Protein AF-A0ABD3R078-F1 (afdb_monomer_lite)

Secondary structure (DSSP, 8-state):
---------PPPPTTHHHHHHHHHGGG---S----------------PPP--HHHHHHHHHHHHHHTSHHHHTSHHHHHHHHHHHTT-GGGG---GGGT--TTSTT--GGGGTTHHHHHHHHHHHTTT-----PPPSS-----HHHHHHHHHHTSTTGGGSHHHHHHHHHHHTTTGGGG-SSS-GGGT-HHHHHHTGGGHHHHH---------------------------------------------------------------------HHHHHHHHHHHHHHHH--TT--HHHHHHHHHHHGGGGGGT--TTSSS-HHHHTGGGHHHHHHHTGGGGGGTS-----------------------PPP-------HHHHHHHHHHHTSGGGGT-HHHHHHHHHHHGGGGGGG--STT--TTT-HHHHHHTGGGGGGT--

Foldseek 3Di:
DDDDDDDDDDDDDPPVVVVVVVVVVPPDDDDDLDQPLPPVVVLPLDQADDDDPVVLVVLLVLLCLLLPPLLCVFPQSLVSNCVSCPSLVLCVDPDVVSPRCVPPPNSSSVSNVSSVNSSVVVSVVVVPPPDDDDDDDDDDAGDPVRLVSLCVLLPLVLCVDPNSLSSNCSSCVVQVLCQDPPRRCCVVPVRNSVSNVSSNCNVVPDPPPDDPPPPPPDDDDDDDDDDDDDDDDDDDDDDDDDDDDDDDDDDDDDDDDDDDDDDPDPDDPPDPCLPVVLVVLLVVLCVQQVDPDDDVVSVVVNCVSCVVQCLLQDPPPPPHRQLVVVPPCSVSVSVSNVSSNSVVPPPPPPDPPDDDDDDDDDDDDDDDDDDDDPPPCDVVNLLVQLPVLLPLCLLPDVVSVVSNCVSCVVPCLCPDPDPSNCCVVCVPVSVSNVSSCSNVDD

pLDDT: mean 71.63, std 23.79, range [28.09, 97.44]

Organism: NCBI:txid382380

Radius of gyration: 34.05 Å; chains: 1; bounding box: 91×117×93 Å

Structure (mmCIF, N/CA/C/O backbone):
data_AF-A0ABD3R078-F1
#
_entry.id   AF-A0ABD3R078-F1
#
loop_
_atom_site.group_PDB
_atom_site.id
_atom_site.type_symbol
_atom_site.label_atom_id
_atom_site.label_alt_id
_atom_site.label_comp_id
_atom_site.label_asym_id
_atom_site.label_entity_id
_atom_site.label_seq_id
_atom_site.pdbx_PDB_ins_code
_atom_site.Cartn_x
_atom_site.Cartn_y
_atom_site.Cartn_z
_atom_site.occupancy
_atom_site.B_iso_or_equiv
_atom_site.auth_seq_id
_atom_site.auth_comp_id
_atom_site.auth_asym_id
_atom_site.auth_atom_id
_atom_site.pdbx_PDB_model_num
ATOM 1 N N . MET A 1 1 ? 15.847 62.390 27.423 1.00 41.06 1 MET A N 1
ATOM 2 C CA . MET A 1 1 ? 14.580 61.693 27.123 1.00 41.06 1 MET A CA 1
ATOM 3 C C . MET A 1 1 ? 14.768 60.967 25.803 1.00 41.06 1 MET A C 1
ATOM 5 O O . MET A 1 1 ? 14.755 61.608 24.765 1.00 41.06 1 MET A O 1
ATOM 9 N N . GLY A 1 2 ? 15.069 59.673 25.851 1.00 38.72 2 GLY A N 1
ATOM 10 C CA . GLY A 1 2 ? 15.247 58.827 24.673 1.00 38.72 2 GLY A CA 1
ATOM 11 C C . GLY A 1 2 ? 14.852 57.412 25.065 1.00 38.72 2 GLY A C 1
ATOM 12 O O . GLY A 1 2 ? 15.562 56.785 25.845 1.00 38.72 2 GLY A O 1
ATOM 13 N N . GLY A 1 3 ? 13.672 56.977 24.626 1.00 39.75 3 GLY A N 1
ATOM 14 C CA . GLY A 1 3 ? 13.148 55.638 24.880 1.00 39.75 3 GLY A CA 1
ATOM 15 C C . GLY A 1 3 ? 13.581 54.695 23.766 1.00 39.75 3 GLY A C 1
ATOM 16 O O . GLY A 1 3 ? 13.299 54.951 22.599 1.00 39.75 3 GLY A O 1
ATOM 17 N N . ILE A 1 4 ? 14.284 53.627 24.133 1.00 39.50 4 ILE A N 1
ATOM 18 C CA . ILE A 1 4 ? 14.642 52.523 23.243 1.00 39.50 4 ILE A CA 1
ATOM 19 C C . ILE A 1 4 ? 13.480 51.528 23.289 1.00 39.50 4 ILE A C 1
ATOM 21 O O . ILE A 1 4 ? 13.204 50.953 24.339 1.00 39.50 4 ILE A O 1
ATOM 25 N N . ALA A 1 5 ? 12.786 51.348 22.165 1.00 42.56 5 ALA A N 1
ATOM 26 C CA . ALA A 1 5 ? 11.786 50.300 22.003 1.00 42.56 5 ALA A CA 1
ATOM 27 C C . ALA A 1 5 ? 12.496 48.972 21.701 1.00 42.56 5 ALA A C 1
ATOM 29 O O . ALA A 1 5 ? 13.144 48.827 20.663 1.00 42.56 5 ALA A O 1
ATOM 30 N N . ILE A 1 6 ? 12.388 48.014 22.621 1.00 38.38 6 ILE A N 1
ATOM 31 C CA . ILE A 1 6 ? 12.817 46.630 22.411 1.00 38.38 6 ILE A CA 1
ATOM 32 C C . ILE A 1 6 ? 11.695 45.931 21.641 1.00 38.38 6 ILE A C 1
ATOM 34 O O . ILE A 1 6 ? 10.567 45.846 22.115 1.00 38.38 6 ILE A O 1
ATOM 38 N N . ARG A 1 7 ? 12.000 45.484 20.420 1.00 33.56 7 ARG A N 1
ATOM 39 C CA . ARG A 1 7 ? 11.099 44.697 19.575 1.00 33.56 7 ARG A CA 1
ATOM 40 C C . ARG A 1 7 ? 11.454 43.227 19.783 1.00 33.56 7 ARG A C 1
ATOM 42 O O . ARG A 1 7 ? 12.465 42.763 19.256 1.00 33.56 7 ARG A O 1
ATOM 49 N N . GLU A 1 8 ? 10.668 42.532 20.596 1.00 35.69 8 GLU A N 1
ATOM 50 C CA . GLU A 1 8 ? 10.781 41.084 20.776 1.00 35.69 8 GLU A CA 1
ATOM 51 C C . GLU A 1 8 ? 10.445 40.382 19.453 1.00 35.69 8 GLU A C 1
ATOM 53 O O . GLU A 1 8 ? 9.437 40.678 18.810 1.00 35.69 8 GLU A O 1
ATOM 58 N N . ARG A 1 9 ? 11.342 39.500 18.998 1.00 33.12 9 ARG A N 1
ATOM 59 C CA . ARG A 1 9 ? 11.080 38.575 17.891 1.00 33.12 9 ARG A CA 1
ATOM 60 C C . ARG A 1 9 ? 10.619 37.262 18.501 1.00 33.12 9 ARG A C 1
ATOM 62 O O . ARG A 1 9 ? 11.413 36.606 19.172 1.00 33.12 9 ARG A O 1
ATOM 69 N N . HIS A 1 10 ? 9.379 36.878 18.234 1.00 37.09 10 HIS A N 1
ATOM 70 C CA . HIS A 1 10 ? 8.944 35.506 18.452 1.00 37.09 10 HIS A CA 1
ATOM 71 C C . HIS A 1 10 ? 9.489 34.606 17.328 1.00 37.09 10 HIS A C 1
ATOM 73 O O . HIS A 1 10 ? 9.570 35.048 16.178 1.00 37.09 10 HIS A O 1
ATOM 79 N N . PRO A 1 11 ? 9.921 33.373 17.638 1.00 35.53 11 PRO A N 1
ATOM 80 C CA . PRO A 1 11 ? 10.279 32.392 16.625 1.00 35.53 11 PRO A CA 1
ATOM 81 C C . PRO A 1 11 ? 9.005 31.858 15.956 1.00 35.53 11 PRO A C 1
ATOM 83 O O . PRO A 1 11 ? 8.157 31.277 16.625 1.00 35.53 11 PRO A O 1
ATOM 86 N N . HIS A 1 12 ? 8.884 32.045 14.641 1.00 36.44 12 HIS A N 1
ATOM 87 C CA . HIS A 1 12 ? 7.855 31.384 13.836 1.00 36.44 12 HIS A CA 1
ATOM 88 C C . HIS A 1 12 ? 8.139 29.879 13.760 1.00 36.44 12 HIS A C 1
ATOM 90 O O . HIS A 1 12 ? 9.289 29.457 13.580 1.00 36.44 12 HIS A O 1
ATOM 96 N N . THR A 1 13 ? 7.097 29.062 13.903 1.00 39.62 13 THR A N 1
ATOM 97 C CA . THR A 1 13 ? 7.154 27.623 13.637 1.00 39.62 13 THR A CA 1
ATOM 98 C C . THR A 1 13 ? 7.117 27.404 12.120 1.00 39.62 13 THR A C 1
ATOM 100 O O . THR A 1 13 ? 6.470 28.138 11.379 1.00 39.62 13 THR A O 1
ATOM 103 N N . LYS A 1 14 ? 7.836 26.390 11.622 1.00 41.19 14 LYS A N 1
ATOM 104 C CA . LYS A 1 14 ? 8.021 26.111 10.180 1.00 41.19 14 LYS A CA 1
ATOM 105 C C . LYS A 1 14 ? 6.725 25.817 9.390 1.00 41.19 14 LYS A C 1
ATOM 107 O O . LYS A 1 14 ? 6.806 25.590 8.188 1.00 41.19 14 LYS A O 1
ATOM 112 N N . GLY A 1 15 ? 5.563 25.784 10.044 1.00 32.72 15 GLY A N 1
ATOM 113 C CA . GLY A 1 15 ? 4.265 25.514 9.418 1.00 32.72 15 GLY A CA 1
ATOM 114 C C . GLY A 1 15 ? 3.628 26.728 8.731 1.00 32.72 15 GLY A C 1
ATOM 115 O O . GLY A 1 15 ? 2.983 26.562 7.701 1.00 32.72 15 GLY A O 1
ATOM 116 N N . GLU A 1 16 ? 3.850 27.951 9.227 1.00 34.53 16 GLU A N 1
ATOM 117 C CA . GLU A 1 16 ? 3.178 29.162 8.710 1.00 34.53 16 GLU A CA 1
ATOM 118 C C . GLU A 1 16 ? 3.719 29.616 7.338 1.00 34.53 16 GLU A C 1
ATOM 120 O O . GLU A 1 16 ? 2.958 30.087 6.492 1.00 34.53 16 GLU A O 1
ATOM 125 N N . GLU A 1 17 ? 5.009 29.383 7.049 1.00 40.91 17 GLU A N 1
ATOM 126 C CA . GLU A 1 17 ? 5.600 29.653 5.722 1.00 40.91 17 GLU A CA 1
ATOM 127 C C . GLU A 1 17 ? 4.953 28.803 4.608 1.00 40.91 17 GLU A C 1
ATOM 129 O O . GLU A 1 17 ? 4.969 29.183 3.435 1.00 40.91 17 GLU A O 1
ATOM 134 N N . TRP A 1 18 ? 4.350 27.664 4.965 1.00 37.38 18 TRP A N 1
ATOM 135 C CA . TRP A 1 18 ? 3.745 26.718 4.026 1.00 37.38 18 TRP A CA 1
ATOM 136 C C . TRP A 1 18 ? 2.380 27.199 3.508 1.00 37.38 18 TRP A C 1
ATOM 138 O O . TRP A 1 18 ? 2.090 27.091 2.313 1.00 37.38 18 TRP A O 1
ATOM 148 N N . LEU A 1 19 ? 1.568 27.810 4.377 1.00 38.00 19 LEU A N 1
ATOM 149 C CA . LEU A 1 19 ? 0.258 28.360 4.014 1.00 38.00 19 LEU A CA 1
ATOM 150 C C . LEU A 1 19 ? 0.397 29.626 3.158 1.00 38.00 19 LEU A C 1
ATOM 152 O O . LEU A 1 19 ? -0.304 29.774 2.153 1.00 38.00 19 LEU A O 1
ATOM 156 N N . GLU A 1 20 ? 1.362 30.493 3.473 1.00 39.81 20 GLU A N 1
ATOM 157 C CA . GLU A 1 20 ? 1.622 31.708 2.694 1.00 39.81 20 GLU A CA 1
ATOM 158 C C . GLU A 1 20 ? 2.220 31.394 1.310 1.00 39.81 20 GLU A C 1
ATOM 160 O O . GLU A 1 20 ? 1.883 32.050 0.318 1.00 39.81 20 GLU A O 1
ATOM 165 N N . ALA A 1 21 ? 3.041 30.339 1.213 1.00 39.75 21 ALA A N 1
ATOM 166 C CA . ALA A 1 21 ? 3.504 29.818 -0.066 1.00 39.75 21 ALA A CA 1
ATOM 167 C C . ALA A 1 21 ? 2.325 29.287 -0.886 1.00 39.75 21 ALA A C 1
ATOM 169 O O . ALA A 1 21 ? 2.161 29.754 -2.007 1.00 39.75 21 ALA A O 1
ATOM 170 N N . SER A 1 22 ? 1.484 28.403 -0.324 1.00 35.00 22 SER A N 1
ATOM 171 C CA . SER A 1 22 ? 0.328 27.770 -0.993 1.00 35.00 22 SER A CA 1
ATOM 172 C C . SER A 1 22 ? -0.689 28.778 -1.574 1.00 35.00 22 SER A C 1
ATOM 174 O O . SER A 1 22 ? -1.179 28.602 -2.688 1.00 35.00 22 SER A O 1
ATOM 176 N N . SER A 1 23 ? -0.919 29.897 -0.880 1.00 37.06 23 SER A N 1
ATOM 177 C CA . SER A 1 23 ? -1.864 30.949 -1.284 1.00 37.06 23 SER A CA 1
ATOM 178 C C . SER A 1 23 ? -1.378 31.775 -2.489 1.00 37.06 23 SER A C 1
ATOM 180 O O . SER A 1 23 ? -2.179 32.219 -3.311 1.00 37.06 23 SER A O 1
ATOM 182 N N . LYS A 1 24 ? -0.054 31.917 -2.671 1.00 39.31 24 LYS A N 1
ATOM 183 C CA . LYS A 1 24 ? 0.545 32.607 -3.832 1.00 39.31 24 LYS A CA 1
ATOM 184 C C . LYS A 1 24 ? 0.461 31.821 -5.147 1.00 39.31 24 LYS A C 1
ATOM 186 O O . LYS A 1 24 ? 0.641 32.424 -6.203 1.00 39.31 24 LYS A O 1
ATOM 191 N N . TRP A 1 25 ? 0.181 30.515 -5.112 1.00 37.53 25 TRP A N 1
ATOM 192 C CA . TRP A 1 25 ? 0.098 29.668 -6.315 1.00 37.53 25 TRP A CA 1
ATOM 193 C C . TRP A 1 25 ? -1.187 29.874 -7.126 1.00 37.53 25 TRP A C 1
ATOM 195 O O . TRP A 1 25 ? -1.231 29.504 -8.292 1.00 37.53 25 TRP A O 1
ATOM 205 N N . VAL A 1 26 ? -2.225 30.482 -6.543 1.00 40.09 26 VAL A N 1
ATOM 206 C CA . VAL A 1 26 ? -3.564 30.572 -7.154 1.00 40.09 26 VAL A CA 1
ATOM 207 C C . VAL A 1 26 ? -3.679 31.692 -8.210 1.00 40.09 26 VAL A C 1
ATOM 209 O O . VAL A 1 26 ? -4.617 31.696 -9.003 1.00 40.09 26 VAL A O 1
ATOM 212 N N . GLU A 1 27 ? -2.731 32.635 -8.289 1.00 39.41 27 GLU A N 1
ATOM 213 C CA . GLU A 1 27 ? -2.877 33.846 -9.126 1.00 39.41 27 GLU A CA 1
ATOM 214 C C . GLU A 1 27 ? -2.139 33.828 -10.481 1.00 39.41 27 GLU A C 1
ATOM 216 O O . GLU A 1 27 ? -2.202 34.808 -11.233 1.00 39.41 27 GLU A O 1
ATOM 221 N N . HIS A 1 28 ? -1.474 32.734 -10.858 1.00 38.91 28 HIS A N 1
ATOM 222 C CA . HIS A 1 28 ? -0.796 32.644 -12.154 1.00 38.91 28 HIS A CA 1
ATOM 223 C C . HIS A 1 28 ? -1.041 31.293 -12.823 1.00 38.91 28 HIS A C 1
ATOM 225 O O . HIS A 1 28 ? -0.421 30.314 -12.443 1.00 38.91 28 HIS A O 1
ATOM 231 N N . GLU A 1 29 ? -1.944 31.257 -13.810 1.00 43.22 29 GLU A N 1
ATOM 232 C CA . GLU A 1 29 ? -1.689 30.729 -15.165 1.00 43.22 29 GLU A CA 1
ATOM 233 C C . GLU A 1 29 ? -3.000 30.503 -15.942 1.00 43.22 29 GLU A C 1
ATOM 235 O O . GLU A 1 29 ? -3.936 29.840 -15.501 1.00 43.22 29 GLU A O 1
ATOM 240 N N . LYS A 1 30 ? -3.060 31.082 -17.144 1.00 42.47 30 LYS A N 1
ATOM 241 C CA . LYS A 1 30 ? -3.970 30.689 -18.220 1.00 42.47 30 LYS A CA 1
ATOM 242 C C . LYS A 1 30 ? -3.089 30.260 -19.389 1.00 42.47 30 LYS A C 1
ATOM 244 O O . LYS A 1 30 ? -2.196 31.012 -19.759 1.00 42.47 30 LYS A O 1
ATOM 249 N N . GLU A 1 31 ? -3.452 29.121 -19.972 1.00 41.75 31 GLU A N 1
ATOM 250 C CA . GLU A 1 31 ? -2.986 28.509 -21.229 1.00 41.75 31 GLU A CA 1
ATOM 251 C C . GLU A 1 31 ? -2.002 27.327 -21.114 1.00 41.75 31 GLU A C 1
ATOM 253 O O . GLU A 1 31 ? -0.870 27.455 -20.668 1.00 41.75 31 GLU A O 1
ATOM 258 N N . ILE A 1 32 ? -2.483 26.192 -21.657 1.00 37.56 32 ILE A N 1
ATOM 259 C CA . ILE A 1 32 ? -1.846 24.880 -21.876 1.00 37.56 32 ILE A CA 1
ATOM 260 C C . ILE A 1 32 ? -1.610 24.080 -20.584 1.00 37.56 32 ILE A C 1
ATOM 262 O O . ILE A 1 32 ? -0.836 24.474 -19.724 1.00 37.56 32 ILE A O 1
ATOM 266 N N . VAL A 1 33 ? -2.269 22.914 -20.474 1.00 38.94 33 VAL A N 1
ATOM 267 C CA . VAL A 1 33 ? -2.100 21.932 -19.383 1.00 38.94 33 VAL A CA 1
ATOM 268 C C . VAL A 1 33 ? -0.704 21.309 -19.482 1.00 38.94 33 VAL A C 1
ATOM 270 O O . VAL A 1 33 ? -0.520 20.177 -19.924 1.00 38.94 33 VAL A O 1
ATOM 273 N N . HIS A 1 34 ? 0.319 22.077 -19.130 1.00 42.34 34 HIS A N 1
ATOM 274 C CA . HIS A 1 34 ? 1.582 21.517 -18.703 1.00 42.34 34 HIS A CA 1
ATOM 275 C C . HIS A 1 34 ? 1.385 20.988 -17.287 1.00 42.34 34 HIS A C 1
ATOM 277 O O . HIS A 1 34 ? 0.717 21.623 -16.470 1.00 42.34 34 HIS A O 1
ATOM 283 N N . ARG A 1 35 ? 1.942 19.797 -17.008 1.00 48.50 35 ARG A N 1
ATOM 284 C CA . ARG A 1 35 ? 2.105 19.318 -15.629 1.00 48.50 35 ARG A CA 1
ATOM 285 C C . ARG A 1 35 ? 2.599 20.517 -14.817 1.00 48.50 35 ARG A C 1
ATOM 287 O O . ARG A 1 35 ? 3.537 21.151 -15.315 1.00 48.50 35 ARG A O 1
ATOM 294 N N . PRO A 1 36 ? 2.001 20.856 -13.656 1.00 45.88 36 PRO A N 1
ATOM 295 C CA . PRO A 1 36 ? 2.523 21.938 -12.838 1.00 45.88 36 PRO A CA 1
ATOM 296 C C . PRO A 1 36 ? 4.013 21.678 -12.721 1.00 45.88 36 PRO A C 1
ATOM 298 O O . PRO A 1 36 ? 4.423 20.577 -12.342 1.00 45.88 36 PRO A O 1
ATOM 301 N N . HIS A 1 37 ? 4.806 22.622 -13.223 1.00 44.38 37 HIS A N 1
ATOM 302 C CA . HIS A 1 37 ? 6.247 22.509 -13.204 1.00 44.38 37 HIS A CA 1
ATOM 303 C C . HIS A 1 37 ? 6.563 22.603 -11.722 1.00 44.38 37 HIS A C 1
ATOM 305 O O . HIS A 1 37 ? 6.652 23.702 -11.176 1.00 44.38 37 HIS A O 1
ATOM 311 N N . TRP A 1 38 ? 6.583 21.452 -11.037 1.00 53.34 38 TRP A N 1
ATOM 312 C CA . TRP A 1 38 ? 6.951 21.374 -9.642 1.00 53.34 38 TRP A CA 1
ATOM 313 C C . TRP A 1 38 ? 8.241 22.167 -9.602 1.00 53.34 38 TRP A C 1
ATOM 315 O O . TRP A 1 38 ? 9.186 21.850 -10.334 1.00 53.34 38 TRP A O 1
ATOM 325 N N . ASN A 1 39 ? 8.257 23.273 -8.859 1.00 46.25 39 ASN A N 1
ATOM 326 C CA . ASN A 1 39 ? 9.510 23.920 -8.538 1.00 46.25 39 ASN A CA 1
ATOM 327 C C . ASN A 1 39 ? 10.211 22.906 -7.635 1.00 46.25 39 ASN A C 1
ATOM 329 O O . ASN A 1 39 ? 10.184 23.023 -6.412 1.00 46.25 39 ASN A O 1
ATOM 333 N N . LEU A 1 40 ? 10.784 21.862 -8.258 1.00 48.94 40 LEU A N 1
ATOM 334 C CA . LEU A 1 40 ? 11.810 20.994 -7.734 1.00 48.94 40 LEU A CA 1
ATOM 335 C C . LEU A 1 40 ? 12.951 21.966 -7.474 1.00 48.94 40 LEU A C 1
ATOM 337 O O . LEU A 1 40 ? 13.874 22.108 -8.277 1.00 48.94 40 LEU A O 1
ATOM 341 N N . HIS A 1 41 ? 12.841 22.706 -6.369 1.00 43.72 41 HIS A N 1
ATOM 342 C CA . HIS A 1 41 ? 13.953 23.312 -5.679 1.00 43.72 41 HIS A CA 1
ATOM 343 C C . HIS A 1 41 ? 15.008 22.243 -5.684 1.00 43.72 41 HIS A C 1
ATOM 345 O O . HIS A 1 41 ? 14.792 21.260 -4.981 1.00 43.72 41 HIS A O 1
ATOM 351 N N . LYS A 1 42 ? 16.016 22.406 -6.568 1.00 51.16 42 LYS A N 1
ATOM 352 C CA . LYS A 1 42 ? 17.074 21.443 -6.897 1.00 51.16 42 LYS A CA 1
ATOM 353 C C . LYS A 1 42 ? 17.005 20.308 -5.904 1.00 51.16 42 LYS A C 1
ATOM 355 O O . LYS A 1 42 ? 17.584 20.470 -4.827 1.00 51.16 42 LYS A O 1
ATOM 360 N N . PHE A 1 43 ? 16.209 19.269 -6.196 1.00 52.47 43 PHE A N 1
ATOM 361 C CA . PHE A 1 43 ? 16.135 18.145 -5.279 1.00 52.47 43 PHE A CA 1
ATOM 362 C C . PHE A 1 43 ? 17.580 17.714 -5.194 1.00 52.47 43 PHE A C 1
ATOM 364 O O . PHE A 1 43 ? 18.194 17.343 -6.201 1.00 52.47 43 PHE A O 1
ATOM 371 N N . ASN A 1 44 ? 18.176 17.992 -4.035 1.00 50.47 44 ASN A N 1
ATOM 372 C CA . ASN A 1 44 ? 19.550 17.648 -3.772 1.00 50.47 44 ASN A CA 1
ATOM 373 C C . ASN A 1 44 ? 19.538 16.168 -4.100 1.00 50.47 44 ASN A C 1
ATOM 375 O O . ASN A 1 44 ? 18.672 15.501 -3.536 1.00 50.47 44 ASN A O 1
ATOM 379 N N . LYS A 1 45 ? 20.317 15.722 -5.103 1.00 57.16 45 LYS A N 1
ATOM 380 C CA . LYS A 1 45 ? 20.330 14.336 -5.604 1.00 57.16 45 LYS A CA 1
ATOM 381 C C . LYS A 1 45 ? 20.786 13.449 -4.458 1.00 57.16 45 LYS A C 1
ATOM 383 O O . LYS A 1 45 ? 21.952 13.074 -4.346 1.00 57.16 45 LYS A O 1
ATOM 388 N N . GLY A 1 46 ? 19.879 13.303 -3.513 1.00 56.44 46 GLY A N 1
ATOM 389 C CA . GLY A 1 46 ? 20.128 12.906 -2.163 1.00 56.44 46 GLY A CA 1
ATOM 390 C C . GLY A 1 46 ? 20.459 11.459 -2.298 1.00 56.44 46 GLY A C 1
ATOM 391 O O . GLY A 1 46 ? 19.752 10.713 -2.971 1.00 56.44 46 GLY A O 1
ATOM 392 N N . LYS A 1 47 ? 21.578 11.069 -1.710 1.00 75.94 47 LYS A N 1
ATOM 393 C CA . LYS A 1 47 ? 21.811 9.657 -1.497 1.00 75.94 47 LYS A CA 1
ATOM 394 C C . LYS A 1 47 ? 20.647 9.175 -0.642 1.00 75.94 47 LYS A C 1
ATOM 396 O O . LYS A 1 47 ? 20.592 9.502 0.542 1.00 75.94 47 LYS A O 1
ATOM 401 N N . PHE A 1 48 ? 19.704 8.473 -1.260 1.00 85.38 48 PHE A N 1
ATOM 402 C CA . PHE A 1 48 ? 18.658 7.789 -0.530 1.00 85.38 48 PHE A CA 1
ATOM 403 C C . PHE A 1 48 ? 19.339 6.841 0.452 1.00 85.38 48 PHE A C 1
ATOM 405 O O . PHE A 1 48 ? 20.318 6.159 0.115 1.00 85.38 48 PHE A O 1
ATOM 412 N N . LYS A 1 49 ? 18.864 6.853 1.696 1.00 89.25 49 LYS A N 1
ATOM 413 C CA . LYS A 1 49 ? 19.407 5.977 2.724 1.00 89.25 49 LYS A CA 1
ATOM 414 C C . LYS A 1 49 ? 19.145 4.522 2.296 1.00 89.25 49 LYS A C 1
ATOM 416 O O . LYS A 1 49 ? 18.016 4.214 1.909 1.00 89.25 49 LYS A O 1
ATOM 421 N N . PRO A 1 50 ? 20.150 3.629 2.330 1.00 92.25 50 PRO A N 1
ATOM 422 C CA . PRO A 1 50 ? 19.914 2.203 2.139 1.00 92.25 50 PRO A CA 1
ATOM 423 C C . PRO A 1 50 ? 18.863 1.706 3.150 1.00 92.25 50 PRO A C 1
ATOM 425 O O . PRO A 1 50 ? 18.960 2.030 4.335 1.00 92.25 50 PRO A O 1
ATOM 428 N N . MET A 1 51 ? 17.861 0.967 2.677 1.00 94.00 51 MET A N 1
ATOM 429 C CA . MET A 1 51 ? 16.817 0.311 3.470 1.00 94.00 51 MET A CA 1
ATOM 430 C C . MET A 1 51 ? 16.914 -1.199 3.268 1.00 94.00 51 MET A C 1
ATOM 432 O O . MET A 1 51 ? 17.369 -1.657 2.218 1.00 94.00 51 MET A O 1
ATOM 436 N N . SER A 1 52 ? 16.504 -1.972 4.274 1.00 96.00 52 SER A N 1
ATOM 437 C CA . SER A 1 52 ? 16.387 -3.423 4.124 1.00 96.00 52 SER A CA 1
ATOM 438 C C . SER A 1 52 ? 15.174 -3.782 3.256 1.00 96.00 52 SER A C 1
ATOM 440 O O . SER A 1 52 ? 14.245 -2.988 3.111 1.00 96.00 52 SER A O 1
ATOM 442 N N . GLN A 1 53 ? 15.151 -4.995 2.699 1.00 92.56 53 GLN A N 1
ATOM 443 C CA . GLN A 1 53 ? 14.006 -5.479 1.920 1.00 92.56 53 GLN A CA 1
ATOM 444 C C . GLN A 1 53 ? 12.713 -5.526 2.755 1.00 92.56 53 GLN A C 1
ATOM 446 O O . GLN A 1 53 ? 11.661 -5.128 2.266 1.00 92.56 53 GLN A O 1
ATOM 451 N N . SER A 1 54 ? 12.799 -5.936 4.026 1.00 92.81 54 SER A N 1
ATOM 452 C CA . SER A 1 54 ? 11.666 -5.916 4.965 1.00 92.81 54 SER A CA 1
ATOM 453 C C . SER A 1 54 ? 11.117 -4.500 5.165 1.00 92.81 54 SER A C 1
ATOM 455 O O . SER A 1 54 ? 9.906 -4.295 5.129 1.00 92.81 54 SER A O 1
ATOM 457 N N . ASP A 1 55 ? 11.991 -3.507 5.353 1.00 95.38 55 ASP A N 1
ATOM 458 C CA . ASP A 1 55 ? 11.553 -2.117 5.542 1.00 95.38 55 ASP A CA 1
ATOM 459 C C . ASP A 1 55 ? 10.891 -1.560 4.280 1.00 95.38 55 A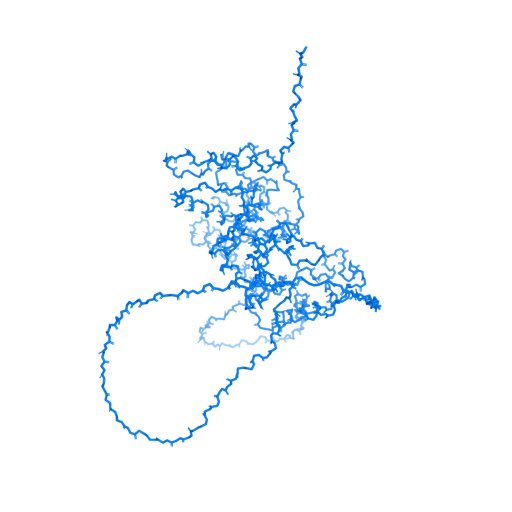SP A C 1
ATOM 461 O O . ASP A 1 55 ? 9.923 -0.808 4.370 1.00 95.38 55 ASP A O 1
ATOM 465 N N . LEU A 1 56 ? 11.379 -1.958 3.102 1.00 94.31 56 LEU A N 1
ATOM 466 C CA . LEU A 1 56 ? 10.802 -1.558 1.820 1.00 94.31 56 LEU A CA 1
ATOM 467 C C . LEU A 1 56 ? 9.418 -2.156 1.590 1.00 94.31 56 LEU A C 1
ATOM 469 O O . LEU A 1 56 ? 8.542 -1.455 1.093 1.00 94.31 56 LEU A O 1
ATOM 473 N N . LEU A 1 57 ? 9.204 -3.413 1.984 1.00 92.75 57 LEU A N 1
ATOM 474 C CA . LEU A 1 57 ? 7.884 -4.038 1.923 1.00 92.75 57 LEU A CA 1
ATOM 475 C C . LEU A 1 57 ? 6.900 -3.324 2.856 1.00 92.75 57 LEU A C 1
ATOM 477 O O . LEU A 1 57 ? 5.838 -2.904 2.399 1.00 92.75 57 LEU A O 1
ATOM 481 N N . LYS A 1 58 ? 7.292 -3.068 4.111 1.00 90.06 58 LYS A N 1
ATOM 482 C CA . LYS A 1 58 ? 6.473 -2.306 5.073 1.00 90.06 58 LYS A CA 1
ATOM 483 C C . LYS A 1 58 ? 6.148 -0.899 4.574 1.00 90.06 58 LYS A C 1
ATOM 485 O O . LYS A 1 58 ? 5.021 -0.432 4.714 1.00 90.06 58 LYS A O 1
ATOM 490 N N . LEU A 1 59 ? 7.128 -0.223 3.973 1.00 94.94 59 LEU A N 1
ATOM 491 C CA . LEU A 1 59 ? 6.924 1.081 3.353 1.00 94.94 59 LEU A CA 1
ATOM 492 C C . LEU A 1 59 ? 5.920 0.990 2.200 1.00 94.94 59 LEU A C 1
ATOM 494 O O . LEU A 1 59 ? 4.993 1.792 2.152 1.00 94.94 59 LEU A O 1
ATOM 498 N N . SER A 1 60 ? 6.084 0.011 1.307 1.00 95.69 60 SER A N 1
ATOM 499 C CA . SER A 1 60 ? 5.199 -0.165 0.153 1.00 95.69 60 SER A CA 1
ATOM 500 C C . SER A 1 60 ? 3.759 -0.450 0.559 1.00 95.69 60 SER A C 1
ATOM 502 O O . SER A 1 60 ? 2.835 0.127 -0.008 1.00 95.69 60 SER A O 1
ATOM 504 N N . GLU A 1 61 ? 3.569 -1.262 1.597 1.00 92.69 61 GLU A N 1
ATOM 505 C CA . GLU A 1 61 ? 2.254 -1.556 2.143 1.00 92.69 61 GLU A CA 1
ATOM 506 C C . GLU A 1 61 ? 1.618 -0.301 2.753 1.00 92.69 61 GLU A C 1
ATOM 508 O O . GLU A 1 61 ? 0.463 0.005 2.465 1.00 92.69 61 GLU A O 1
ATOM 513 N N . ASN A 1 62 ? 2.375 0.474 3.535 1.00 92.75 62 ASN A N 1
ATOM 514 C CA . ASN A 1 62 ? 1.884 1.718 4.126 1.00 92.75 62 ASN A CA 1
ATOM 515 C C . ASN A 1 62 ? 1.478 2.752 3.057 1.00 92.75 62 ASN A C 1
ATOM 517 O O . ASN A 1 62 ? 0.408 3.360 3.143 1.00 92.75 62 ASN A O 1
ATOM 521 N N . VAL A 1 63 ? 2.306 2.925 2.017 1.00 95.62 63 VAL A N 1
ATOM 522 C CA . VAL A 1 63 ? 1.987 3.805 0.882 1.00 95.62 63 VAL A CA 1
ATOM 523 C C . VAL A 1 63 ? 0.742 3.303 0.152 1.00 95.62 63 VAL A C 1
ATOM 525 O O . VAL A 1 63 ? -0.144 4.099 -0.140 1.00 95.62 63 VAL A O 1
ATOM 528 N N . PHE A 1 64 ? 0.627 1.996 -0.094 1.00 94.56 64 PHE A N 1
ATOM 529 C CA . PHE A 1 64 ? -0.540 1.407 -0.750 1.00 94.56 64 PHE A CA 1
ATOM 530 C C . PHE A 1 64 ? -1.837 1.633 0.038 1.00 94.56 64 PHE A C 1
ATOM 532 O O . PHE A 1 64 ? -2.833 2.063 -0.535 1.00 94.56 64 PHE A O 1
ATOM 539 N N . GLN A 1 65 ? -1.820 1.410 1.354 1.00 89.12 65 GLN A N 1
ATOM 540 C CA . GLN A 1 65 ? -2.980 1.638 2.224 1.00 89.12 65 GLN A CA 1
ATOM 541 C C . GLN A 1 65 ? -3.385 3.118 2.250 1.00 89.12 65 GLN A C 1
ATOM 543 O O . GLN A 1 65 ? -4.556 3.467 2.074 1.00 89.12 65 GLN A O 1
ATOM 548 N N . SER A 1 66 ? -2.404 4.007 2.408 1.00 90.81 66 SER A N 1
ATOM 549 C CA . SER A 1 66 ? -2.651 5.447 2.499 1.00 90.81 66 SER A CA 1
ATOM 550 C C . SER A 1 66 ? -3.098 6.052 1.170 1.00 90.81 66 SER A C 1
ATOM 552 O O . SER A 1 66 ? -3.871 7.002 1.165 1.00 90.81 66 SER A O 1
ATOM 554 N N . CYS A 1 67 ? -2.642 5.499 0.046 1.00 95.00 67 CYS A N 1
ATOM 555 C CA . CYS A 1 67 ? -2.969 5.953 -1.305 1.00 95.00 67 CYS A CA 1
ATOM 556 C C . CYS A 1 67 ? -4.033 5.094 -2.003 1.00 95.00 67 CYS A C 1
ATOM 558 O O . CYS A 1 67 ? -4.153 5.149 -3.229 1.00 95.00 67 CYS A O 1
ATOM 560 N N . SER A 1 68 ? -4.800 4.302 -1.249 1.00 91.38 68 SER A N 1
ATOM 561 C CA . SER A 1 68 ? -5.926 3.545 -1.796 1.00 91.38 68 SER A CA 1
ATOM 562 C C . SER A 1 68 ? -6.985 4.488 -2.382 1.00 91.38 68 SER A C 1
ATOM 564 O O . SER A 1 68 ? -7.121 5.632 -1.943 1.00 91.38 68 SER A O 1
ATOM 566 N N . GLU A 1 69 ? -7.775 4.017 -3.352 1.00 88.19 69 GLU A N 1
ATOM 567 C CA . GLU A 1 69 ? -8.853 4.825 -3.944 1.00 88.19 69 GLU A CA 1
ATOM 568 C C . GLU A 1 69 ? -9.787 5.402 -2.873 1.00 88.19 69 GLU A C 1
ATOM 570 O O . GLU A 1 69 ? -10.129 6.580 -2.930 1.00 88.19 69 GLU A O 1
ATOM 575 N N . ARG A 1 70 ? -10.125 4.609 -1.846 1.00 82.25 70 ARG A N 1
ATOM 576 C CA . ARG A 1 70 ? -10.965 5.044 -0.720 1.00 82.25 70 ARG A CA 1
ATOM 577 C C . ARG A 1 70 ? -10.308 6.162 0.086 1.00 82.25 70 ARG A C 1
ATOM 579 O O . ARG A 1 70 ? -10.957 7.170 0.353 1.00 82.25 70 ARG A O 1
ATOM 586 N N . SER A 1 71 ? -9.021 6.030 0.410 1.00 85.69 71 SER A N 1
ATOM 587 C CA . SER A 1 71 ? -8.262 7.072 1.111 1.00 85.69 71 SER A CA 1
ATOM 588 C C . SER A 1 71 ? -8.208 8.372 0.303 1.00 85.69 71 SER A C 1
ATOM 590 O O . SER A 1 71 ? -8.322 9.458 0.868 1.00 85.69 71 SER A O 1
ATOM 592 N N . LEU A 1 72 ? -8.093 8.284 -1.026 1.00 89.31 72 LEU A N 1
ATOM 593 C CA . LEU A 1 72 ? -8.054 9.454 -1.908 1.00 89.31 72 LEU A CA 1
ATOM 594 C C . LEU A 1 72 ? -9.401 10.177 -2.032 1.00 89.31 72 LEU A C 1
ATOM 596 O O . LEU A 1 72 ? -9.410 11.373 -2.338 1.00 89.31 72 LEU A O 1
ATOM 600 N N . LEU A 1 73 ? -10.528 9.511 -1.764 1.00 83.12 73 LEU A N 1
ATOM 601 C CA . LEU A 1 73 ? -11.852 10.150 -1.758 1.00 83.12 73 LEU A CA 1
ATOM 602 C C . LEU A 1 73 ? -12.029 11.159 -0.618 1.00 83.12 73 LEU A C 1
ATOM 604 O O . LEU A 1 73 ? -12.994 11.920 -0.635 1.00 83.12 73 LEU A O 1
ATOM 608 N N . THR A 1 74 ? -11.114 11.188 0.351 1.00 79.50 74 THR A N 1
ATOM 609 C CA . THR A 1 74 ? -11.251 11.999 1.561 1.00 79.50 74 THR A CA 1
ATOM 610 C C . THR A 1 74 ? -10.128 13.006 1.647 1.00 79.50 74 THR A C 1
ATOM 612 O O . THR A 1 74 ? -9.006 12.760 1.197 1.00 79.50 74 THR A O 1
ATOM 615 N N . THR A 1 75 ? -10.409 14.163 2.240 1.00 82.69 75 THR A N 1
ATOM 616 C CA . THR A 1 75 ? -9.367 15.181 2.433 1.00 82.69 75 THR A CA 1
ATOM 617 C C . THR A 1 75 ? -8.218 14.664 3.321 1.00 82.69 75 THR A C 1
ATOM 619 O O . THR A 1 75 ? -7.060 14.808 2.918 1.00 82.69 75 THR A O 1
ATOM 622 N N . PRO A 1 76 ? -8.475 14.015 4.479 1.00 79.56 76 PRO A N 1
ATOM 623 C CA . PRO A 1 76 ? -7.407 13.496 5.335 1.00 79.56 76 PRO A CA 1
ATOM 624 C C . PRO A 1 76 ? -6.588 12.377 4.679 1.00 79.56 76 PRO A C 1
ATOM 626 O O . PRO A 1 76 ? -5.360 12.453 4.680 1.00 79.56 76 PRO A O 1
ATOM 629 N N . GLY A 1 77 ? -7.235 11.380 4.062 1.00 84.25 77 GLY A N 1
ATOM 630 C CA . GLY A 1 77 ? -6.537 10.253 3.433 1.00 84.25 77 GLY A CA 1
ATOM 631 C C . GLY A 1 77 ? -5.696 10.688 2.231 1.00 84.25 77 GLY A C 1
ATOM 632 O O . GLY A 1 77 ? -4.540 10.289 2.091 1.00 84.25 77 GLY A O 1
ATOM 633 N N . ARG A 1 78 ? -6.208 11.624 1.424 1.00 89.06 78 ARG A N 1
ATOM 634 C CA . ARG A 1 78 ? -5.442 12.267 0.348 1.00 89.06 78 ARG A CA 1
ATOM 635 C C . ARG A 1 78 ? -4.214 13.004 0.877 1.00 89.06 78 ARG A C 1
ATOM 637 O O . ARG A 1 78 ? -3.137 12.873 0.296 1.00 89.06 78 ARG A O 1
ATOM 644 N N . ASN A 1 79 ? -4.349 13.756 1.969 1.00 83.38 79 ASN A N 1
ATOM 645 C CA . ASN A 1 79 ? -3.226 14.464 2.588 1.00 83.38 79 ASN A CA 1
ATOM 646 C C . ASN A 1 79 ? -2.185 13.494 3.168 1.00 83.38 79 ASN A C 1
ATOM 648 O O . ASN A 1 79 ? -0.986 13.724 3.004 1.00 83.38 79 ASN A O 1
ATOM 652 N N . ALA A 1 80 ? -2.624 12.395 3.787 1.00 86.44 80 ALA A N 1
ATOM 653 C CA . ALA A 1 80 ? -1.742 11.338 4.277 1.00 86.44 80 ALA A CA 1
ATOM 654 C C . ALA A 1 80 ? -0.957 10.688 3.125 1.00 86.44 80 ALA A C 1
ATOM 656 O O . ALA A 1 80 ? 0.273 10.613 3.185 1.00 86.44 80 ALA A O 1
ATOM 657 N N . CYS A 1 81 ? -1.639 10.325 2.032 1.00 94.62 81 CYS A N 1
ATOM 658 C CA . CYS A 1 81 ? -0.997 9.829 0.817 1.00 94.62 81 CYS A CA 1
ATOM 659 C C . CYS A 1 81 ? 0.026 10.832 0.267 1.00 94.62 81 CYS A C 1
ATOM 661 O O . CYS A 1 81 ? 1.190 10.489 0.076 1.00 94.62 81 CYS A O 1
ATOM 663 N N . LEU A 1 82 ? -0.364 12.097 0.072 1.00 92.00 82 LEU A N 1
ATOM 664 C CA . LEU A 1 82 ? 0.535 13.144 -0.427 1.00 92.00 82 LEU A CA 1
ATOM 665 C C . LEU A 1 82 ? 1.778 13.325 0.442 1.00 92.00 82 LEU A C 1
ATOM 667 O O . LEU A 1 82 ? 2.869 13.523 -0.094 1.00 92.00 82 LEU A O 1
ATOM 671 N N . SER A 1 83 ? 1.612 13.274 1.763 1.00 90.00 83 SER A N 1
ATOM 672 C CA . SER A 1 83 ? 2.710 13.378 2.722 1.00 90.00 83 SER A CA 1
ATOM 673 C C . SER A 1 83 ? 3.696 12.219 2.562 1.00 90.00 83 SER A C 1
ATOM 675 O O . SER A 1 83 ? 4.903 12.449 2.490 1.00 90.00 83 SER A O 1
ATOM 677 N N . LEU A 1 84 ? 3.201 10.985 2.408 1.00 94.38 84 LEU A N 1
ATOM 678 C CA . LEU A 1 84 ? 4.045 9.811 2.163 1.00 94.38 84 LEU A CA 1
ATOM 679 C C . LEU A 1 84 ? 4.742 9.860 0.802 1.00 94.38 84 LEU A C 1
ATOM 681 O O . LEU A 1 84 ? 5.925 9.544 0.703 1.00 94.38 84 LEU A O 1
ATOM 685 N N . CYS A 1 85 ? 4.036 10.289 -0.241 1.00 95.38 85 CYS A N 1
ATOM 686 C CA . CYS A 1 85 ? 4.572 10.414 -1.596 1.00 95.38 85 CYS A CA 1
ATOM 687 C C . CYS A 1 85 ? 5.546 11.590 -1.752 1.00 95.38 85 CYS A C 1
ATOM 689 O O . CYS A 1 85 ? 6.286 11.679 -2.743 1.00 95.38 85 CYS A O 1
ATOM 691 N N . HIS A 1 86 ? 5.556 12.511 -0.787 1.00 90.75 86 HIS A N 1
ATOM 692 C CA . HIS A 1 86 ? 6.375 13.703 -0.842 1.00 90.75 86 HIS A CA 1
ATOM 693 C C . HIS A 1 86 ? 7.867 13.352 -0.893 1.00 90.75 86 HIS A C 1
ATOM 695 O O . HIS A 1 86 ? 8.409 12.625 -0.065 1.00 90.75 86 HIS A O 1
ATOM 701 N N . GLY A 1 87 ? 8.556 13.908 -1.889 1.00 88.69 87 GLY A N 1
ATOM 702 C CA . GLY A 1 87 ? 9.977 13.653 -2.131 1.00 88.69 87 GLY A CA 1
ATOM 703 C C . GLY A 1 87 ? 10.276 12.465 -3.046 1.00 88.69 87 GLY A C 1
ATOM 704 O O . GLY A 1 87 ? 11.418 12.330 -3.480 1.00 88.69 87 GLY A O 1
ATOM 705 N N . HIS A 1 88 ? 9.260 11.683 -3.422 1.00 93.56 88 HIS A N 1
ATOM 706 C CA . HIS A 1 88 ? 9.378 10.571 -4.370 1.00 93.56 88 HIS A CA 1
ATOM 707 C C . HIS A 1 88 ? 8.607 10.805 -5.680 1.00 93.56 88 HIS A C 1
ATOM 709 O O . HIS A 1 88 ? 8.531 9.921 -6.527 1.00 93.56 88 HIS A O 1
ATOM 715 N N . TYR A 1 89 ? 8.124 12.030 -5.929 1.00 91.44 89 TYR A N 1
ATOM 716 C CA . TYR A 1 89 ? 7.474 12.405 -7.196 1.00 91.44 89 TYR A CA 1
ATOM 717 C C . TYR A 1 89 ? 8.364 12.205 -8.432 1.00 91.44 89 TYR A C 1
ATOM 719 O O . TYR A 1 89 ? 7.862 11.948 -9.525 1.00 91.44 89 TYR A O 1
ATOM 727 N N . CYS A 1 90 ? 9.690 12.245 -8.260 1.00 92.88 90 CYS A N 1
ATOM 728 C CA . CYS A 1 90 ? 10.652 11.938 -9.319 1.00 92.88 90 CYS A CA 1
ATOM 729 C C . CYS A 1 90 ? 10.527 10.505 -9.868 1.00 92.88 90 CYS A C 1
ATOM 731 O O . CYS A 1 90 ? 11.067 10.221 -10.935 1.00 92.88 90 CYS A O 1
ATOM 733 N N . CYS A 1 91 ? 9.840 9.598 -9.168 1.00 94.62 91 CYS A N 1
ATOM 734 C CA . CYS A 1 91 ? 9.583 8.238 -9.637 1.00 94.62 91 CYS A CA 1
ATOM 735 C C . CYS A 1 91 ? 8.558 8.174 -10.777 1.00 94.62 91 CYS A C 1
ATOM 737 O O . CYS A 1 91 ? 8.579 7.225 -11.553 1.00 94.62 91 CYS A O 1
ATOM 739 N N . PHE A 1 92 ? 7.708 9.194 -10.913 1.00 93.00 92 PHE A N 1
ATOM 740 C CA . PHE A 1 92 ? 6.622 9.258 -11.906 1.00 93.00 92 PHE A CA 1
ATOM 741 C C . PHE A 1 92 ? 6.926 10.235 -13.047 1.00 93.00 92 PHE A C 1
ATOM 743 O O . PHE A 1 92 ? 6.084 10.510 -13.915 1.00 93.00 92 PHE A O 1
ATOM 750 N N . GLU A 1 93 ? 8.138 10.788 -13.042 1.00 91.94 93 GLU A N 1
ATOM 751 C CA . GLU A 1 93 ? 8.607 11.663 -14.096 1.00 91.94 93 GLU A CA 1
ATOM 752 C C . GLU A 1 93 ? 9.197 10.825 -15.230 1.00 91.94 93 GLU A C 1
ATOM 754 O O . GLU A 1 93 ? 10.232 10.175 -15.075 1.00 91.94 93 GLU A O 1
ATOM 759 N N . LYS A 1 94 ? 8.490 10.804 -16.366 1.00 86.75 94 LYS A N 1
ATOM 760 C CA . LYS A 1 94 ? 8.810 9.935 -17.507 1.00 86.75 94 LYS A CA 1
ATOM 761 C C . LYS A 1 94 ? 9.952 10.494 -18.343 1.00 86.75 94 LYS A C 1
ATOM 763 O O . LYS A 1 94 ? 10.616 9.738 -19.048 1.00 86.75 94 LYS A O 1
ATOM 768 N N . GLU A 1 95 ? 10.180 11.805 -18.295 1.00 84.94 95 GLU A N 1
ATOM 769 C CA . GLU A 1 95 ? 11.222 12.427 -19.098 1.00 84.94 95 GLU A CA 1
ATOM 770 C C . GLU A 1 95 ? 12.494 12.637 -18.271 1.00 84.94 95 GLU A C 1
ATOM 772 O O . GLU A 1 95 ? 12.518 13.394 -17.299 1.00 84.94 95 GLU A O 1
ATOM 777 N N . GLU A 1 96 ? 13.603 12.031 -18.704 1.00 78.50 96 GLU A N 1
ATOM 778 C CA . GLU A 1 96 ? 14.912 12.163 -18.041 1.00 78.50 96 GLU A CA 1
ATOM 779 C C . GLU A 1 96 ? 15.341 13.625 -17.850 1.00 78.50 96 GLU A C 1
ATOM 781 O O . GLU A 1 96 ? 16.017 13.966 -16.875 1.00 78.50 96 GLU A O 1
ATOM 786 N N . LYS A 1 97 ? 14.898 14.515 -18.750 1.00 85.50 97 LYS A N 1
ATOM 787 C CA . LYS A 1 97 ? 15.200 15.952 -18.714 1.00 85.50 97 LYS A CA 1
ATOM 788 C C . LYS A 1 97 ? 14.663 16.654 -17.461 1.00 85.50 97 LYS A C 1
ATOM 790 O O . LYS A 1 97 ? 15.202 17.690 -17.077 1.00 85.50 97 LYS A O 1
ATOM 795 N N . PHE A 1 98 ? 13.642 16.087 -16.820 1.00 84.38 98 PHE A N 1
ATOM 796 C CA . PHE A 1 98 ? 13.030 16.617 -15.603 1.00 84.38 98 PHE A CA 1
ATOM 797 C C . PHE A 1 98 ? 13.536 15.929 -14.326 1.00 84.38 98 PHE A C 1
ATOM 799 O O . PHE A 1 98 ? 13.072 16.239 -13.232 1.00 84.38 98 PHE A O 1
ATOM 806 N N . GLY A 1 99 ? 14.546 15.059 -14.437 1.00 84.19 99 GLY A N 1
ATOM 807 C CA . GLY A 1 99 ? 15.210 14.473 -13.276 1.00 84.19 99 GLY A CA 1
ATOM 808 C C . GLY A 1 99 ? 14.466 13.287 -12.672 1.00 84.19 99 GLY A C 1
ATOM 809 O O . GLY A 1 99 ? 14.397 13.178 -11.447 1.00 84.19 99 GLY A O 1
ATOM 810 N N . GLY A 1 100 ? 13.950 12.390 -13.519 1.00 88.94 100 GLY A N 1
ATOM 811 C CA . GLY A 1 100 ? 13.439 11.095 -13.073 1.00 88.94 100 GLY A CA 1
ATOM 812 C C . GLY A 1 100 ? 14.471 10.353 -12.213 1.00 88.94 100 GLY A C 1
ATOM 813 O O . GLY A 1 100 ? 15.663 10.333 -12.532 1.00 88.94 100 GLY A O 1
ATOM 814 N N . CYS A 1 101 ? 14.033 9.770 -11.097 1.00 92.06 101 CYS A N 1
ATOM 815 C CA . CYS A 1 101 ? 14.926 9.094 -10.148 1.00 92.06 101 CYS A CA 1
ATOM 816 C C . CYS A 1 101 ? 14.876 7.566 -10.234 1.00 92.06 101 CYS A C 1
ATOM 818 O O . CYS A 1 101 ? 15.575 6.902 -9.474 1.00 92.06 101 CYS A O 1
ATOM 820 N N . VAL A 1 102 ? 14.131 6.996 -11.187 1.00 90.25 102 VAL A N 1
ATOM 821 C CA . VAL A 1 102 ? 13.998 5.538 -11.371 1.00 90.25 102 VAL A CA 1
ATOM 822 C C . VAL A 1 102 ? 15.361 4.849 -11.513 1.00 90.25 102 VAL A C 1
ATOM 824 O O . VAL A 1 102 ? 15.589 3.810 -10.907 1.00 90.25 102 VAL A O 1
ATOM 827 N N . SER A 1 103 ? 16.308 5.468 -12.224 1.00 86.69 103 SER A N 1
ATOM 828 C CA . SER A 1 103 ? 17.672 4.949 -12.411 1.00 86.69 103 SER A CA 1
ATOM 829 C C . SER A 1 103 ? 18.637 5.262 -11.259 1.00 86.69 103 SER A C 1
ATOM 831 O O . SER A 1 103 ? 19.788 4.826 -11.270 1.00 86.69 103 SER A O 1
ATOM 833 N N . THR A 1 104 ? 18.207 6.035 -10.257 1.00 87.44 104 THR A N 1
ATOM 834 C CA . THR A 1 104 ? 19.052 6.374 -9.108 1.00 87.44 104 THR A CA 1
ATOM 835 C C . THR A 1 104 ? 19.084 5.200 -8.140 1.00 87.44 104 THR A C 1
ATOM 837 O O . THR A 1 104 ? 18.043 4.694 -7.728 1.00 87.44 104 THR A O 1
ATOM 840 N N . MET A 1 105 ? 20.286 4.781 -7.742 1.00 87.12 105 MET A N 1
ATOM 841 C CA . MET A 1 105 ? 20.452 3.738 -6.732 1.00 87.12 105 MET A CA 1
ATOM 842 C C . MET A 1 105 ? 19.683 4.117 -5.459 1.00 87.12 105 MET A C 1
ATOM 844 O O . MET A 1 105 ? 19.802 5.250 -4.985 1.00 87.12 105 MET A O 1
ATOM 848 N N . ASN A 1 106 ? 18.925 3.163 -4.912 1.00 90.25 106 ASN A N 1
ATOM 849 C CA . ASN A 1 106 ? 18.093 3.336 -3.718 1.00 90.25 106 ASN A CA 1
ATOM 850 C C . ASN A 1 106 ? 16.923 4.329 -3.875 1.00 90.25 106 ASN A C 1
ATOM 852 O O . ASN A 1 106 ? 16.427 4.831 -2.878 1.00 90.25 106 ASN A O 1
ATOM 856 N N . SER A 1 107 ? 16.457 4.633 -5.090 1.00 89.12 107 SER A N 1
ATOM 857 C CA . SER A 1 107 ? 15.259 5.474 -5.272 1.00 89.12 107 SER A CA 1
ATOM 858 C C . SER A 1 107 ? 13.971 4.829 -4.755 1.00 89.12 107 SER A C 1
ATOM 860 O O . SER A 1 107 ? 13.014 5.535 -4.439 1.00 89.12 107 SER A O 1
ATOM 862 N N . TYR A 1 108 ? 13.960 3.493 -4.672 1.00 94.81 108 TYR A N 1
ATOM 863 C CA . TYR A 1 108 ? 12.847 2.668 -4.196 1.00 94.81 108 TYR A CA 1
ATOM 864 C C . TYR A 1 108 ? 11.510 2.984 -4.862 1.00 94.81 108 TYR A C 1
ATOM 866 O O . TYR A 1 108 ? 10.462 2.833 -4.246 1.00 94.81 108 TYR A O 1
ATOM 874 N N . CYS A 1 109 ? 11.530 3.404 -6.129 1.00 95.81 109 CYS A N 1
ATOM 875 C CA . CYS A 1 109 ? 10.321 3.845 -6.819 1.00 95.81 109 CYS A CA 1
ATOM 876 C C . CYS A 1 109 ? 9.194 2.802 -6.835 1.00 95.81 109 CYS A C 1
ATOM 878 O O . CYS A 1 109 ? 8.028 3.179 -6.821 1.00 95.81 109 CYS A O 1
ATOM 880 N N . PHE A 1 110 ? 9.525 1.509 -6.778 1.00 94.81 110 PHE A N 1
ATOM 881 C CA . PHE A 1 110 ? 8.535 0.437 -6.658 1.00 94.81 110 PHE A CA 1
ATOM 882 C C . PHE A 1 110 ? 7.698 0.534 -5.370 1.00 94.81 110 PHE A C 1
ATOM 884 O O . PHE A 1 110 ? 6.496 0.300 -5.413 1.00 94.81 110 PHE A O 1
ATOM 891 N N . ALA A 1 111 ? 8.297 0.938 -4.242 1.00 96.12 111 ALA A N 1
ATOM 892 C CA . ALA A 1 111 ? 7.596 1.063 -2.964 1.00 96.12 111 ALA A CA 1
ATOM 893 C C . ALA A 1 111 ? 6.607 2.237 -2.955 1.00 96.12 111 ALA A C 1
ATOM 895 O O . ALA A 1 111 ? 5.733 2.307 -2.100 1.00 96.12 111 ALA A O 1
ATOM 896 N N . TYR A 1 112 ? 6.730 3.148 -3.920 1.00 96.31 112 TYR A N 1
ATOM 897 C CA . TYR A 1 112 ? 5.865 4.308 -4.050 1.00 96.31 112 TYR A CA 1
ATOM 898 C C . TYR A 1 112 ? 4.822 4.160 -5.154 1.00 96.31 112 TYR A C 1
ATOM 900 O O . TYR A 1 112 ? 4.073 5.101 -5.359 1.00 96.31 112 TYR A O 1
ATOM 908 N N . ALA A 1 113 ? 4.723 3.024 -5.855 1.00 94.75 113 ALA A N 1
ATOM 909 C CA . ALA A 1 113 ? 3.876 2.885 -7.047 1.00 94.75 113 ALA A CA 1
ATOM 910 C C . ALA A 1 113 ? 2.423 3.383 -6.859 1.00 94.75 113 ALA A C 1
ATOM 912 O O . ALA A 1 113 ? 1.886 4.038 -7.749 1.00 94.75 113 ALA A O 1
ATOM 913 N N . ALA A 1 114 ? 1.818 3.182 -5.679 1.00 94.69 114 ALA A N 1
ATOM 914 C CA . ALA A 1 114 ? 0.459 3.654 -5.378 1.00 94.69 114 ALA A CA 1
ATOM 915 C C . ALA A 1 114 ? 0.303 5.193 -5.356 1.00 94.69 114 ALA A C 1
ATOM 917 O O . ALA A 1 114 ? -0.802 5.710 -5.506 1.00 94.69 114 ALA A O 1
ATOM 918 N N . CYS A 1 115 ? 1.400 5.945 -5.245 1.00 95.75 115 CYS A N 1
ATOM 919 C CA . CYS A 1 115 ? 1.406 7.402 -5.378 1.00 95.75 115 CYS A CA 1
ATOM 920 C C . CYS A 1 115 ? 1.026 7.889 -6.785 1.00 95.75 115 CYS A C 1
ATOM 922 O O . CYS A 1 115 ? 0.704 9.065 -6.955 1.00 95.75 115 CYS A O 1
ATOM 924 N N . GLU A 1 116 ? 1.050 7.029 -7.807 1.00 93.31 116 GLU A N 1
ATOM 925 C CA . GLU A 1 116 ? 0.616 7.422 -9.151 1.00 93.31 116 GLU A CA 1
ATOM 926 C C . GLU A 1 116 ? -0.858 7.862 -9.159 1.00 93.31 116 GLU A C 1
ATOM 928 O O . GLU A 1 116 ? -1.199 8.857 -9.806 1.00 93.31 116 GLU A O 1
ATOM 933 N N . SER A 1 117 ? -1.702 7.205 -8.356 1.00 88.75 117 SER A N 1
ATOM 934 C CA . SER A 1 117 ? -3.133 7.502 -8.236 1.00 88.75 117 SER A CA 1
ATOM 935 C C . SER A 1 117 ? -3.393 8.920 -7.727 1.00 88.75 117 SER A C 1
ATOM 937 O O . SER A 1 117 ? -4.228 9.635 -8.283 1.00 88.75 117 SER A O 1
ATOM 939 N N . VAL A 1 118 ? -2.634 9.382 -6.723 1.00 87.62 118 VAL A N 1
ATOM 940 C CA . VAL A 1 118 ? -2.804 10.744 -6.193 1.00 87.62 118 VAL A CA 1
ATOM 941 C C . VAL A 1 118 ? -2.308 11.795 -7.183 1.00 87.62 118 VAL A C 1
ATOM 943 O O . VAL A 1 118 ? -2.963 12.814 -7.386 1.00 87.62 118 VAL A O 1
ATOM 946 N N . ILE A 1 119 ? -1.193 11.537 -7.872 1.00 85.19 119 ILE A N 1
ATOM 947 C CA . ILE A 1 119 ? -0.641 12.467 -8.869 1.00 85.19 119 ILE A CA 1
ATOM 948 C C . ILE A 1 119 ? -1.609 12.628 -10.047 1.00 85.19 119 ILE A C 1
ATOM 950 O O . ILE A 1 119 ? -1.802 13.746 -10.531 1.00 85.19 119 ILE A O 1
ATOM 954 N N . GLY A 1 120 ? -2.236 11.532 -10.487 1.00 82.19 120 GLY A N 1
ATOM 955 C CA . GLY A 1 120 ? -3.265 11.550 -11.524 1.00 82.19 120 GLY A CA 1
ATOM 956 C C . GLY A 1 120 ? -4.494 12.367 -11.120 1.00 82.19 120 GLY A C 1
ATOM 957 O O . GLY A 1 120 ? -4.959 13.199 -11.901 1.00 82.19 120 GLY A O 1
ATOM 958 N N . ASP A 1 121 ? -4.978 12.199 -9.888 1.00 77.88 121 ASP A N 1
ATOM 959 C CA . ASP A 1 121 ? -6.191 12.874 -9.415 1.00 77.88 121 ASP A CA 1
ATOM 960 C C . ASP A 1 121 ? -6.007 14.396 -9.242 1.00 77.88 121 ASP A C 1
ATOM 962 O O . ASP A 1 121 ? -6.898 15.188 -9.566 1.00 77.88 121 ASP A O 1
ATOM 966 N N . PHE A 1 122 ? -4.814 14.848 -8.834 1.00 72.50 122 PHE A N 1
ATOM 967 C CA . PHE A 1 122 ? -4.480 16.281 -8.788 1.00 72.50 122 PHE A CA 1
ATOM 968 C C . PHE A 1 122 ? -4.483 16.947 -10.168 1.00 72.50 122 PHE A C 1
ATOM 970 O O . PHE A 1 122 ? -4.811 18.132 -10.282 1.00 72.50 122 PHE A O 1
ATOM 977 N N . MET A 1 123 ? -4.151 16.205 -11.229 1.00 65.12 123 MET A N 1
ATOM 978 C CA . MET A 1 123 ? -4.232 16.737 -12.592 1.00 65.12 123 MET A CA 1
ATOM 979 C C . MET A 1 123 ? -5.678 16.934 -13.055 1.00 65.12 123 MET A C 1
ATOM 981 O O . MET A 1 123 ? -5.934 17.827 -13.861 1.00 65.12 123 MET A O 1
ATOM 985 N N . MET A 1 124 ? -6.624 16.145 -12.537 1.00 52.72 124 MET A N 1
ATOM 986 C CA . MET A 1 124 ? -8.034 16.225 -12.934 1.00 52.72 124 MET A CA 1
ATOM 987 C C . MET A 1 124 ? -8.849 17.200 -12.074 1.00 52.72 124 MET A C 1
ATOM 989 O O . MET A 1 124 ? -9.719 17.900 -12.591 1.00 52.72 124 MET A O 1
ATOM 993 N N . THR A 1 125 ? -8.560 17.301 -10.776 1.00 56.53 125 THR A N 1
ATOM 994 C CA . THR A 1 125 ? -9.305 18.173 -9.846 1.00 56.53 125 THR A CA 1
ATOM 995 C C . THR A 1 125 ? -8.956 19.659 -9.997 1.00 56.53 125 THR A C 1
ATOM 997 O O . THR A 1 125 ? -9.852 20.504 -9.935 1.00 56.53 125 THR A O 1
ATOM 1000 N N . ASN A 1 126 ? -7.703 20.001 -10.325 1.00 50.47 126 ASN A N 1
ATOM 1001 C CA . ASN A 1 126 ? -7.312 21.387 -10.629 1.00 50.47 126 ASN A CA 1
ATOM 1002 C C . ASN A 1 126 ? -7.943 21.940 -11.919 1.00 50.47 126 ASN A C 1
ATOM 1004 O O . ASN A 1 126 ? -8.074 23.152 -12.062 1.00 50.47 126 ASN A O 1
ATOM 1008 N N . ALA A 1 127 ? -8.385 21.080 -12.841 1.00 46.16 127 ALA A N 1
ATOM 1009 C CA . ALA A 1 127 ? -9.105 21.521 -14.035 1.00 46.16 127 ALA A CA 1
ATOM 1010 C C . ALA A 1 127 ? -10.548 21.980 -13.733 1.00 46.16 127 ALA A C 1
ATOM 1012 O O . ALA A 1 127 ? -11.126 22.721 -14.527 1.00 46.16 127 ALA A O 1
ATOM 1013 N N . ASN A 1 128 ? -11.117 21.577 -12.586 1.00 43.62 128 ASN A N 1
ATOM 1014 C CA . ASN A 1 128 ? -12.522 21.819 -12.237 1.00 43.62 128 ASN A CA 1
ATOM 1015 C C . ASN A 1 128 ? -12.724 22.775 -11.044 1.00 43.62 128 ASN A C 1
ATOM 1017 O O . ASN A 1 128 ? -13.788 23.385 -10.932 1.00 43.62 128 ASN A O 1
ATOM 1021 N N . SER A 1 129 ? -11.722 22.971 -10.180 1.00 41.78 129 SER A N 1
ATOM 1022 C CA . SER A 1 129 ? -11.826 23.849 -9.003 1.00 41.78 129 SER A CA 1
ATOM 1023 C C . SER A 1 129 ? -11.345 25.278 -9.272 1.00 41.78 129 SER A C 1
ATOM 1025 O O . SER A 1 129 ? -10.370 25.757 -8.704 1.00 41.78 129 SER A O 1
ATOM 1027 N N . ALA A 1 130 ? -12.095 26.004 -10.100 1.00 37.97 130 ALA A N 1
ATOM 1028 C CA . ALA A 1 130 ? -12.095 27.466 -10.110 1.00 37.97 130 ALA A CA 1
ATOM 1029 C C . ALA A 1 130 ? -13.308 27.983 -9.315 1.00 37.97 130 ALA A C 1
ATOM 1031 O O . ALA A 1 130 ? -14.207 28.609 -9.873 1.00 37.97 130 ALA A O 1
ATOM 1032 N N . VAL A 1 131 ? -13.372 27.699 -8.008 1.00 43.53 131 VAL A N 1
ATOM 1033 C CA . VAL A 1 131 ? -14.377 28.292 -7.110 1.00 43.53 131 VAL A CA 1
ATOM 1034 C C . VAL A 1 131 ? -13.680 28.910 -5.904 1.00 43.53 131 VAL A C 1
ATOM 1036 O O . VAL A 1 131 ? -13.077 28.252 -5.067 1.00 43.53 131 VAL A O 1
ATOM 1039 N N . THR A 1 132 ? -13.769 30.232 -5.858 1.00 48.47 132 THR A N 1
ATOM 1040 C CA . THR A 1 132 ? -13.266 31.135 -4.826 1.00 48.47 132 THR A CA 1
ATOM 1041 C C . THR A 1 132 ? -13.838 30.835 -3.437 1.00 48.47 132 THR A C 1
ATOM 1043 O O . THR A 1 132 ? -15.063 30.843 -3.298 1.00 48.47 132 THR A O 1
ATOM 1046 N N . LYS A 1 133 ? -12.993 30.769 -2.397 1.00 46.34 133 LYS A N 1
ATOM 1047 C CA . LYS A 1 133 ? -13.071 31.661 -1.217 1.00 46.34 133 LYS A CA 1
ATOM 1048 C C . LYS A 1 133 ? -11.984 31.376 -0.174 1.00 46.34 133 LYS A C 1
ATOM 1050 O O . LYS A 1 133 ? -11.635 30.244 0.116 1.00 46.34 133 LYS A O 1
ATOM 1055 N N . LYS A 1 134 ? -11.510 32.480 0.401 1.00 49.34 134 LYS A N 1
ATOM 1056 C CA . LYS A 1 134 ? -10.587 32.619 1.530 1.00 49.34 134 LYS A CA 1
ATOM 1057 C C . LYS A 1 134 ? -11.234 32.051 2.806 1.00 49.34 134 LYS A C 1
ATOM 1059 O O . LYS A 1 134 ? -12.285 32.565 3.192 1.00 49.34 134 LYS A O 1
ATOM 1064 N N . LEU A 1 135 ? -10.636 31.034 3.433 1.00 36.06 135 LEU A N 1
ATOM 1065 C CA . LEU A 1 135 ? -11.055 30.518 4.746 1.00 36.06 135 LEU A CA 1
ATOM 1066 C C . LEU A 1 135 ? -10.160 31.064 5.878 1.00 36.06 135 LEU A C 1
ATOM 1068 O O . LEU A 1 135 ? -8.975 31.299 5.630 1.00 36.06 135 LEU A O 1
ATOM 1072 N N . PRO A 1 136 ? -10.715 31.307 7.083 1.00 39.66 136 PRO A N 1
ATOM 1073 C CA . PRO A 1 136 ? -9.961 31.712 8.262 1.00 39.66 136 PRO A CA 1
ATOM 1074 C C . PRO A 1 136 ? -9.277 30.518 8.941 1.00 39.66 136 PRO A C 1
ATOM 1076 O O . PRO A 1 136 ? -9.649 29.365 8.755 1.00 39.66 136 PRO A O 1
ATOM 1079 N N . GLU A 1 137 ? -8.272 30.855 9.737 1.00 42.19 137 GLU A N 1
ATOM 1080 C CA . GLU A 1 137 ? -7.327 30.003 10.456 1.00 42.19 137 GLU A CA 1
ATOM 1081 C C . GLU A 1 137 ? -7.935 29.439 11.759 1.00 42.19 137 GLU A C 1
ATOM 1083 O O . GLU A 1 137 ? -7.445 29.685 12.854 1.00 42.19 137 GLU A O 1
ATOM 1088 N N . GLU A 1 138 ? -9.048 28.714 11.644 1.00 47.06 138 GLU A N 1
ATOM 1089 C CA . GLU A 1 138 ? -9.642 27.909 12.720 1.00 47.06 138 GLU A CA 1
ATOM 1090 C C . GLU A 1 138 ? -9.973 26.533 12.128 1.00 47.06 138 GLU A C 1
ATOM 1092 O O . GLU A 1 138 ? -10.420 26.464 10.982 1.00 47.06 138 GLU A O 1
ATOM 1097 N N . GLY A 1 139 ? -9.668 25.457 12.870 1.00 52.41 139 GLY A N 1
ATOM 1098 C CA . GLY A 1 139 ? -9.674 24.061 12.409 1.00 52.41 139 GLY A CA 1
ATOM 1099 C C . GLY A 1 139 ? -10.791 23.761 11.414 1.00 52.41 139 GLY A C 1
ATOM 1100 O O . GLY A 1 139 ? -11.959 24.019 11.695 1.00 52.41 139 GLY A O 1
ATOM 1101 N N . ILE A 1 140 ? -10.419 23.280 10.224 1.00 55.34 140 ILE A N 1
ATOM 1102 C CA . ILE A 1 140 ? -11.370 23.029 9.140 1.00 55.34 140 ILE A CA 1
ATOM 1103 C C . ILE A 1 140 ? -12.288 21.895 9.610 1.00 55.34 140 ILE A C 1
ATOM 1105 O O . ILE A 1 140 ? -11.817 20.760 9.721 1.00 55.34 140 ILE A O 1
ATOM 1109 N N . PRO A 1 141 ? -13.575 22.161 9.901 1.00 63.06 141 PRO A N 1
ATOM 1110 C CA . PRO A 1 141 ? -14.492 21.091 10.252 1.00 63.06 141 PRO A CA 1
ATOM 1111 C C . PRO A 1 141 ? -14.575 20.119 9.073 1.00 63.06 141 PRO A C 1
ATOM 1113 O O . PRO A 1 141 ? -14.579 20.556 7.918 1.00 63.06 141 PRO A O 1
ATOM 1116 N N . LEU A 1 142 ? -14.640 18.813 9.364 1.00 70.62 142 LEU A N 1
ATOM 1117 C CA . LEU A 1 142 ? -14.958 17.782 8.370 1.00 70.62 142 LEU A CA 1
ATOM 1118 C C . LEU A 1 142 ? -16.092 18.297 7.480 1.00 70.62 142 LEU A C 1
ATOM 1120 O O . LEU A 1 142 ? -17.151 18.696 7.978 1.00 70.62 142 LEU A O 1
ATOM 1124 N N . ASN A 1 143 ? -15.877 18.317 6.165 1.00 75.62 143 ASN A N 1
ATOM 1125 C CA . ASN A 1 143 ? -16.950 18.706 5.264 1.00 75.62 143 ASN A CA 1
ATOM 1126 C C . ASN A 1 143 ? -18.097 17.701 5.434 1.00 75.62 143 ASN A C 1
ATOM 1128 O O . ASN A 1 143 ? -17.856 16.523 5.693 1.00 75.62 143 ASN A O 1
ATOM 1132 N N . GLY A 1 144 ? -19.349 18.122 5.241 1.00 74.56 144 GLY A N 1
ATOM 1133 C CA . GLY A 1 144 ? -20.499 17.219 5.410 1.00 74.56 144 GLY A CA 1
ATOM 1134 C C . GLY A 1 144 ? -20.429 15.941 4.554 1.00 74.56 144 GLY A C 1
ATOM 1135 O O . GLY A 1 144 ? -21.021 14.929 4.915 1.00 74.56 144 GLY A O 1
ATOM 1136 N N . LEU A 1 145 ? -19.673 15.968 3.448 1.00 66.62 145 LEU A N 1
ATOM 1137 C CA . LEU A 1 145 ? -19.379 14.790 2.630 1.00 66.62 145 LEU A CA 1
ATOM 1138 C C . LE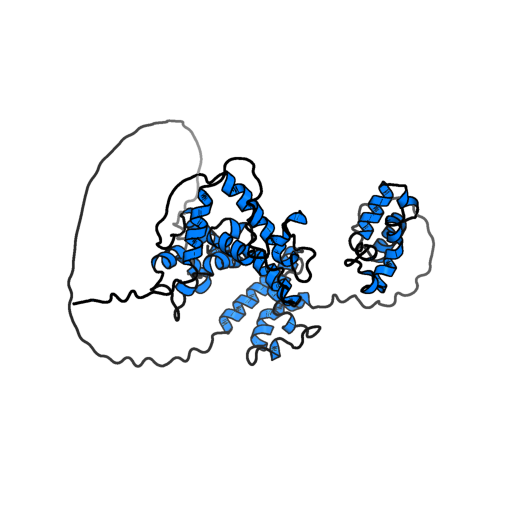U A 1 145 ? -18.394 13.826 3.319 1.00 66.62 145 LEU A C 1
ATOM 1140 O O . LEU A 1 145 ? -18.606 12.617 3.288 1.00 66.62 145 LEU A O 1
ATOM 1144 N N . ASP A 1 146 ? -17.356 14.362 3.965 1.00 80.81 146 ASP A N 1
ATOM 1145 C CA . ASP A 1 146 ? -16.349 13.578 4.682 1.00 80.81 146 ASP A CA 1
ATOM 1146 C C . ASP A 1 146 ? -16.944 12.952 5.960 1.00 80.81 146 ASP A C 1
ATOM 1148 O O . ASP A 1 146 ? -16.607 11.823 6.300 1.00 80.81 146 ASP A O 1
ATOM 1152 N N . ALA A 1 147 ? -17.878 13.638 6.633 1.00 87.62 147 ALA A N 1
ATOM 1153 C CA . ALA A 1 147 ? -18.554 13.120 7.828 1.00 87.62 147 ALA A CA 1
ATOM 1154 C C . ALA A 1 147 ? -19.404 11.871 7.532 1.00 87.62 147 ALA A C 1
ATOM 1156 O O . ALA A 1 147 ? -19.337 10.889 8.264 1.00 87.62 147 ALA A O 1
ATOM 1157 N N . LYS A 1 148 ? -20.156 11.875 6.423 1.00 89.00 148 LYS A N 1
ATOM 1158 C CA . LYS A 1 148 ? -20.945 10.705 6.016 1.00 89.00 148 LYS A CA 1
ATOM 1159 C C . LYS A 1 148 ? -20.048 9.525 5.643 1.00 89.00 148 LYS A C 1
ATOM 1161 O O . LYS A 1 148 ? -20.325 8.393 6.016 1.00 89.00 148 LYS A O 1
ATOM 1166 N N . LEU A 1 149 ? -18.964 9.794 4.917 1.00 88.62 149 LEU A N 1
ATOM 1167 C CA . LEU A 1 149 ? -18.035 8.745 4.513 1.00 88.62 149 LEU A CA 1
ATOM 1168 C C . LEU A 1 149 ? -17.302 8.145 5.721 1.00 88.62 149 LEU A C 1
ATOM 1170 O O . LEU A 1 149 ? -17.074 6.940 5.753 1.00 88.62 149 LEU A O 1
ATOM 1174 N N . LEU A 1 150 ? -16.993 8.970 6.725 1.00 93.31 150 LEU A N 1
ATOM 1175 C CA . LEU A 1 150 ? -16.469 8.517 8.008 1.00 93.31 150 LEU A CA 1
ATOM 1176 C C . LEU A 1 150 ? -17.467 7.613 8.743 1.00 93.31 150 LEU A C 1
ATOM 1178 O O . LEU A 1 150 ? -17.079 6.552 9.221 1.00 93.31 150 LEU A O 1
ATOM 1182 N N . GLU A 1 151 ? -18.740 8.005 8.825 1.00 94.69 151 GLU A N 1
ATOM 1183 C CA . GLU A 1 151 ? -19.793 7.176 9.429 1.00 94.69 151 GLU A CA 1
ATOM 1184 C C . GLU A 1 151 ? -19.962 5.837 8.700 1.00 94.69 151 GLU A C 1
ATOM 1186 O O . GLU A 1 151 ? -20.037 4.798 9.352 1.00 94.69 151 GLU A O 1
ATOM 1191 N N . ASP A 1 152 ? -19.956 5.840 7.365 1.00 94.06 152 ASP A N 1
ATOM 1192 C CA . ASP A 1 152 ? -20.075 4.624 6.555 1.00 94.06 152 ASP A CA 1
ATOM 1193 C C . ASP A 1 152 ? -18.848 3.705 6.748 1.00 94.06 152 ASP A C 1
ATOM 1195 O O . ASP A 1 152 ? -18.993 2.498 6.980 1.00 94.06 152 ASP A O 1
ATOM 1199 N N . ALA A 1 153 ? -17.633 4.270 6.713 1.00 92.38 153 ALA A N 1
ATOM 1200 C CA . ALA A 1 153 ? -16.377 3.537 6.899 1.00 92.38 153 ALA A CA 1
ATOM 1201 C C . ALA A 1 153 ? -16.239 2.963 8.315 1.00 92.38 153 ALA A C 1
ATOM 1203 O O . ALA A 1 153 ? -15.747 1.850 8.485 1.00 92.38 153 ALA A O 1
ATOM 1204 N N . CYS A 1 154 ? -16.705 3.697 9.324 1.00 95.94 154 CYS A N 1
ATOM 1205 C CA . CYS A 1 154 ? -16.650 3.302 10.728 1.00 95.94 154 CYS A CA 1
ATOM 1206 C C . CYS A 1 154 ? -17.952 2.686 11.253 1.00 95.94 154 CYS A C 1
ATOM 1208 O O . CYS A 1 154 ? -18.095 2.523 12.463 1.00 95.94 154 CYS A O 1
ATOM 1210 N N . SER A 1 155 ? -18.898 2.334 10.381 1.00 95.88 155 SER A N 1
ATOM 1211 C CA . SER A 1 155 ? -20.135 1.654 10.777 1.00 95.88 155 SER A CA 1
ATOM 1212 C C . SER A 1 155 ? -19.850 0.283 11.397 1.00 95.88 155 SER A C 1
ATOM 1214 O O . SER A 1 155 ? -18.811 -0.330 11.136 1.00 95.88 155 SER A O 1
ATOM 1216 N N . ALA A 1 156 ? -20.785 -0.216 12.212 1.00 94.88 156 ALA A N 1
ATOM 1217 C CA . ALA A 1 156 ? -20.667 -1.521 12.864 1.00 94.88 156 ALA A CA 1
ATOM 1218 C C . ALA A 1 156 ? -20.471 -2.659 11.844 1.00 94.88 156 ALA A C 1
ATOM 1220 O O . ALA A 1 156 ? -19.712 -3.595 12.091 1.00 94.88 156 ALA A O 1
ATOM 1221 N N . GLU A 1 157 ? -21.128 -2.555 10.689 1.00 93.38 157 GLU A N 1
ATOM 1222 C CA . GLU A 1 157 ? -21.010 -3.487 9.574 1.00 93.38 157 GLU A CA 1
ATOM 1223 C C . GLU A 1 157 ? -19.627 -3.415 8.920 1.00 93.38 157 GLU A C 1
ATOM 1225 O O . GLU A 1 157 ? -19.015 -4.454 8.671 1.00 93.38 157 GLU A O 1
ATOM 1230 N N . SER A 1 158 ? -19.107 -2.207 8.679 1.00 93.88 158 SER A N 1
ATOM 1231 C CA . SER A 1 158 ? -17.781 -2.024 8.083 1.00 93.88 158 SER A CA 1
ATOM 1232 C C . SER A 1 158 ? -16.689 -2.585 8.992 1.00 93.88 158 SER A C 1
ATOM 1234 O O . SER A 1 158 ? -15.885 -3.410 8.549 1.00 93.88 158 SER A O 1
ATOM 1236 N N . ILE A 1 159 ? -16.698 -2.243 10.284 1.00 94.56 159 ILE A N 1
ATOM 1237 C CA . ILE A 1 159 ? -15.687 -2.733 11.236 1.00 94.56 159 ILE A CA 1
ATOM 1238 C C . ILE A 1 159 ? -15.829 -4.223 11.580 1.00 94.56 159 ILE A C 1
ATOM 1240 O O . ILE A 1 159 ? -14.952 -4.786 12.230 1.00 94.56 159 ILE A O 1
ATOM 1244 N N . ALA A 1 160 ? -16.911 -4.887 11.161 1.00 88.81 160 ALA A N 1
ATOM 1245 C CA . ALA A 1 160 ? -17.015 -6.343 11.250 1.00 88.81 160 ALA A CA 1
ATOM 1246 C C . ALA A 1 160 ? -16.128 -7.057 10.212 1.00 88.81 160 ALA A C 1
ATOM 1248 O O . ALA A 1 160 ? -15.934 -8.271 10.293 1.00 88.81 160 ALA A O 1
ATOM 1249 N N . THR A 1 161 ? -15.586 -6.319 9.239 1.00 87.94 161 THR A N 1
ATOM 1250 C CA . THR A 1 161 ? -14.676 -6.823 8.206 1.00 87.94 161 THR A CA 1
ATOM 1251 C C . THR A 1 161 ? -13.273 -6.249 8.386 1.00 87.94 161 THR A C 1
ATOM 1253 O O . THR A 1 161 ? -13.103 -5.131 8.871 1.00 87.94 161 THR A O 1
ATOM 1256 N N . LEU A 1 162 ? -12.249 -6.993 7.960 1.00 78.56 162 LEU A N 1
ATOM 1257 C CA . LEU A 1 162 ? -10.859 -6.537 8.059 1.00 78.56 162 LEU A CA 1
ATOM 1258 C C . LEU A 1 162 ? -10.610 -5.263 7.233 1.00 78.56 162 LEU A C 1
ATOM 1260 O O . LEU A 1 162 ? -9.922 -4.356 7.696 1.00 78.56 162 LEU A O 1
ATOM 1264 N N . ASP A 1 163 ? -11.211 -5.166 6.047 1.00 78.06 163 ASP A N 1
ATOM 1265 C CA . ASP A 1 163 ? -11.081 -3.986 5.189 1.00 78.06 163 ASP A CA 1
ATOM 1266 C C . ASP A 1 163 ? -11.748 -2.754 5.801 1.00 78.06 163 ASP A C 1
ATOM 1268 O O . ASP A 1 163 ? -11.140 -1.689 5.828 1.00 78.06 163 ASP A O 1
ATOM 1272 N N . GLY A 1 164 ? -12.952 -2.886 6.365 1.00 87.06 164 GLY A N 1
ATOM 1273 C CA . GLY A 1 164 ? -13.612 -1.747 7.004 1.00 87.06 164 GLY A CA 1
ATOM 1274 C C . GLY A 1 164 ? -12.925 -1.296 8.297 1.00 87.06 164 GLY A C 1
ATOM 1275 O O . GLY A 1 164 ? -12.880 -0.098 8.564 1.00 87.06 164 GLY A O 1
ATOM 1276 N N . ILE A 1 165 ? -12.288 -2.201 9.059 1.00 88.25 165 ILE A N 1
ATOM 1277 C CA . ILE A 1 165 ? -11.405 -1.803 10.174 1.00 88.25 165 ILE A CA 1
ATOM 1278 C C . ILE A 1 165 ? -10.239 -0.959 9.656 1.00 88.25 165 ILE A C 1
ATOM 1280 O O . ILE A 1 165 ? -9.929 0.073 10.249 1.00 88.25 165 ILE A O 1
ATOM 1284 N N . ARG A 1 166 ? -9.583 -1.386 8.569 1.00 81.06 166 ARG A N 1
ATOM 1285 C CA . ARG A 1 166 ? -8.445 -0.659 7.983 1.00 81.06 166 ARG A CA 1
ATOM 1286 C C . ARG A 1 166 ? -8.865 0.709 7.469 1.00 81.06 166 ARG A C 1
ATOM 1288 O O . ARG A 1 166 ? -8.193 1.688 7.779 1.00 81.06 166 ARG A O 1
ATOM 1295 N N . ASP A 1 167 ? -9.983 0.777 6.755 1.00 82.94 167 ASP A N 1
ATOM 1296 C CA . ASP A 1 167 ? -10.529 2.034 6.253 1.00 82.94 167 ASP A CA 1
ATOM 1297 C C . ASP A 1 167 ? -10.857 2.970 7.411 1.00 82.94 167 ASP A C 1
ATOM 1299 O O . ASP A 1 167 ? -10.318 4.073 7.478 1.00 82.94 167 ASP A O 1
ATOM 1303 N N . CYS A 1 168 ? -11.662 2.515 8.374 1.00 93.38 168 CYS A N 1
ATOM 1304 C CA . CYS A 1 168 ? -11.994 3.315 9.545 1.00 93.38 168 CYS A CA 1
ATOM 1305 C C . CYS A 1 168 ? -10.730 3.770 10.290 1.00 93.38 168 CYS A C 1
ATOM 1307 O O . CYS A 1 168 ? -10.612 4.936 10.657 1.00 93.38 168 CYS A O 1
ATOM 1309 N N . ASN A 1 169 ? -9.733 2.897 10.467 1.00 89.56 169 ASN A N 1
ATOM 1310 C CA . ASN A 1 169 ? -8.478 3.268 11.120 1.00 89.56 169 ASN A CA 1
ATOM 1311 C C . ASN A 1 169 ? -7.746 4.380 10.357 1.00 89.56 169 ASN A C 1
ATOM 1313 O O . ASN A 1 169 ? -7.312 5.346 10.981 1.00 89.56 169 ASN A O 1
ATOM 1317 N N . ALA A 1 170 ? -7.681 4.290 9.026 1.00 81.38 170 ALA A N 1
ATOM 1318 C CA . ALA A 1 170 ? -7.057 5.305 8.182 1.00 81.38 170 ALA A CA 1
ATOM 1319 C C . ALA A 1 170 ? -7.731 6.679 8.329 1.00 81.38 170 ALA A C 1
ATOM 1321 O O . ALA A 1 170 ? -7.046 7.699 8.392 1.00 81.38 170 ALA A O 1
ATOM 1322 N N . PHE A 1 171 ? -9.059 6.716 8.456 1.00 86.69 171 PHE A N 1
ATOM 1323 C CA . PHE A 1 171 ? -9.780 7.950 8.766 1.00 86.69 171 PHE A CA 1
ATOM 1324 C C . PHE A 1 171 ? -9.470 8.484 10.165 1.00 86.69 171 PHE A C 1
ATOM 1326 O O . PHE A 1 171 ? -9.306 9.686 10.366 1.00 86.69 171 PHE A O 1
ATOM 1333 N N . CYS A 1 172 ? -9.427 7.588 11.143 1.00 93.69 172 CYS A N 1
ATOM 1334 C CA . CYS A 1 172 ? -9.404 7.947 12.551 1.00 93.69 172 CYS A CA 1
ATOM 1335 C C . CYS A 1 172 ? -8.002 8.208 13.098 1.00 93.69 172 CYS A C 1
ATOM 1337 O O . CYS A 1 172 ? -7.889 8.798 14.169 1.00 93.69 172 CYS A O 1
ATOM 1339 N N . GLN A 1 173 ? -6.942 7.796 12.394 1.00 88.44 173 GLN A N 1
ATOM 1340 C CA . GLN A 1 173 ? -5.568 7.725 12.904 1.00 88.44 173 GLN A CA 1
ATOM 1341 C C . GLN A 1 173 ? -5.108 8.997 13.633 1.00 88.44 173 GLN A C 1
ATOM 1343 O O . GLN A 1 173 ? -4.501 8.912 14.700 1.00 88.44 173 GLN A O 1
ATOM 1348 N N . HIS A 1 174 ? -5.430 10.177 13.097 1.00 86.44 174 HIS A N 1
ATOM 1349 C CA . HIS A 1 174 ? -5.016 11.462 13.671 1.00 86.44 174 HIS A CA 1
ATOM 1350 C C . HIS A 1 174 ? -5.842 11.916 14.879 1.00 86.44 174 HIS A C 1
ATOM 1352 O O . HIS A 1 174 ? -5.417 12.812 15.607 1.00 86.44 174 HIS A O 1
ATOM 1358 N N . HIS A 1 175 ? -7.003 11.308 15.111 1.00 93.31 175 HIS A N 1
ATOM 1359 C CA . HIS A 1 175 ? -7.942 11.693 16.164 1.00 93.31 175 HIS A CA 1
ATOM 1360 C C . HIS A 1 175 ? -8.333 10.526 17.072 1.00 93.31 175 HIS A C 1
ATOM 1362 O O . HIS A 1 175 ? -9.236 10.653 17.896 1.00 93.31 175 HIS A O 1
ATOM 1368 N N . LEU A 1 176 ? -7.594 9.413 17.020 1.00 93.06 176 LEU A N 1
ATOM 1369 C CA . LEU A 1 176 ? -7.689 8.359 18.033 1.00 93.06 176 LEU A CA 1
ATOM 1370 C C . LEU A 1 176 ? -7.354 8.891 19.437 1.00 93.06 176 LEU A C 1
ATOM 1372 O O . LEU A 1 176 ? -7.889 8.383 20.421 1.00 93.06 176 LEU A O 1
ATOM 1376 N N . CYS A 1 177 ? -6.557 9.965 19.541 1.00 95.25 177 CYS A N 1
ATOM 1377 C CA . CYS A 1 177 ? -6.312 10.656 20.809 1.00 95.25 177 CYS A CA 1
ATOM 1378 C C . CYS A 1 177 ? -7.596 11.175 21.468 1.00 95.25 177 CYS A C 1
ATOM 1380 O O . CYS A 1 177 ? -7.640 11.284 22.686 1.00 95.25 177 CYS A O 1
ATOM 1382 N N . CYS A 1 178 ? -8.667 11.448 20.716 1.00 96.75 178 CYS A N 1
ATOM 1383 C CA . CYS A 1 178 ? -9.929 11.930 21.280 1.00 96.75 178 CYS A CA 1
ATOM 1384 C C . CYS A 1 178 ? -10.583 10.913 22.227 1.00 96.75 178 CYS A C 1
ATOM 1386 O O . CYS A 1 178 ? -11.369 11.299 23.091 1.00 96.75 178 CYS A O 1
ATOM 1388 N N . PHE A 1 179 ? -10.247 9.628 22.078 1.00 95.25 179 PHE A N 1
ATOM 1389 C CA . PHE A 1 179 ? -10.876 8.509 22.784 1.00 95.25 179 PHE A CA 1
ATOM 1390 C C . PHE A 1 179 ? -9.932 7.812 23.775 1.00 95.25 179 PHE A C 1
ATOM 1392 O O . PHE A 1 179 ? -10.297 6.791 24.349 1.00 95.25 179 PHE A O 1
ATOM 1399 N N . SER A 1 180 ? -8.727 8.351 23.988 1.00 93.44 180 SER A N 1
ATOM 1400 C CA . SER A 1 180 ? -7.795 7.863 25.010 1.00 93.44 180 SER A CA 1
ATOM 1401 C C . SER A 1 180 ? -8.184 8.384 26.396 1.00 93.44 180 SER A C 1
ATOM 1403 O O . SER A 1 180 ? -8.464 9.572 26.549 1.00 93.44 180 SER A O 1
ATOM 1405 N N . GLU A 1 181 ? -8.163 7.524 27.418 1.00 91.25 181 GLU A N 1
ATOM 1406 C CA . GLU A 1 181 ? -8.440 7.927 28.807 1.00 91.25 181 GLU A CA 1
ATOM 1407 C C . GLU A 1 181 ? -7.271 8.691 29.450 1.00 91.25 181 GLU A C 1
ATOM 1409 O O . GLU A 1 181 ? -7.491 9.554 30.299 1.00 91.25 181 GLU A O 1
ATOM 1414 N N . SER A 1 182 ? -6.027 8.394 29.056 1.00 89.88 182 SER A N 1
ATOM 1415 C CA . SER A 1 182 ? -4.824 8.951 29.691 1.00 89.88 182 SER A CA 1
ATOM 1416 C C . SER A 1 182 ? -4.272 10.191 28.991 1.00 89.88 182 SER A C 1
ATOM 1418 O O . SER A 1 182 ? -3.694 11.056 29.642 1.00 89.88 182 SER A O 1
ATOM 1420 N N . GLU A 1 183 ? -4.431 10.278 27.670 1.00 90.12 183 GLU A N 1
ATOM 1421 C CA . GLU A 1 183 ? -3.850 11.337 26.832 1.00 90.12 183 GLU A CA 1
ATOM 1422 C C . GLU A 1 183 ? -4.895 11.857 25.839 1.00 90.12 183 GLU A C 1
ATOM 1424 O O . GLU A 1 183 ? -4.720 11.806 24.620 1.00 90.12 183 GLU A O 1
ATOM 1429 N N . SER A 1 184 ? -6.031 12.311 26.377 1.00 93.38 184 SER A N 1
ATOM 1430 C CA . SER A 1 184 ? -7.113 12.839 25.554 1.00 93.38 184 SER A CA 1
ATOM 1431 C C . SER A 1 184 ? -6.766 14.208 24.976 1.00 93.38 184 SER A C 1
ATOM 1433 O O . SER A 1 184 ? -6.504 15.154 25.717 1.00 93.38 184 SER A O 1
ATOM 1435 N N . CYS A 1 185 ? -6.859 14.348 23.655 1.00 94.94 185 CYS A N 1
ATOM 1436 C CA . CYS A 1 185 ? -6.759 15.644 22.976 1.00 94.94 185 CYS A CA 1
ATOM 1437 C C . CYS A 1 185 ? -8.093 16.427 22.979 1.00 94.94 185 CYS A C 1
ATOM 1439 O O . CYS A 1 185 ? -8.187 17.500 22.383 1.00 94.94 185 CYS A O 1
ATOM 1441 N N . LEU A 1 186 ? -9.127 15.932 23.678 1.00 94.88 186 LEU A N 1
ATOM 1442 C CA . LEU A 1 186 ? -10.475 16.513 23.705 1.00 94.88 186 LEU A CA 1
ATOM 1443 C C . LEU A 1 186 ? -10.505 17.964 24.209 1.00 94.88 186 LEU A C 1
ATOM 1445 O O . LEU A 1 186 ? -11.309 18.756 23.726 1.00 94.88 186 LEU A O 1
ATOM 1449 N N . SER A 1 187 ? -9.640 18.336 25.158 1.00 93.12 187 SER A N 1
ATOM 1450 C CA . SER A 1 187 ? -9.574 19.712 25.671 1.00 93.12 187 SER A CA 1
ATOM 1451 C C . SER A 1 187 ? -9.023 20.711 24.655 1.00 93.12 187 SER A C 1
ATOM 1453 O O . SER A 1 187 ? -9.377 21.885 24.705 1.00 93.12 187 SER A O 1
ATOM 1455 N N . GLU A 1 188 ? -8.154 20.252 23.754 1.00 93.19 188 GLU A N 1
ATOM 1456 C CA . GLU A 1 188 ? -7.505 21.081 22.734 1.00 93.19 188 GLU A CA 1
ATOM 1457 C C . GLU A 1 188 ? -8.318 21.098 21.429 1.00 93.19 188 GLU A C 1
ATOM 1459 O O . GLU A 1 188 ? -8.377 22.123 20.754 1.00 93.19 188 GLU A O 1
ATOM 1464 N N . HIS A 1 189 ? -9.013 19.996 21.123 1.00 91.50 189 HIS A N 1
ATOM 1465 C CA . HIS A 1 189 ? -9.675 19.744 19.839 1.00 91.50 189 HIS A CA 1
ATOM 1466 C C . HIS A 1 189 ? -11.151 19.326 19.983 1.00 91.50 189 HIS A C 1
ATOM 1468 O O . HIS A 1 189 ? -11.640 18.479 19.239 1.00 91.50 189 HIS A O 1
ATOM 1474 N N . ALA A 1 190 ? -11.898 19.908 20.929 1.00 92.19 190 ALA A N 1
ATOM 1475 C CA . ALA A 1 190 ? -13.263 19.468 21.262 1.00 92.19 190 ALA A CA 1
ATOM 1476 C C . ALA A 1 190 ? -14.214 19.365 20.049 1.00 92.19 190 ALA A C 1
ATOM 1478 O O . ALA A 1 190 ? -14.961 18.393 19.928 1.00 92.19 190 ALA A O 1
ATOM 1479 N N . GLY A 1 191 ? -14.169 20.346 19.138 1.00 88.31 191 GLY A N 1
ATOM 1480 C CA . GLY A 1 191 ? -15.010 20.361 17.935 1.00 88.31 191 GLY A CA 1
ATOM 1481 C C . GLY A 1 191 ? -14.640 19.277 16.918 1.00 88.31 191 GLY A C 1
ATOM 1482 O O . GLY A 1 191 ? -15.523 18.634 16.354 1.00 88.31 191 GLY A O 1
ATOM 1483 N N . GLU A 1 192 ? -13.343 19.028 16.724 1.00 88.44 192 GLU A N 1
ATOM 1484 C CA . GLU A 1 192 ? -12.848 17.967 15.838 1.00 88.44 192 GLU A CA 1
ATOM 1485 C C . GLU A 1 192 ? -13.172 16.593 16.433 1.00 88.44 192 GLU A C 1
ATOM 1487 O O . GLU A 1 192 ? -13.751 15.747 15.761 1.00 88.44 192 GLU A O 1
ATOM 1492 N N . CYS A 1 193 ? -12.932 16.397 17.730 1.00 95.06 193 CYS A N 1
ATOM 1493 C CA . CYS A 1 193 ? -13.241 15.142 18.409 1.00 95.06 193 CYS A CA 1
ATOM 1494 C C . CYS A 1 193 ? -14.727 14.762 18.338 1.00 95.06 193 CYS A C 1
ATOM 1496 O O . CYS A 1 193 ? -15.049 13.581 18.210 1.00 95.06 193 CYS A O 1
ATOM 1498 N N . GLN A 1 194 ? -15.639 15.740 18.376 1.00 94.38 194 GLN A N 1
ATOM 1499 C CA . GLN A 1 194 ? -17.066 15.476 18.184 1.00 94.38 194 GLN A CA 1
ATOM 1500 C C . GLN A 1 194 ? -17.369 14.982 16.763 1.00 94.38 194 GLN A C 1
ATOM 1502 O O . GLN A 1 194 ? -18.139 14.035 16.597 1.00 94.38 194 GLN A O 1
ATOM 1507 N N . ALA A 1 195 ? -16.759 15.595 15.745 1.00 92.69 195 ALA A N 1
ATOM 1508 C CA . ALA A 1 195 ? -16.965 15.214 14.348 1.00 92.69 195 ALA A CA 1
ATOM 1509 C C . ALA A 1 195 ? -16.439 13.802 14.035 1.00 92.69 195 ALA A C 1
ATOM 1511 O O . ALA A 1 195 ? -16.951 13.141 13.137 1.00 92.69 195 ALA A O 1
ATOM 1512 N N . TYR A 1 196 ? -15.468 13.316 14.812 1.00 95.19 196 TYR A N 1
ATOM 1513 C CA . TYR A 1 196 ? -14.891 11.981 14.666 1.00 95.19 196 TYR A CA 1
ATOM 1514 C C . TYR A 1 196 ? -15.522 10.933 15.592 1.00 95.19 196 TYR A C 1
ATOM 1516 O O . TYR A 1 196 ? -14.963 9.856 15.775 1.00 95.19 196 TYR A O 1
ATOM 1524 N N . GLY A 1 197 ? -16.705 11.195 16.157 1.00 95.31 197 GLY A N 1
ATOM 1525 C CA . GLY A 1 197 ? -17.367 10.289 17.104 1.00 95.31 197 GLY A CA 1
ATOM 1526 C C . GLY A 1 197 ? -17.539 8.842 16.613 1.00 95.31 197 GLY A C 1
ATOM 1527 O O . GLY A 1 197 ? -17.476 7.923 17.428 1.00 95.31 197 GLY A O 1
ATOM 1528 N N . ALA A 1 198 ? -17.680 8.617 15.300 1.00 96.25 198 ALA A N 1
ATOM 1529 C CA . ALA A 1 198 ? -17.769 7.275 14.710 1.00 96.25 198 ALA A CA 1
ATOM 1530 C C . ALA A 1 198 ? -16.503 6.424 14.949 1.00 96.25 198 ALA A C 1
ATOM 1532 O O . ALA A 1 198 ? -16.594 5.212 15.140 1.00 96.25 198 ALA A O 1
ATOM 1533 N N . CYS A 1 199 ? -15.331 7.059 15.055 1.00 96.50 199 CYS A N 1
ATOM 1534 C CA . CYS A 1 199 ? -14.055 6.404 15.356 1.00 96.50 199 CYS A CA 1
ATOM 1535 C C . CYS A 1 199 ? -14.022 5.710 16.716 1.00 96.50 199 CYS A C 1
ATOM 1537 O O . CYS A 1 199 ? -13.192 4.830 16.942 1.00 96.50 199 CYS A O 1
ATOM 1539 N N . ARG A 1 200 ? -14.928 6.078 17.629 1.00 96.19 200 ARG A N 1
ATOM 1540 C CA . ARG A 1 200 ? -15.032 5.462 18.951 1.00 96.19 200 ARG A CA 1
ATOM 1541 C C . ARG A 1 200 ? -15.251 3.950 18.868 1.00 96.19 200 ARG A C 1
ATOM 1543 O O . ARG A 1 200 ? -14.787 3.226 19.741 1.00 96.19 200 ARG A O 1
ATOM 1550 N N . LEU A 1 201 ? -15.886 3.465 17.800 1.00 95.88 201 LEU A N 1
ATOM 1551 C CA . LEU A 1 201 ? -16.107 2.037 17.583 1.00 95.88 201 LEU A CA 1
ATOM 1552 C C . LEU A 1 201 ? -14.811 1.234 17.366 1.00 95.88 201 LEU A C 1
ATOM 1554 O O . LEU A 1 201 ? -14.799 0.042 17.660 1.00 95.88 201 LEU A O 1
ATOM 1558 N N . LEU A 1 202 ? -13.714 1.857 16.916 1.00 94.44 202 LEU A N 1
ATOM 1559 C CA . LEU A 1 202 ? -12.405 1.187 16.844 1.00 94.44 202 LEU A CA 1
ATOM 1560 C C . LEU A 1 202 ? -11.795 0.932 18.223 1.00 94.44 202 LEU A C 1
ATOM 1562 O O . LEU A 1 202 ? -11.035 -0.019 18.382 1.00 94.44 202 LEU A O 1
ATOM 1566 N N . VAL A 1 203 ? -12.092 1.796 19.197 1.00 94.25 203 VAL A N 1
ATOM 1567 C CA . VAL A 1 203 ? -11.530 1.726 20.554 1.00 94.25 203 VAL A CA 1
ATOM 1568 C C . VAL A 1 203 ? -12.423 0.882 21.456 1.00 94.25 203 VAL A C 1
ATOM 1570 O O . VAL A 1 203 ? -11.950 -0.052 22.098 1.00 94.25 203 VAL A O 1
ATOM 1573 N N . ASP A 1 204 ? -13.725 1.167 21.452 1.00 93.50 204 ASP A N 1
ATOM 1574 C CA . ASP A 1 204 ? -14.705 0.488 22.305 1.00 93.50 204 ASP A CA 1
ATOM 1575 C C . ASP A 1 204 ? -15.124 -0.883 21.732 1.00 93.50 204 ASP A C 1
ATOM 1577 O O . ASP A 1 204 ? -15.702 -1.712 22.439 1.00 93.50 204 ASP A O 1
ATOM 1581 N N . GLY A 1 205 ? -14.842 -1.126 20.447 1.00 90.44 205 GLY A N 1
ATOM 1582 C CA . GLY A 1 205 ? -15.376 -2.245 19.678 1.00 90.44 205 GLY A CA 1
ATOM 1583 C C . GLY A 1 205 ? -16.857 -2.058 19.314 1.00 90.44 205 GLY A C 1
ATOM 1584 O O . GLY A 1 205 ? -17.550 -1.195 19.868 1.00 90.44 205 GLY A O 1
ATOM 1585 N N . PRO A 1 206 ? -17.394 -2.879 18.391 1.00 87.50 206 PRO A N 1
ATOM 1586 C CA . PRO A 1 206 ? -18.829 -2.919 18.163 1.00 87.50 206 PRO A CA 1
ATOM 1587 C C . PRO A 1 206 ? -19.496 -3.358 19.465 1.00 87.50 206 PRO A C 1
ATOM 1589 O O . PRO A 1 206 ? -19.220 -4.443 19.993 1.00 87.50 206 PRO A O 1
ATOM 1592 N N . LYS A 1 207 ? -20.374 -2.508 20.007 1.00 83.12 207 LYS A N 1
ATOM 1593 C CA . LYS A 1 207 ? -21.186 -2.894 21.157 1.00 83.12 207 LYS A CA 1
ATOM 1594 C C . LYS A 1 207 ? -21.956 -4.137 20.742 1.00 83.12 207 LYS A C 1
ATOM 1596 O O . LYS A 1 207 ? -22.683 -4.131 19.752 1.00 83.12 207 LYS A O 1
ATOM 1601 N N . LYS A 1 208 ? -21.760 -5.230 21.481 1.00 76.62 208 LYS A N 1
ATOM 1602 C CA . LYS A 1 208 ? -22.621 -6.407 21.386 1.00 76.62 208 LYS A CA 1
ATOM 1603 C C . LYS A 1 208 ? -23.958 -5.979 21.956 1.00 76.62 208 LYS A C 1
ATOM 1605 O O . LYS A 1 208 ? -24.223 -6.221 23.133 1.00 76.62 208 LYS A O 1
ATOM 1610 N N . ASP A 1 209 ? -24.732 -5.244 21.169 1.00 65.62 209 ASP A N 1
ATOM 1611 C CA . ASP A 1 209 ? -26.010 -4.757 21.627 1.00 65.62 209 ASP A CA 1
ATOM 1612 C C . ASP A 1 209 ? -26.812 -5.969 22.073 1.00 65.62 209 ASP A C 1
ATOM 1614 O O . ASP A 1 209 ? -26.973 -6.973 21.367 1.00 65.62 209 ASP A O 1
ATOM 1618 N N . ALA A 1 210 ? -27.202 -5.890 23.339 1.00 53.06 210 ALA A N 1
ATOM 1619 C CA . ALA A 1 210 ? -28.037 -6.842 24.014 1.00 53.06 210 ALA A CA 1
ATOM 1620 C C . ALA A 1 210 ? -29.286 -7.035 23.161 1.00 53.06 210 ALA A C 1
ATOM 1622 O O . ALA A 1 210 ? -30.147 -6.165 23.137 1.00 53.06 210 ALA A O 1
ATOM 1623 N N . LYS A 1 211 ? -29.322 -8.157 22.435 1.00 43.47 211 LYS A N 1
ATOM 1624 C CA . LYS A 1 211 ? -30.500 -8.816 21.874 1.00 43.47 211 LYS A CA 1
ATOM 1625 C C . LYS A 1 211 ? -31.640 -7.824 21.633 1.00 43.47 211 LYS A C 1
ATOM 1627 O O . LYS A 1 211 ? -32.512 -7.675 22.485 1.00 43.47 211 LYS A O 1
ATOM 1632 N N . THR A 1 212 ? -31.620 -7.150 20.486 1.00 42.31 212 THR A N 1
ATOM 1633 C CA . THR A 1 212 ? -32.778 -6.415 19.982 1.00 42.31 212 THR A CA 1
ATOM 1634 C C . THR A 1 212 ? -33.948 -7.397 19.914 1.00 42.31 212 THR A C 1
ATOM 1636 O O . THR A 1 212 ? -34.105 -8.145 18.950 1.00 42.31 212 THR A O 1
ATOM 1639 N N . GLU A 1 213 ? -34.749 -7.456 20.979 1.00 40.22 213 GLU A N 1
ATOM 1640 C CA . GLU A 1 213 ? -36.086 -8.017 20.938 1.00 40.22 213 GLU A CA 1
ATOM 1641 C C . GLU A 1 213 ? -36.875 -7.101 20.016 1.00 40.22 213 GLU A C 1
ATOM 1643 O O . GLU A 1 213 ? -37.439 -6.084 20.415 1.00 40.22 213 GLU A O 1
ATOM 1648 N N . VAL A 1 214 ? -36.871 -7.457 18.734 1.00 39.53 214 VAL A N 1
ATOM 1649 C CA . VAL A 1 214 ? -37.912 -7.035 17.815 1.00 39.53 214 VAL A CA 1
ATOM 1650 C C . VAL A 1 214 ? -39.202 -7.560 18.428 1.00 39.53 214 VAL A C 1
ATOM 1652 O O . VAL A 1 214 ? -39.510 -8.750 18.346 1.00 39.53 214 VAL A O 1
ATOM 1655 N N . ALA A 1 215 ? -39.914 -6.676 19.124 1.00 36.31 215 ALA A N 1
ATOM 1656 C CA . ALA A 1 215 ? -41.254 -6.920 19.606 1.00 36.31 215 ALA A CA 1
ATOM 1657 C C . ALA A 1 215 ? -42.128 -7.222 18.384 1.00 36.31 215 ALA A C 1
ATOM 1659 O O . ALA A 1 215 ? -42.626 -6.326 17.703 1.00 36.31 215 ALA A O 1
ATOM 1660 N N . ALA A 1 216 ? -42.278 -8.512 18.090 1.00 36.16 216 ALA A N 1
ATOM 1661 C CA . ALA A 1 216 ? -43.299 -9.022 17.205 1.00 36.16 216 ALA A CA 1
ATOM 1662 C C . ALA A 1 216 ? -44.649 -8.721 17.864 1.00 36.16 216 ALA A C 1
ATOM 1664 O O . ALA A 1 216 ? -45.117 -9.447 18.743 1.00 36.16 216 ALA A O 1
ATOM 1665 N N . ALA A 1 217 ? -45.251 -7.603 17.465 1.00 36.72 217 ALA A N 1
ATOM 1666 C CA . ALA A 1 217 ? -46.655 -7.345 17.709 1.00 36.72 217 ALA A CA 1
ATOM 1667 C C . ALA A 1 217 ? -47.457 -8.495 17.085 1.00 36.72 217 ALA A C 1
ATOM 1669 O O . ALA A 1 217 ? -47.369 -8.767 15.887 1.00 36.72 217 ALA A O 1
ATOM 1670 N N . GLY A 1 218 ? -48.181 -9.209 17.943 1.00 36.75 218 GLY A N 1
ATOM 1671 C CA . GLY A 1 218 ? -48.995 -10.349 17.567 1.00 36.75 218 GLY A CA 1
ATOM 1672 C C . GLY A 1 218 ? -50.101 -9.996 16.574 1.00 36.75 218 GLY A C 1
ATOM 1673 O O . GLY A 1 218 ? -50.686 -8.916 16.603 1.00 36.75 218 GLY A O 1
ATOM 1674 N N . GLY A 1 219 ? -50.426 -10.979 15.742 1.00 32.03 219 GLY A N 1
ATOM 1675 C CA . GLY A 1 219 ? -51.586 -10.976 14.865 1.00 32.03 219 GLY A CA 1
ATOM 1676 C C . GLY A 1 219 ? -51.907 -12.402 14.443 1.00 32.03 219 GLY A C 1
ATOM 1677 O O . GLY A 1 219 ? -51.561 -12.818 13.344 1.00 32.03 219 GLY A O 1
ATOM 1678 N N . GLY A 1 220 ? -52.517 -13.172 15.346 1.00 39.62 220 GLY A N 1
ATOM 1679 C CA . GLY A 1 220 ? -53.159 -14.440 15.006 1.00 39.62 220 GLY A CA 1
ATOM 1680 C C . GLY A 1 220 ? -54.541 -14.189 14.399 1.00 39.62 220 GLY A C 1
ATOM 1681 O O . GLY A 1 220 ? -55.320 -13.412 14.948 1.00 39.62 220 GLY A O 1
ATOM 1682 N N . GLY A 1 221 ? -54.843 -14.860 13.288 1.00 32.66 221 GLY A N 1
ATOM 1683 C CA . GLY A 1 221 ? -56.164 -14.862 12.661 1.00 32.66 221 GLY A CA 1
ATOM 1684 C C . GLY A 1 221 ? -56.197 -15.716 11.392 1.00 32.66 221 GLY A C 1
ATOM 1685 O O . GLY A 1 221 ? -55.769 -15.271 10.333 1.00 32.66 221 GLY A O 1
ATOM 1686 N N . GLU A 1 222 ? -56.699 -16.945 11.516 1.00 36.47 222 GLU A N 1
ATOM 1687 C CA . GLU A 1 222 ? -57.002 -17.869 10.416 1.00 36.47 222 GLU A CA 1
ATOM 1688 C C . GLU A 1 222 ? -58.310 -17.510 9.671 1.00 36.47 222 GLU A C 1
ATOM 1690 O O . GLU A 1 222 ? -59.311 -17.166 10.295 1.00 36.47 222 GLU A O 1
ATOM 1695 N N . ALA A 1 223 ? -58.264 -17.703 8.342 1.00 42.00 223 ALA A N 1
ATOM 1696 C CA . ALA A 1 223 ? -59.302 -18.137 7.384 1.00 42.00 223 ALA A CA 1
ATOM 1697 C C . ALA A 1 223 ? -60.622 -17.340 7.180 1.00 42.00 223 ALA A C 1
ATOM 1699 O O . ALA A 1 223 ? -61.539 -17.408 7.994 1.00 42.00 223 ALA A O 1
ATOM 1700 N N . ASN A 1 224 ? -60.804 -16.742 5.986 1.00 41.09 224 ASN A N 1
ATOM 1701 C CA . ASN A 1 224 ? -61.637 -17.280 4.879 1.00 41.09 224 ASN A CA 1
ATOM 1702 C C . ASN A 1 224 ? -61.918 -16.253 3.754 1.00 41.09 224 ASN A C 1
ATOM 1704 O O . ASN A 1 224 ? -62.141 -15.077 4.015 1.00 41.09 224 ASN A O 1
ATOM 1708 N N . ASP A 1 225 ? -61.966 -16.790 2.528 1.00 33.59 225 ASP A N 1
ATOM 1709 C CA . ASP A 1 225 ? -62.734 -16.394 1.331 1.00 33.59 225 ASP A CA 1
ATOM 1710 C C . ASP A 1 225 ? -62.622 -14.993 0.675 1.00 33.59 225 ASP A C 1
ATOM 1712 O O . ASP A 1 225 ? -62.856 -13.936 1.250 1.00 33.59 225 ASP A O 1
ATOM 1716 N N . SER A 1 226 ? -62.363 -15.041 -0.640 1.00 44.66 226 SER A N 1
ATOM 1717 C CA . SER A 1 226 ? -62.662 -14.006 -1.656 1.00 44.66 226 SER A CA 1
ATOM 1718 C C . SER A 1 226 ? -64.195 -13.875 -1.874 1.00 44.66 226 SER A C 1
ATOM 1720 O O . SER A 1 226 ? -64.906 -14.741 -1.366 1.00 44.66 226 SER A O 1
ATOM 1722 N N . PRO A 1 227 ? -64.768 -12.939 -2.684 1.00 58.75 227 PRO A N 1
ATOM 1723 C CA . PRO A 1 227 ? -64.146 -12.066 -3.697 1.00 58.75 227 PRO A CA 1
ATOM 1724 C C . PRO A 1 227 ? -64.733 -10.622 -3.819 1.00 58.75 227 PRO A C 1
ATOM 1726 O O . PRO A 1 227 ? -65.626 -10.221 -3.084 1.00 58.75 227 PRO A O 1
ATOM 1729 N N . LEU A 1 228 ? -64.280 -9.919 -4.874 1.00 32.72 228 LEU A N 1
ATOM 1730 C CA . LEU A 1 228 ? -64.894 -8.786 -5.610 1.00 32.72 228 LEU A CA 1
ATOM 1731 C C . LEU A 1 228 ? -64.543 -7.319 -5.234 1.00 32.72 228 LEU A C 1
ATOM 1733 O O . LEU A 1 228 ? -65.016 -6.775 -4.250 1.00 32.72 228 LEU A O 1
ATOM 1737 N N . SER A 1 229 ? -63.824 -6.682 -6.177 1.00 33.78 229 SER A N 1
ATOM 1738 C CA . SER A 1 229 ? -64.173 -5.450 -6.932 1.00 33.78 229 SER A CA 1
ATOM 1739 C C . SER A 1 229 ? -64.540 -4.156 -6.175 1.00 33.78 229 SER A C 1
ATOM 1741 O O . SER A 1 229 ? -65.579 -4.098 -5.537 1.00 33.78 229 SER A O 1
ATOM 1743 N N . THR A 1 230 ? -63.766 -3.072 -6.346 1.00 35.03 230 THR A N 1
ATOM 1744 C CA . THR A 1 230 ? -63.955 -2.012 -7.375 1.00 35.03 230 THR A CA 1
ATOM 1745 C C . THR A 1 230 ? -63.010 -0.818 -7.137 1.00 35.03 230 THR A C 1
ATOM 1747 O O . THR A 1 230 ? -62.926 -0.322 -6.022 1.00 35.03 230 THR A O 1
ATOM 1750 N N . ASN A 1 231 ? -62.349 -0.391 -8.218 1.00 34.12 231 ASN A N 1
ATOM 1751 C CA . ASN A 1 231 ? -62.050 0.964 -8.721 1.00 34.12 231 ASN A CA 1
ATOM 1752 C C . ASN A 1 231 ? -61.772 2.178 -7.806 1.00 34.12 231 ASN A C 1
ATOM 1754 O O . ASN A 1 231 ? -62.569 2.540 -6.951 1.00 34.12 231 ASN A O 1
ATOM 1758 N N . ASP A 1 232 ? -60.697 2.873 -8.214 1.00 33.41 232 ASP A N 1
ATOM 1759 C CA . ASP A 1 232 ? -60.545 4.321 -8.459 1.00 33.41 232 ASP A CA 1
ATOM 1760 C C . ASP A 1 232 ? -61.038 5.323 -7.405 1.00 33.41 232 ASP A C 1
ATOM 1762 O O . ASP A 1 232 ? -62.234 5.468 -7.176 1.00 33.41 232 ASP A O 1
ATOM 1766 N N . THR A 1 233 ? -60.151 6.211 -6.944 1.00 37.53 233 THR A N 1
ATOM 1767 C CA . THR A 1 233 ? -60.066 7.586 -7.490 1.00 37.53 233 THR A CA 1
ATOM 1768 C C . THR A 1 233 ? -58.949 8.408 -6.844 1.00 37.53 233 THR A C 1
ATOM 1770 O O . THR A 1 233 ? -58.533 8.198 -5.710 1.00 37.53 233 THR A O 1
ATOM 1773 N N . SER A 1 234 ? -58.455 9.335 -7.654 1.00 46.88 234 SER A N 1
ATOM 1774 C CA . SER A 1 234 ? -57.442 10.360 -7.425 1.00 46.88 234 SER A CA 1
ATOM 1775 C C . SER A 1 234 ? -58.011 11.566 -6.662 1.00 46.88 234 SER A C 1
ATOM 1777 O O . SER A 1 234 ? -59.146 11.934 -6.937 1.00 46.88 234 SER A O 1
ATOM 1779 N N . ASP A 1 235 ? -57.215 12.236 -5.818 1.00 35.16 235 ASP A N 1
ATOM 1780 C CA . ASP A 1 235 ? -57.218 13.710 -5.635 1.00 35.16 235 ASP A CA 1
ATOM 1781 C C . ASP A 1 235 ? -56.035 14.118 -4.722 1.00 35.16 235 ASP A C 1
ATOM 1783 O O . ASP A 1 235 ? -55.824 13.480 -3.696 1.00 35.16 235 ASP A O 1
ATOM 1787 N N . SER A 1 236 ? -55.046 14.939 -5.104 1.00 41.22 236 SER A N 1
ATOM 1788 C CA . SER A 1 236 ? -54.966 16.393 -5.402 1.00 41.22 236 SER A CA 1
ATOM 1789 C C . SER A 1 236 ? -55.270 17.357 -4.238 1.00 41.22 236 SER A C 1
ATOM 1791 O O . SER A 1 236 ? -56.379 17.391 -3.722 1.00 41.22 236 SER A O 1
ATOM 1793 N N . GLY A 1 237 ? -54.316 18.265 -3.967 1.00 31.28 237 GLY A N 1
ATOM 1794 C CA . GLY A 1 237 ? -54.497 19.540 -3.238 1.00 31.28 237 GLY A CA 1
ATOM 1795 C C . GLY A 1 237 ? -53.958 19.508 -1.804 1.00 31.28 237 GLY A C 1
ATOM 1796 O O . GLY A 1 237 ? -54.402 18.695 -1.012 1.00 31.28 237 GLY A O 1
ATOM 1797 N N . GLY A 1 238 ? -52.910 20.269 -1.451 1.00 31.47 238 GLY A N 1
ATOM 1798 C CA . GLY A 1 238 ? -52.984 21.700 -1.077 1.00 31.47 238 GLY A CA 1
ATOM 1799 C C . GLY A 1 238 ? -53.409 21.803 0.403 1.00 31.47 238 GLY A C 1
ATOM 1800 O O . GLY A 1 238 ? -54.353 21.139 0.787 1.00 31.47 238 GLY A O 1
ATOM 1801 N N . VAL A 1 239 ? -52.826 22.570 1.328 1.00 34.81 239 VAL A N 1
ATOM 1802 C CA . VAL A 1 239 ? -52.362 23.960 1.287 1.00 34.81 239 VAL A CA 1
ATOM 1803 C C . VAL A 1 239 ? -51.602 24.271 2.599 1.00 34.81 239 VAL A C 1
ATOM 1805 O O . VAL A 1 239 ? -51.870 23.673 3.633 1.00 34.81 239 VAL A O 1
ATOM 1808 N N . ALA A 1 240 ? -50.685 25.232 2.490 1.00 33.31 240 ALA A N 1
ATOM 1809 C CA . ALA A 1 240 ? -50.150 26.224 3.436 1.00 33.31 240 ALA A CA 1
ATOM 1810 C C . ALA A 1 240 ? -50.522 26.271 4.947 1.00 33.31 240 ALA A C 1
ATOM 1812 O O . ALA A 1 240 ? -51.688 26.239 5.318 1.00 33.31 240 ALA A O 1
ATOM 1813 N N . SER A 1 241 ? -49.471 26.615 5.717 1.00 39.72 241 SER A N 1
ATOM 1814 C CA . SER A 1 241 ? -49.394 27.544 6.869 1.00 39.72 241 SER A CA 1
ATOM 1815 C C . SER A 1 241 ? -50.115 27.208 8.182 1.00 39.72 241 SER A C 1
ATOM 1817 O O . SER A 1 241 ? -51.332 27.156 8.219 1.00 39.72 241 SER A O 1
ATOM 1819 N N . ASP A 1 242 ? -49.375 27.162 9.300 1.00 32.59 242 ASP A N 1
ATOM 1820 C CA . ASP A 1 242 ? -49.313 28.308 10.224 1.00 32.59 242 ASP A CA 1
ATOM 1821 C C . ASP A 1 242 ? -48.260 28.153 11.338 1.00 32.59 242 ASP A C 1
ATOM 1823 O O . ASP A 1 242 ? -47.802 27.060 11.664 1.00 32.59 242 ASP A O 1
ATOM 1827 N N . SER A 1 243 ? -47.858 29.307 11.868 1.00 42.28 243 SER A N 1
ATOM 1828 C CA . SER A 1 243 ? -46.830 29.533 12.892 1.00 42.28 243 SER A CA 1
ATOM 1829 C C . SER A 1 243 ? -47.388 29.467 14.319 1.00 42.28 243 SER A C 1
ATOM 1831 O O . SER A 1 243 ? -48.556 29.783 14.509 1.00 42.28 243 SER A O 1
ATOM 1833 N N . GLN A 1 244 ? -46.524 29.180 15.307 1.00 39.72 244 GLN A N 1
ATOM 1834 C CA . GLN A 1 244 ? -46.470 29.676 16.711 1.00 39.72 244 GLN A CA 1
ATOM 1835 C C . GLN A 1 244 ? -45.542 28.712 17.488 1.00 39.72 244 GLN A C 1
ATOM 1837 O O . GLN A 1 244 ? -45.675 27.506 17.340 1.00 39.72 244 GLN A O 1
ATOM 1842 N N . GLY A 1 245 ? -44.505 29.111 18.226 1.00 32.00 245 GLY A N 1
ATOM 1843 C CA . GLY A 1 245 ? -44.381 30.242 19.144 1.00 32.00 245 GLY A CA 1
ATOM 1844 C C . GLY A 1 245 ? -44.439 29.687 20.573 1.00 32.00 245 GLY A C 1
ATOM 1845 O O . GLY A 1 245 ? -45.496 29.218 20.977 1.00 32.00 245 GLY A O 1
ATOM 1846 N N . GLY A 1 246 ? -43.327 29.712 21.317 1.00 34.97 246 GLY A N 1
ATOM 1847 C CA . GLY A 1 246 ? -43.300 29.269 22.716 1.00 34.97 246 GLY A CA 1
ATOM 1848 C C . GLY A 1 246 ? -41.894 29.101 23.290 1.00 34.97 246 GLY A C 1
ATOM 1849 O O . GLY A 1 246 ? -41.370 27.994 23.313 1.00 34.97 246 GLY A O 1
ATOM 1850 N N . ASP A 1 247 ? -41.308 30.211 23.740 1.00 34.38 247 ASP A N 1
ATOM 1851 C CA . ASP A 1 247 ? -40.245 30.256 24.749 1.00 34.38 247 ASP A CA 1
ATOM 1852 C C . ASP A 1 247 ? -40.742 29.673 26.083 1.00 34.38 247 ASP A C 1
ATOM 1854 O O . ASP A 1 247 ? -41.821 30.051 26.539 1.00 34.38 247 ASP A O 1
ATOM 1858 N N . GLU A 1 248 ? -39.927 28.868 26.772 1.00 40.97 248 GLU A N 1
ATOM 1859 C CA . GLU A 1 248 ? -39.985 28.797 28.237 1.00 40.97 248 GLU A CA 1
ATOM 1860 C C . GLU A 1 248 ? -38.581 28.602 28.829 1.00 40.97 248 GLU A C 1
ATOM 1862 O O . GLU A 1 248 ? -37.909 27.589 28.638 1.00 40.97 248 GLU A O 1
ATOM 1867 N N . LEU A 1 249 ? -38.141 29.656 29.516 1.00 39.62 249 LEU A N 1
ATOM 1868 C CA . LEU A 1 249 ? -36.999 29.723 30.416 1.00 39.62 249 LEU A CA 1
ATOM 1869 C C . LEU A 1 249 ? -37.388 29.094 31.757 1.00 39.62 249 LEU A C 1
ATOM 1871 O O . LEU A 1 249 ? -38.351 29.542 32.375 1.00 39.62 249 LEU A O 1
ATOM 1875 N N . ALA A 1 250 ? -36.572 28.176 32.268 1.00 38.91 250 ALA A N 1
ATOM 1876 C CA . ALA A 1 250 ? -36.520 27.887 33.696 1.00 38.91 250 ALA A CA 1
ATOM 1877 C C . ALA A 1 250 ? -35.065 27.670 34.124 1.00 38.91 250 ALA A C 1
ATOM 1879 O O . ALA A 1 250 ? -34.445 26.644 33.850 1.00 38.91 250 ALA A O 1
ATOM 1880 N N . SER A 1 251 ? -34.528 28.705 34.766 1.00 38.06 251 SER A N 1
ATOM 1881 C CA . SER A 1 251 ? -33.371 28.640 35.650 1.00 38.06 251 SER A CA 1
ATOM 1882 C C . SER A 1 251 ? -33.801 27.983 36.959 1.00 38.06 251 SER A C 1
ATOM 1884 O O . SER A 1 251 ? -34.824 28.383 37.511 1.00 38.06 251 SER A O 1
ATOM 1886 N N . GLU A 1 252 ? -33.002 27.069 37.503 1.00 35.97 252 GLU A N 1
ATOM 1887 C CA . GLU A 1 252 ? -33.158 26.649 38.895 1.00 35.97 252 GLU A CA 1
ATOM 1888 C C . GLU A 1 252 ? -31.802 26.483 39.580 1.00 35.97 252 GLU A C 1
ATOM 1890 O O . GLU A 1 252 ? -30.767 26.268 38.948 1.00 35.97 252 GLU A O 1
ATOM 1895 N N . GLU A 1 253 ? -31.841 26.754 40.877 1.00 39.41 253 GLU A N 1
ATOM 1896 C CA . GLU A 1 253 ? -30.789 27.360 41.673 1.00 39.41 253 GLU A CA 1
ATOM 1897 C C . GLU A 1 253 ? -29.786 26.382 42.296 1.00 39.41 253 GLU A C 1
ATOM 1899 O O . GLU A 1 253 ? -29.997 25.182 42.449 1.00 39.41 253 GLU A O 1
ATOM 1904 N N . VAL A 1 254 ? -28.684 27.002 42.708 1.00 42.00 254 VAL A N 1
ATOM 1905 C CA . VAL A 1 254 ? -27.577 26.511 43.523 1.00 42.00 254 VAL A CA 1
ATOM 1906 C C . VAL A 1 254 ? -28.043 26.199 44.952 1.00 42.00 254 VAL A C 1
ATOM 1908 O O . VAL A 1 254 ? -28.661 27.044 45.597 1.00 42.00 254 VAL A O 1
ATOM 1911 N N . ALA A 1 255 ? -27.644 25.044 45.492 1.00 42.41 255 ALA A N 1
ATOM 1912 C CA . ALA A 1 255 ? -27.586 24.810 46.935 1.00 42.41 255 ALA A CA 1
ATOM 1913 C C . ALA A 1 255 ? -26.338 23.994 47.311 1.00 42.41 255 ALA A C 1
ATOM 1915 O O . ALA A 1 255 ? -25.941 23.059 46.619 1.00 42.41 255 ALA A O 1
ATOM 1916 N N . ASP A 1 256 ? -25.727 24.414 48.413 1.00 37.34 256 ASP A N 1
ATOM 1917 C CA . ASP A 1 256 ? -24.369 24.143 48.879 1.00 37.34 256 ASP A CA 1
ATOM 1918 C C . ASP A 1 256 ? -24.367 23.113 50.037 1.00 37.34 256 ASP A C 1
ATOM 1920 O O . ASP A 1 256 ? -25.098 23.297 51.012 1.00 37.34 256 ASP A O 1
ATOM 1924 N N . GLY A 1 257 ? -23.514 22.081 49.926 1.00 33.41 257 GLY A N 1
ATOM 1925 C CA . GLY A 1 257 ? -22.831 21.312 50.996 1.00 33.41 257 GLY A CA 1
ATOM 1926 C C . GLY A 1 257 ? -23.626 20.422 51.983 1.00 33.41 257 GLY A C 1
ATOM 1927 O O . GLY A 1 257 ? -24.852 20.444 52.027 1.00 33.41 257 GLY A O 1
ATOM 1928 N N . PRO A 1 258 ? -22.938 19.721 52.916 1.00 49.38 258 PRO A N 1
ATOM 1929 C CA . PRO A 1 258 ? -21.693 18.945 52.786 1.00 49.38 258 PRO A CA 1
ATOM 1930 C C . PRO A 1 258 ? -21.845 17.504 53.355 1.00 49.38 258 PRO A C 1
ATOM 1932 O O . PRO A 1 258 ? -22.736 17.234 54.158 1.00 49.38 258 PRO A O 1
ATOM 1935 N N . GLY A 1 259 ? -20.948 16.575 53.005 1.00 33.94 259 GLY A N 1
ATOM 1936 C CA . GLY A 1 259 ? -20.970 15.218 53.572 1.00 33.94 259 GLY A CA 1
ATOM 1937 C C . GLY A 1 259 ? -19.777 14.368 53.156 1.00 33.94 259 GLY A C 1
ATOM 1938 O O . GLY A 1 259 ? -19.795 13.735 52.108 1.00 33.94 259 GLY A O 1
ATOM 1939 N N . ASP A 1 260 ? -18.744 14.416 53.988 1.00 39.03 260 ASP A N 1
ATOM 1940 C CA . ASP A 1 260 ? -17.534 13.600 53.971 1.00 39.03 260 ASP A CA 1
ATOM 1941 C C . ASP A 1 260 ? -17.892 12.177 54.439 1.00 39.03 260 ASP A C 1
ATOM 1943 O O . ASP A 1 260 ? -18.242 11.990 55.602 1.00 39.03 260 ASP A O 1
ATOM 1947 N N . ASP A 1 261 ? -17.840 11.194 53.539 1.00 34.72 261 ASP A N 1
ATOM 1948 C CA . ASP A 1 261 ? -17.803 9.774 53.891 1.00 34.72 261 ASP A CA 1
ATOM 1949 C C . ASP A 1 261 ? -16.728 9.098 53.034 1.00 34.72 261 ASP A C 1
ATOM 1951 O O . ASP A 1 261 ? -16.861 8.911 51.822 1.00 34.72 261 ASP A O 1
ATOM 1955 N N . GLY A 1 262 ? -15.617 8.772 53.694 1.00 35.16 262 GLY A N 1
ATOM 1956 C CA . GLY A 1 262 ? -14.477 8.078 53.119 1.00 35.16 262 GLY A CA 1
ATOM 1957 C C . GLY A 1 262 ? -14.862 6.701 52.586 1.00 35.16 262 GLY A C 1
ATOM 1958 O O . GLY A 1 262 ? -14.976 5.733 53.340 1.00 35.16 262 GLY A O 1
ATOM 1959 N N . LEU A 1 263 ? -14.987 6.605 51.264 1.00 28.59 263 LEU A N 1
ATOM 1960 C CA . LEU A 1 263 ? -15.011 5.341 50.548 1.00 28.59 263 LEU A CA 1
ATOM 1961 C C . LEU A 1 263 ? -13.566 4.892 50.311 1.00 28.59 263 LEU A C 1
ATOM 1963 O O . LEU A 1 263 ? -12.840 5.440 49.484 1.00 28.59 263 LEU A O 1
ATOM 1967 N N . VAL A 1 264 ? -13.155 3.878 51.066 1.00 32.31 264 VAL A N 1
ATOM 1968 C CA . VAL A 1 264 ? -11.953 3.092 50.790 1.00 32.31 264 VAL A CA 1
ATOM 1969 C C . VAL A 1 264 ? -12.192 2.359 49.469 1.00 32.31 264 VAL A C 1
ATOM 1971 O O . VAL A 1 264 ? -12.834 1.311 49.443 1.00 32.31 264 VAL A O 1
ATOM 1974 N N . VAL A 1 265 ? -11.713 2.930 48.364 1.00 29.41 265 VAL A N 1
ATOM 1975 C CA . VAL A 1 265 ? -11.574 2.207 47.099 1.00 29.41 265 VAL A CA 1
ATOM 1976 C C . VAL A 1 265 ? -10.387 1.269 47.276 1.00 29.41 265 VAL A C 1
ATOM 1978 O O . VAL A 1 265 ? -9.251 1.704 47.465 1.00 29.41 265 VAL A O 1
ATOM 1981 N N . ALA A 1 266 ? -10.676 -0.029 47.303 1.00 28.64 266 ALA A N 1
ATOM 1982 C CA . ALA A 1 266 ? -9.659 -1.047 47.139 1.00 28.64 266 ALA A CA 1
ATOM 1983 C C . ALA A 1 266 ? -8.956 -0.800 45.797 1.00 28.64 266 ALA A C 1
ATOM 1985 O O . ALA A 1 266 ? -9.612 -0.658 44.768 1.00 28.64 266 ALA A O 1
ATOM 1986 N N . ASN A 1 267 ? -7.628 -0.712 45.834 1.00 28.62 267 ASN A N 1
ATOM 1987 C CA . ASN A 1 267 ? -6.802 -0.813 44.641 1.00 28.62 267 ASN A CA 1
ATOM 1988 C C . ASN A 1 267 ? -7.038 -2.199 44.032 1.00 28.62 267 ASN A C 1
ATOM 1990 O O . ASN A 1 267 ? -6.532 -3.188 44.561 1.00 28.62 267 ASN A O 1
ATOM 1994 N N . ASP A 1 268 ? -7.812 -2.260 42.953 1.00 28.09 268 ASP A N 1
ATOM 1995 C CA . ASP A 1 268 ? -7.755 -3.377 42.022 1.00 28.09 268 ASP A CA 1
ATOM 1996 C C . ASP A 1 268 ? -6.556 -3.136 41.100 1.00 28.09 268 ASP A C 1
ATOM 1998 O O . ASP A 1 268 ? -6.547 -2.242 40.250 1.00 28.09 268 ASP A O 1
ATOM 2002 N N . ASP A 1 269 ? -5.503 -3.918 41.323 1.00 31.45 269 ASP A N 1
ATOM 2003 C CA . ASP A 1 269 ? -4.373 -4.048 40.416 1.00 31.45 269 ASP A CA 1
ATOM 2004 C C . ASP A 1 269 ? -4.889 -4.572 39.062 1.00 31.45 269 ASP A C 1
ATOM 2006 O O . ASP A 1 269 ? -5.135 -5.769 38.890 1.00 31.45 269 ASP A O 1
ATOM 2010 N N . ASN A 1 270 ? -5.065 -3.676 38.085 1.00 37.28 270 ASN A N 1
ATOM 2011 C CA . ASN A 1 270 ? -5.394 -4.031 36.704 1.00 37.28 270 ASN A CA 1
ATOM 2012 C C . ASN A 1 270 ? -4.208 -4.750 36.043 1.00 37.28 270 ASN A C 1
ATOM 2014 O O . ASN A 1 270 ? -3.347 -4.163 35.388 1.00 37.28 270 ASN A O 1
ATOM 2018 N N . HIS A 1 271 ? -4.193 -6.065 36.233 1.00 36.25 271 HIS A N 1
ATOM 2019 C CA . HIS A 1 271 ? -3.448 -7.036 35.451 1.00 36.25 271 HIS A CA 1
ATOM 2020 C C . HIS A 1 271 ? -3.882 -6.942 33.977 1.00 36.25 271 HIS A C 1
ATOM 2022 O O . HIS A 1 271 ? -5.067 -7.048 33.666 1.00 36.25 271 HIS A O 1
ATOM 2028 N N . TRP A 1 272 ? -2.921 -6.724 33.076 1.00 36.09 272 TRP A N 1
ATOM 2029 C CA . TRP A 1 272 ? -3.103 -6.617 31.624 1.00 36.09 272 TRP A CA 1
ATOM 2030 C C . TRP A 1 272 ? -3.973 -7.773 31.095 1.00 36.09 272 TRP A C 1
ATOM 2032 O O . TRP A 1 272 ? -3.537 -8.924 31.048 1.00 36.09 272 TRP A O 1
ATOM 2042 N N . GLY A 1 273 ? -5.224 -7.478 30.733 1.00 39.09 273 GLY A N 1
ATOM 2043 C CA . GLY A 1 273 ? -6.241 -8.456 30.336 1.00 39.09 273 GLY A CA 1
ATOM 2044 C C . GLY A 1 273 ? -5.991 -9.070 28.956 1.00 39.09 273 GLY A C 1
ATOM 2045 O O . GLY A 1 273 ? -6.773 -8.861 28.034 1.00 39.09 273 GLY A O 1
ATOM 2046 N N . GLY A 1 274 ? -4.918 -9.848 28.801 1.00 47.00 274 GLY A N 1
ATOM 2047 C CA . GLY A 1 274 ? -4.534 -10.483 27.533 1.00 47.00 274 GLY A CA 1
ATOM 2048 C C . GLY A 1 274 ? -5.519 -11.538 27.009 1.00 47.00 274 GLY A C 1
ATOM 2049 O O . GLY A 1 274 ? -5.505 -11.846 25.821 1.00 47.00 274 GLY A O 1
ATOM 2050 N N . GLY A 1 275 ? -6.411 -12.066 27.855 1.00 49.44 275 GLY A N 1
ATOM 2051 C CA . GLY A 1 275 ? -7.305 -13.171 27.480 1.00 49.44 275 GLY A CA 1
ATOM 2052 C C . GLY A 1 275 ? -8.461 -12.793 26.544 1.00 49.44 275 GLY A C 1
ATOM 2053 O O . GLY A 1 275 ? -8.894 -13.613 25.740 1.00 49.44 275 GLY A O 1
ATOM 2054 N N . ALA A 1 276 ? -8.973 -11.560 26.617 1.00 53.75 276 ALA A N 1
ATOM 2055 C CA . ALA A 1 276 ? -10.072 -11.133 25.743 1.00 53.75 276 ALA A CA 1
ATOM 2056 C C . ALA A 1 276 ? -9.581 -10.820 24.319 1.00 53.75 276 ALA A C 1
ATOM 2058 O O . ALA A 1 276 ? -10.268 -11.112 23.340 1.00 53.75 276 ALA A O 1
ATOM 2059 N N . GLN A 1 277 ? -8.369 -10.269 24.207 1.00 67.00 277 GLN A N 1
ATOM 2060 C CA . GLN A 1 277 ? -7.760 -9.917 22.928 1.00 67.00 277 GLN A CA 1
ATOM 2061 C C . GLN A 1 277 ? -7.267 -11.158 22.172 1.00 67.00 277 GLN A C 1
ATOM 2063 O O . GLN A 1 277 ? -7.444 -11.236 20.957 1.00 67.00 277 GLN A O 1
ATOM 2068 N N . SER A 1 278 ? -6.730 -12.162 22.877 1.00 78.06 278 SER A N 1
ATOM 2069 C CA . SER A 1 278 ? -6.294 -13.416 22.251 1.00 78.06 278 SER A CA 1
ATOM 2070 C C . SER A 1 278 ? -7.454 -14.173 21.600 1.00 78.06 278 SER A C 1
ATOM 2072 O O . SER A 1 278 ? -7.303 -14.670 20.490 1.00 78.06 278 SER A O 1
ATOM 2074 N N . ALA A 1 279 ? -8.633 -14.191 22.232 1.00 79.12 279 ALA A N 1
ATOM 2075 C CA . ALA A 1 279 ? -9.813 -14.870 21.694 1.00 79.12 279 ALA A CA 1
ATOM 2076 C C . ALA A 1 279 ? -10.357 -14.210 20.411 1.00 79.12 279 ALA A C 1
ATOM 2078 O O . ALA A 1 279 ? -10.834 -14.895 19.507 1.00 79.12 279 ALA A O 1
ATOM 2079 N N . ALA A 1 280 ? -10.282 -12.878 20.312 1.00 80.12 280 ALA A N 1
ATOM 2080 C CA . ALA A 1 280 ? -10.692 -12.157 19.106 1.00 80.12 280 ALA A CA 1
ATOM 2081 C C . ALA A 1 280 ? -9.746 -12.443 17.928 1.00 80.12 280 ALA A C 1
ATOM 2083 O O . ALA A 1 280 ? -10.208 -12.683 16.812 1.00 80.12 280 ALA A O 1
ATOM 2084 N N . ILE A 1 281 ? -8.436 -12.472 18.194 1.00 85.06 281 ILE A N 1
ATOM 2085 C CA . ILE A 1 281 ? -7.406 -12.813 17.204 1.00 85.06 281 ILE A CA 1
ATOM 2086 C C . ILE A 1 281 ? -7.595 -14.251 16.713 1.00 85.06 281 ILE A C 1
ATOM 2088 O O . ILE A 1 281 ? -7.654 -14.484 15.508 1.00 85.06 281 ILE A O 1
ATOM 2092 N N . GLU A 1 282 ? -7.772 -15.198 17.632 1.00 89.38 282 GLU A N 1
ATOM 2093 C CA . GLU A 1 282 ? -7.988 -16.608 17.302 1.00 89.38 282 GLU A CA 1
ATOM 2094 C C . GLU A 1 282 ? -9.236 -16.795 16.425 1.00 89.38 282 GLU A C 1
ATOM 2096 O O . GLU A 1 282 ? -9.191 -17.483 15.404 1.00 89.38 282 GLU A O 1
ATOM 2101 N N . SER A 1 283 ? -10.337 -16.108 16.755 1.00 88.31 283 SER A N 1
ATOM 2102 C CA . SER A 1 283 ? -11.563 -16.148 15.953 1.00 88.31 283 SER A CA 1
ATOM 2103 C C . SER A 1 283 ? -11.372 -15.567 14.548 1.00 88.31 283 SER A C 1
ATOM 2105 O O . SER A 1 283 ? -11.944 -16.100 13.596 1.00 88.31 283 SER A O 1
ATOM 2107 N N . ALA A 1 284 ? -10.597 -14.488 14.402 1.00 86.44 284 ALA A N 1
ATOM 2108 C CA . ALA A 1 284 ? -10.310 -13.884 13.102 1.00 86.44 284 ALA A CA 1
ATOM 2109 C C . ALA A 1 284 ? -9.452 -14.816 12.234 1.00 86.44 284 ALA A C 1
ATOM 2111 O O . ALA A 1 284 ? -9.777 -15.059 11.073 1.00 86.44 284 ALA A O 1
ATOM 2112 N N . ILE A 1 285 ? -8.407 -15.407 12.814 1.00 93.00 285 ILE A N 1
ATOM 2113 C CA . ILE A 1 285 ? -7.525 -16.347 12.114 1.00 93.00 285 ILE A CA 1
ATOM 2114 C C . ILE A 1 285 ? -8.294 -17.595 11.706 1.00 93.00 285 ILE A C 1
ATOM 2116 O O . ILE A 1 285 ? -8.188 -18.032 10.566 1.00 93.00 285 ILE A O 1
ATOM 2120 N N . HIS A 1 286 ? -9.132 -18.139 12.586 1.00 89.31 286 HIS A N 1
ATOM 2121 C CA . HIS A 1 286 ? -9.948 -19.296 12.246 1.00 89.31 286 HIS A CA 1
ATOM 2122 C C . HIS A 1 286 ? -10.934 -18.997 11.104 1.00 89.31 286 HIS A C 1
ATOM 2124 O O . HIS A 1 286 ? -11.179 -19.856 10.256 1.00 89.31 286 HIS A O 1
ATOM 2130 N N . ALA A 1 287 ? -11.502 -17.789 11.056 1.00 88.06 287 ALA A N 1
ATOM 2131 C CA . ALA A 1 287 ? -12.424 -17.393 9.995 1.00 88.06 287 ALA A CA 1
ATOM 2132 C C . ALA A 1 287 ? -11.743 -17.275 8.620 1.00 88.06 287 ALA A C 1
ATOM 2134 O O . ALA A 1 287 ? -12.376 -17.592 7.611 1.00 88.06 287 ALA A O 1
ATOM 2135 N N . VAL A 1 288 ? -10.479 -16.838 8.592 1.00 91.19 288 VAL A N 1
ATOM 2136 C CA . VAL A 1 288 ? -9.727 -16.553 7.359 1.00 91.19 288 VAL A CA 1
ATOM 2137 C C . VAL A 1 288 ? -8.887 -17.750 6.901 1.00 91.19 288 VAL A C 1
ATOM 2139 O O . VAL A 1 288 ? -8.933 -18.113 5.732 1.00 91.19 288 VAL A O 1
ATOM 2142 N N . CYS A 1 289 ? -8.148 -18.384 7.810 1.00 92.44 289 CYS A N 1
ATOM 2143 C CA . CYS A 1 289 ? -7.117 -19.372 7.484 1.00 92.44 289 CYS A CA 1
ATOM 2144 C C . CYS A 1 289 ? -7.594 -20.829 7.521 1.00 92.44 289 CYS A C 1
ATOM 2146 O O . CYS A 1 289 ? -6.961 -21.685 6.917 1.00 92.44 289 CYS A O 1
ATOM 2148 N N . ASN A 1 290 ? -8.694 -21.143 8.217 1.00 86.56 290 ASN A N 1
ATOM 2149 C CA . ASN A 1 290 ? -9.088 -22.536 8.472 1.00 86.56 290 ASN A CA 1
ATOM 2150 C C . ASN A 1 290 ? -10.128 -23.090 7.476 1.00 86.56 290 ASN A C 1
ATOM 2152 O O . ASN A 1 290 ? -10.882 -24.011 7.798 1.00 86.56 290 ASN A O 1
ATOM 2156 N N . ARG A 1 291 ? -10.221 -22.511 6.272 1.00 82.25 291 ARG A N 1
ATOM 2157 C CA . ARG A 1 291 ? -11.091 -23.017 5.199 1.00 82.25 291 ARG A CA 1
ATOM 2158 C C . ARG A 1 291 ? -10.269 -23.848 4.218 1.00 82.25 291 ARG A C 1
ATOM 2160 O O . ARG A 1 291 ? -9.401 -23.316 3.544 1.00 82.25 291 ARG A O 1
ATOM 2167 N N . ALA A 1 292 ? -10.593 -25.136 4.122 1.00 56.31 292 ALA A N 1
ATOM 2168 C CA . ALA A 1 292 ? -9.893 -26.116 3.285 1.00 56.31 292 ALA A CA 1
ATOM 2169 C C . ALA A 1 292 ? -10.061 -25.910 1.762 1.00 56.31 292 ALA A C 1
ATOM 2171 O O . ALA A 1 292 ? -9.409 -26.593 0.983 1.00 56.31 292 ALA A O 1
ATOM 2172 N N . GLU A 1 293 ? -10.921 -24.982 1.334 1.00 67.31 293 GLU A N 1
ATOM 2173 C CA . GLU A 1 293 ? -11.245 -24.717 -0.077 1.00 67.31 293 GLU A CA 1
ATOM 2174 C C . GLU A 1 293 ? -11.292 -23.200 -0.328 1.00 67.31 293 GLU A C 1
ATOM 2176 O O . GLU A 1 293 ? -12.328 -22.632 -0.679 1.00 67.31 293 GLU A O 1
ATOM 2181 N N . GLY A 1 294 ? -10.193 -22.508 -0.020 1.00 57.53 294 GLY A N 1
ATOM 2182 C CA . GLY A 1 294 ? -10.086 -21.062 -0.208 1.00 57.53 294 GLY A CA 1
ATOM 2183 C C . GLY A 1 294 ? -9.686 -20.694 -1.635 1.00 57.53 294 GLY A C 1
ATOM 2184 O O . GLY A 1 294 ? -8.758 -21.281 -2.182 1.00 57.53 294 GLY A O 1
ATOM 2185 N N . ASP A 1 295 ? -10.358 -19.700 -2.218 1.00 73.94 295 ASP A N 1
ATOM 2186 C CA . ASP A 1 295 ? -9.822 -18.985 -3.376 1.00 73.94 295 ASP A CA 1
ATOM 2187 C C . ASP A 1 295 ? -8.487 -18.297 -3.017 1.00 73.94 295 ASP A C 1
ATOM 2189 O O . ASP A 1 295 ? -8.169 -18.076 -1.842 1.00 73.94 295 ASP A O 1
ATOM 2193 N N . ASP A 1 296 ? -7.701 -17.918 -4.027 1.00 74.56 296 ASP A N 1
ATOM 2194 C CA . ASP A 1 296 ? -6.418 -17.222 -3.835 1.00 74.56 296 ASP A CA 1
ATOM 2195 C C . ASP A 1 296 ? -6.552 -15.946 -2.973 1.00 74.56 296 ASP A C 1
ATOM 2197 O O . ASP A 1 296 ? -5.587 -15.504 -2.342 1.00 74.56 296 ASP A O 1
ATOM 2201 N N . SER A 1 297 ? -7.758 -15.360 -2.900 1.00 75.75 297 SER A N 1
ATOM 2202 C CA . SER A 1 297 ? -8.045 -14.176 -2.084 1.00 75.75 297 SER A CA 1
ATOM 2203 C C . SER A 1 297 ? -7.977 -14.480 -0.584 1.00 75.75 297 SER A C 1
ATOM 2205 O O . SER A 1 297 ? -7.401 -13.701 0.178 1.00 75.75 297 SER A O 1
ATOM 2207 N N . LEU A 1 298 ? -8.494 -15.635 -0.152 1.00 83.00 298 LEU A N 1
ATOM 2208 C CA . LEU A 1 298 ? -8.463 -16.062 1.246 1.00 83.00 298 LEU A CA 1
ATOM 2209 C C . LEU A 1 298 ? -7.052 -16.456 1.675 1.00 83.00 298 LEU A C 1
ATOM 2211 O O . LEU A 1 298 ? -6.638 -16.138 2.790 1.00 83.00 298 LEU A O 1
ATOM 2215 N N . VAL A 1 299 ? -6.289 -17.076 0.773 1.00 84.44 299 VAL A N 1
ATOM 2216 C CA . VAL A 1 299 ? -4.871 -17.379 1.002 1.00 84.44 299 VAL A CA 1
ATOM 2217 C C . VAL A 1 299 ? -4.076 -16.084 1.184 1.00 84.44 299 VAL A C 1
ATOM 2219 O O . VAL A 1 299 ? -3.297 -15.965 2.130 1.00 84.44 299 VAL A O 1
ATOM 2222 N N . ALA A 1 300 ? -4.308 -15.073 0.343 1.00 79.06 300 ALA A N 1
ATOM 2223 C CA . ALA A 1 300 ? -3.682 -13.760 0.491 1.00 79.06 300 ALA A CA 1
ATOM 2224 C C . ALA A 1 300 ? -4.095 -13.051 1.796 1.00 79.06 300 ALA A C 1
ATOM 2226 O O . ALA A 1 300 ? -3.244 -12.480 2.482 1.00 79.06 300 ALA A O 1
ATOM 2227 N N . ALA A 1 301 ? -5.372 -13.122 2.183 1.00 79.75 301 ALA A N 1
ATOM 2228 C CA . ALA A 1 301 ? -5.858 -12.563 3.444 1.00 79.75 301 ALA A CA 1
ATOM 2229 C C . ALA A 1 301 ? -5.244 -13.272 4.664 1.00 79.75 301 ALA A C 1
ATOM 2231 O O . ALA A 1 301 ? -4.843 -12.613 5.626 1.00 79.75 301 ALA A O 1
ATOM 2232 N N . CYS A 1 302 ? -5.115 -14.600 4.608 1.00 92.06 302 CYS A N 1
ATOM 2233 C CA . CYS A 1 302 ? -4.451 -15.380 5.646 1.00 92.06 302 CYS A CA 1
ATOM 2234 C C . CYS A 1 302 ? -2.967 -14.999 5.746 1.00 92.06 302 CYS A C 1
ATOM 2236 O O . CYS A 1 302 ? -2.482 -14.707 6.839 1.00 92.06 302 CYS A O 1
ATOM 2238 N N . HIS A 1 303 ? -2.262 -14.887 4.614 1.00 88.88 303 HIS A N 1
ATOM 2239 C CA . HIS A 1 303 ? -0.886 -14.392 4.589 1.00 88.88 303 HIS A CA 1
ATOM 2240 C C . HIS A 1 303 ? -0.760 -13.001 5.218 1.00 88.88 303 HIS A C 1
ATOM 2242 O O . HIS A 1 303 ? 0.109 -12.807 6.063 1.00 88.88 303 HIS A O 1
ATOM 2248 N N . ALA A 1 304 ? -1.628 -12.049 4.868 1.00 81.50 304 ALA A N 1
ATOM 2249 C CA . ALA A 1 304 ? -1.584 -10.695 5.420 1.00 81.50 304 ALA A CA 1
ATOM 2250 C C . ALA A 1 304 ? -1.784 -10.676 6.946 1.00 81.50 304 ALA A C 1
ATOM 2252 O O . ALA A 1 304 ? -1.078 -9.962 7.658 1.00 81.50 304 ALA A O 1
ATOM 2253 N N . LEU A 1 305 ? -2.708 -11.496 7.456 1.00 87.75 305 LEU A N 1
ATOM 2254 C CA . LEU A 1 305 ? -2.986 -11.600 8.889 1.00 87.75 305 LEU A CA 1
ATOM 2255 C C . LEU A 1 305 ? -1.829 -12.266 9.655 1.00 87.75 305 LEU A C 1
ATOM 2257 O O . LEU A 1 305 ? -1.493 -11.854 10.765 1.00 87.75 305 LEU A O 1
ATOM 2261 N N . CYS A 1 306 ? -1.202 -13.278 9.054 1.00 94.25 306 CYS A N 1
ATOM 2262 C CA . CYS A 1 306 ? -0.200 -14.122 9.699 1.00 94.25 306 CYS A CA 1
ATOM 2263 C C . CYS A 1 306 ? 1.253 -13.661 9.494 1.00 94.25 306 CYS A C 1
ATOM 2265 O O . CYS A 1 306 ? 2.120 -14.073 10.265 1.00 94.25 306 CYS A O 1
ATOM 2267 N N . ALA A 1 307 ? 1.544 -12.810 8.500 1.00 89.69 307 ALA A N 1
ATOM 2268 C CA . ALA A 1 307 ? 2.907 -12.479 8.060 1.00 89.69 307 ALA A CA 1
ATOM 2269 C C . ALA A 1 307 ? 3.837 -12.015 9.192 1.00 89.69 307 ALA A C 1
ATOM 2271 O O . ALA A 1 307 ? 4.996 -12.422 9.254 1.00 89.69 307 ALA A O 1
ATOM 2272 N N . ASN A 1 308 ? 3.329 -11.203 10.122 1.00 86.94 308 ASN A N 1
ATOM 2273 C CA . ASN A 1 308 ? 4.127 -10.675 11.234 1.00 86.94 308 ASN A CA 1
ATOM 2274 C C . ASN A 1 308 ? 4.429 -11.713 12.331 1.00 86.94 308 ASN A C 1
ATOM 2276 O O . ASN A 1 308 ? 5.282 -11.461 13.178 1.00 86.94 308 ASN A O 1
ATOM 2280 N N . TYR A 1 309 ? 3.755 -12.867 12.312 1.00 92.88 309 TYR A N 1
ATOM 2281 C CA . TYR A 1 309 ? 3.833 -13.899 13.348 1.00 92.88 309 TYR A CA 1
ATOM 2282 C C . TYR A 1 309 ? 4.262 -15.271 12.804 1.00 92.88 309 TYR A C 1
ATOM 2284 O O . TYR A 1 309 ? 4.212 -16.263 13.527 1.00 92.88 309 TYR A O 1
ATOM 2292 N N . LEU A 1 310 ? 4.756 -15.350 11.560 1.00 90.19 310 LEU A N 1
ATOM 2293 C CA . LEU A 1 310 ? 5.280 -16.600 10.978 1.00 90.19 310 LEU A CA 1
ATOM 2294 C C . LEU A 1 310 ? 6.486 -17.168 11.752 1.00 90.19 310 LEU A C 1
ATOM 2296 O O . LEU A 1 310 ? 6.652 -18.383 11.846 1.00 90.19 310 LEU A O 1
ATOM 2300 N N . CYS A 1 311 ? 7.254 -16.296 12.407 1.00 91.81 311 CYS A N 1
ATOM 2301 C CA . CYS A 1 311 ? 8.295 -16.615 13.396 1.00 91.81 311 CYS A CA 1
ATOM 2302 C C . CYS A 1 311 ? 7.824 -17.504 14.569 1.00 91.81 311 CYS A C 1
ATOM 2304 O O . CYS A 1 311 ? 8.653 -17.989 15.340 1.00 91.81 311 CYS A O 1
ATOM 2306 N N . CYS A 1 312 ? 6.514 -17.671 14.775 1.00 94.19 312 CYS A N 1
ATOM 2307 C CA . CYS A 1 312 ? 5.959 -18.599 15.760 1.00 94.19 312 CYS A CA 1
ATOM 2308 C C . CYS A 1 312 ? 5.976 -20.062 15.290 1.00 94.19 312 CYS A C 1
ATOM 2310 O O . CYS A 1 312 ? 5.895 -20.958 16.129 1.00 94.19 312 CYS A O 1
ATOM 2312 N N . PHE A 1 313 ? 6.069 -20.306 13.978 1.00 90.50 313 PHE A N 1
ATOM 2313 C CA . PHE A 1 313 ? 5.866 -21.628 13.366 1.00 90.50 313 PHE A CA 1
ATOM 2314 C C . PHE A 1 313 ? 7.071 -22.122 12.570 1.00 90.50 313 PHE A C 1
ATOM 2316 O O . PHE A 1 313 ? 7.219 -23.326 12.391 1.00 90.50 313 PHE A O 1
ATOM 2323 N N . SER A 1 314 ? 7.952 -21.218 12.141 1.00 85.19 314 SER A N 1
ATOM 2324 C CA . SER A 1 314 ? 9.241 -21.577 11.560 1.00 85.19 314 SER A CA 1
ATOM 2325 C C . SER A 1 314 ? 10.345 -20.666 12.083 1.00 85.19 314 SER A C 1
ATOM 2327 O O . SER A 1 314 ? 10.156 -19.462 12.259 1.00 85.19 314 SER A O 1
ATOM 2329 N N . THR A 1 315 ? 11.502 -21.268 12.349 1.00 78.06 315 THR A N 1
ATOM 2330 C CA . THR A 1 315 ? 12.761 -20.560 12.617 1.00 78.06 315 THR A CA 1
ATOM 2331 C C . THR A 1 315 ? 13.598 -20.377 11.354 1.00 78.06 315 THR A C 1
ATOM 2333 O O . THR A 1 315 ? 14.662 -19.762 11.408 1.00 78.06 315 THR A O 1
ATOM 2336 N N . ASP A 1 316 ? 13.159 -20.928 10.221 1.00 72.31 316 ASP A N 1
ATOM 2337 C CA . ASP A 1 316 ? 13.917 -20.867 8.981 1.00 72.31 316 ASP A CA 1
ATOM 2338 C C . ASP A 1 316 ? 13.874 -19.446 8.419 1.00 72.31 316 ASP A C 1
ATOM 2340 O O . ASP A 1 316 ? 12.828 -18.897 8.081 1.00 72.31 316 ASP A O 1
ATOM 2344 N N . GLY A 1 317 ? 15.049 -18.820 8.352 1.00 65.88 317 GLY A N 1
ATOM 2345 C CA . GLY A 1 317 ? 15.216 -17.467 7.824 1.00 65.88 317 GLY A CA 1
ATOM 2346 C C . GLY A 1 317 ? 14.986 -16.329 8.825 1.00 65.88 317 GLY A C 1
ATOM 2347 O O . GLY A 1 317 ? 15.313 -15.187 8.497 1.00 65.88 317 GLY A O 1
ATOM 2348 N N . THR A 1 318 ? 14.517 -16.592 10.051 1.00 64.06 318 THR A N 1
ATOM 2349 C CA . THR A 1 318 ? 14.418 -15.572 11.110 1.00 64.06 318 THR A CA 1
ATOM 2350 C C . THR A 1 318 ? 15.531 -15.752 12.147 1.00 64.06 318 THR A C 1
ATOM 2352 O O . THR A 1 318 ? 15.869 -16.857 12.552 1.00 64.06 318 THR A O 1
ATOM 2355 N N . LEU A 1 319 ? 16.132 -14.651 12.617 1.00 68.88 319 LEU A N 1
A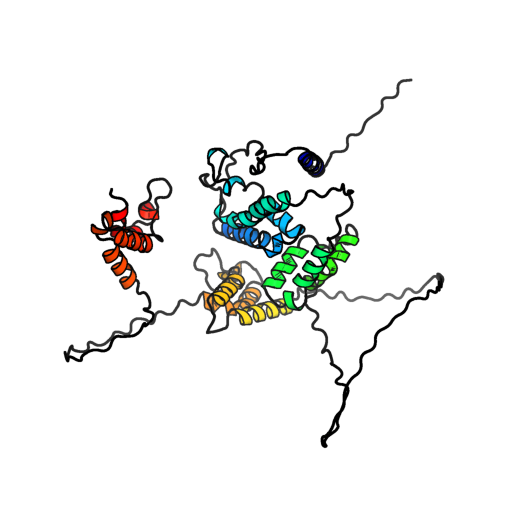TOM 2356 C CA . LEU A 1 319 ? 17.210 -14.671 13.629 1.00 68.88 319 LEU A CA 1
ATOM 2357 C C . LEU A 1 319 ? 16.728 -15.065 15.048 1.00 68.88 319 LEU A C 1
ATOM 2359 O O . LEU A 1 319 ? 17.474 -14.914 16.014 1.00 68.88 319 LEU A O 1
ATOM 2363 N N . GLY A 1 320 ? 15.488 -15.539 15.182 1.00 77.25 320 GLY A N 1
ATOM 2364 C CA . GLY A 1 320 ? 14.839 -15.928 16.431 1.00 77.25 320 GLY A CA 1
ATOM 2365 C C . GLY A 1 320 ? 13.381 -16.332 16.197 1.00 77.25 320 GLY A C 1
ATOM 2366 O O . GLY A 1 320 ? 12.790 -15.977 15.172 1.00 77.25 320 GLY A O 1
ATOM 2367 N N . ASN A 1 321 ? 12.809 -17.081 17.140 1.00 83.75 321 ASN A N 1
ATOM 2368 C CA . ASN A 1 321 ? 11.373 -17.342 17.171 1.00 83.75 321 ASN A CA 1
ATOM 2369 C C . ASN A 1 321 ? 10.664 -16.211 17.943 1.00 83.75 321 ASN A C 1
ATOM 2371 O O . ASN A 1 321 ? 11.254 -15.544 18.798 1.00 83.75 321 ASN A O 1
ATOM 2375 N N . CYS A 1 322 ? 9.387 -15.984 17.652 1.00 88.69 322 CYS A N 1
ATOM 2376 C CA . CYS A 1 322 ? 8.622 -14.956 18.360 1.00 88.69 322 CYS A CA 1
ATOM 2377 C C . CYS A 1 322 ? 8.312 -15.323 19.818 1.00 88.69 322 CYS A C 1
ATOM 2379 O O . CYS A 1 322 ? 8.009 -14.437 20.615 1.00 88.69 322 CYS A O 1
ATOM 2381 N N . ARG A 1 323 ? 8.443 -16.598 20.206 1.00 91.50 323 ARG A N 1
ATOM 2382 C CA . ARG A 1 323 ? 8.287 -17.005 21.609 1.00 91.50 323 ARG A CA 1
ATOM 2383 C C . ARG A 1 323 ? 9.365 -16.391 22.500 1.00 91.50 323 ARG A C 1
ATOM 2385 O O . ARG A 1 323 ? 9.044 -15.870 23.558 1.00 91.50 323 ARG A O 1
ATOM 2392 N N . ASP A 1 324 ? 10.603 -16.373 22.025 1.00 86.81 324 ASP A N 1
ATOM 2393 C CA . ASP A 1 324 ? 11.763 -15.870 22.756 1.00 86.81 324 ASP A CA 1
ATOM 2394 C C . ASP A 1 324 ? 11.855 -14.339 22.696 1.00 86.81 324 ASP A C 1
ATOM 2396 O O . ASP A 1 324 ? 12.366 -13.707 23.617 1.00 86.81 324 ASP A O 1
ATOM 2400 N N . GLN A 1 325 ? 11.364 -13.726 21.612 1.00 86.12 325 GLN A N 1
ATOM 2401 C CA . GLN A 1 325 ? 11.414 -12.271 21.436 1.00 86.12 325 GLN A CA 1
ATOM 2402 C C . GLN A 1 325 ? 10.424 -11.528 22.345 1.00 86.12 325 GLN A C 1
ATOM 2404 O O . GLN A 1 325 ? 10.688 -10.390 22.736 1.00 86.12 325 GLN A O 1
ATOM 2409 N N . TYR A 1 326 ? 9.290 -12.151 22.666 1.00 83.88 326 TYR A N 1
ATOM 2410 C CA . TYR A 1 326 ? 8.214 -11.541 23.444 1.00 83.88 326 TYR A CA 1
ATOM 2411 C C . TYR A 1 326 ? 8.157 -12.067 24.887 1.00 83.88 326 TYR A C 1
ATOM 2413 O O . TYR A 1 326 ? 7.070 -12.365 25.372 1.00 83.88 326 TYR A O 1
ATOM 2421 N N . ASP A 1 327 ? 9.299 -12.162 25.580 1.00 83.50 327 ASP A N 1
ATOM 2422 C CA . ASP A 1 327 ? 9.426 -12.503 27.013 1.00 83.50 327 ASP A CA 1
ATOM 2423 C C . ASP A 1 327 ? 8.319 -13.459 27.538 1.00 83.50 327 ASP A C 1
ATOM 2425 O O . ASP A 1 327 ? 8.071 -14.523 26.976 1.00 83.50 327 ASP A O 1
ATOM 2429 N N . SER A 1 328 ? 7.607 -13.092 28.611 1.00 87.50 328 SER A N 1
ATOM 2430 C CA . SER A 1 328 ? 6.587 -13.928 29.259 1.00 87.50 328 SER A CA 1
ATOM 2431 C C . SER A 1 328 ? 5.298 -14.118 28.450 1.00 87.50 328 SER A C 1
ATOM 2433 O O . SER A 1 328 ? 4.432 -14.878 28.879 1.00 87.50 328 SER A O 1
ATOM 2435 N N . ASN A 1 329 ? 5.139 -13.426 27.316 1.00 89.00 329 ASN A N 1
ATOM 2436 C CA . ASN A 1 329 ? 3.902 -13.412 26.528 1.00 89.00 329 ASN A CA 1
ATOM 2437 C C . ASN A 1 329 ? 4.043 -14.076 25.154 1.00 89.00 329 ASN A C 1
ATOM 2439 O O . ASN A 1 329 ? 3.031 -14.258 24.474 1.00 89.00 329 ASN A O 1
ATOM 2443 N N . GLY A 1 330 ? 5.254 -14.456 24.744 1.00 90.12 330 GLY A N 1
ATOM 2444 C CA . GLY A 1 330 ? 5.504 -15.036 23.429 1.00 90.12 330 GLY A CA 1
ATOM 2445 C C . GLY A 1 330 ? 4.681 -16.296 23.173 1.00 90.12 330 GLY A C 1
ATOM 2446 O O . GLY A 1 330 ? 4.126 -16.457 22.089 1.00 90.12 330 GLY A O 1
ATOM 2447 N N . ASP A 1 331 ? 4.491 -17.135 24.193 1.00 92.19 331 ASP A N 1
ATOM 2448 C CA . ASP A 1 331 ? 3.631 -1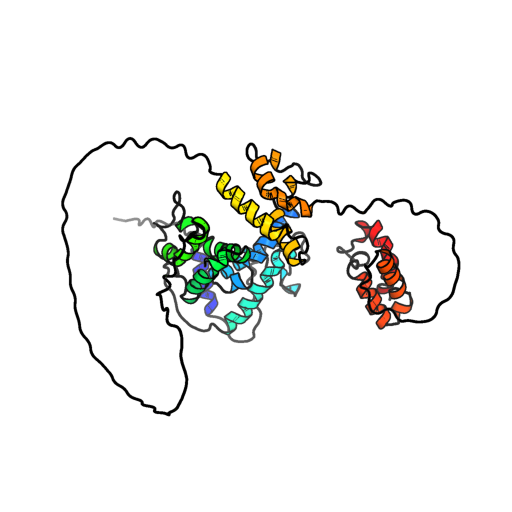8.317 24.093 1.00 92.19 331 ASP A CA 1
ATOM 2449 C C . ASP A 1 331 ? 2.159 -17.961 23.878 1.00 92.19 331 ASP A C 1
ATOM 2451 O O . ASP A 1 331 ? 1.507 -18.543 23.014 1.00 92.19 331 ASP A O 1
ATOM 2455 N N . ALA A 1 332 ? 1.629 -16.989 24.625 1.00 91.19 332 ALA A N 1
ATOM 2456 C CA . ALA A 1 332 ? 0.237 -16.566 24.488 1.00 91.19 332 ALA A CA 1
ATOM 2457 C C . ALA A 1 332 ? -0.034 -15.963 23.101 1.00 91.19 332 ALA A C 1
ATOM 2459 O O . ALA A 1 332 ? -1.057 -16.267 22.488 1.00 91.19 332 ALA A O 1
ATOM 2460 N N . ILE A 1 333 ? 0.909 -15.166 22.588 1.00 89.94 333 ILE A N 1
ATOM 2461 C CA . ILE A 1 333 ? 0.844 -14.600 21.238 1.00 89.94 333 ILE A CA 1
ATOM 2462 C C . ILE A 1 333 ? 0.894 -15.727 20.207 1.00 89.94 333 ILE A C 1
ATOM 2464 O O . ILE A 1 333 ? -0.026 -15.859 19.411 1.00 89.94 333 ILE A O 1
ATOM 2468 N N . CYS A 1 334 ? 1.909 -16.591 20.242 1.00 94.81 334 CYS A N 1
ATOM 2469 C CA . CYS A 1 334 ? 2.043 -17.647 19.242 1.00 94.81 334 CYS A CA 1
ATOM 2470 C C . CYS A 1 334 ? 0.880 -18.650 19.257 1.00 94.81 334 CYS A C 1
ATOM 2472 O O . CYS A 1 334 ? 0.493 -19.143 18.200 1.00 94.81 334 CYS A O 1
ATOM 2474 N N . ASN A 1 335 ? 0.276 -18.905 20.421 1.00 94.19 335 ASN A N 1
ATOM 2475 C CA . ASN A 1 335 ? -0.914 -19.749 20.519 1.00 94.19 335 ASN A CA 1
ATOM 2476 C C . ASN A 1 335 ? -2.147 -19.083 19.891 1.00 94.19 335 ASN A C 1
ATOM 2478 O O . ASN A 1 335 ? -2.891 -19.754 19.183 1.00 94.19 335 ASN A O 1
ATOM 2482 N N . ALA A 1 336 ? -2.335 -17.769 20.067 1.00 93.69 336 ALA A N 1
ATOM 2483 C CA . ALA A 1 336 ? -3.430 -17.047 19.411 1.00 93.69 336 ALA A CA 1
ATOM 2484 C C . ALA A 1 336 ? -3.336 -17.116 17.874 1.00 93.69 336 ALA A C 1
ATOM 2486 O O . ALA A 1 336 ? -4.361 -17.061 17.201 1.00 93.69 336 ALA A O 1
ATOM 2487 N N . TYR A 1 337 ? -2.123 -17.286 17.330 1.00 94.69 337 TYR A N 1
ATOM 2488 C CA . TYR A 1 337 ? -1.863 -17.396 15.892 1.00 94.69 337 TYR A CA 1
ATOM 2489 C C . TYR A 1 337 ? -1.779 -18.833 15.359 1.00 94.69 337 TYR A C 1
ATOM 2491 O O . TYR A 1 337 ? -1.437 -19.026 14.195 1.00 94.69 337 TYR A O 1
ATOM 2499 N N . GLN A 1 338 ? -2.098 -19.859 16.153 1.00 93.69 338 GLN A N 1
ATOM 2500 C CA . GLN A 1 338 ? -1.861 -21.260 15.776 1.00 93.69 338 GLN A CA 1
ATOM 2501 C C . GLN A 1 338 ? -2.529 -21.687 14.451 1.00 93.69 338 GLN A C 1
ATOM 2503 O O . GLN A 1 338 ? -1.998 -22.542 13.740 1.00 93.69 338 GLN A O 1
ATOM 2508 N N . GLY A 1 339 ? -3.648 -21.062 14.067 1.00 92.88 339 GLY A N 1
ATOM 2509 C CA . GLY A 1 339 ? -4.309 -21.310 12.778 1.00 92.88 339 GLY A CA 1
ATOM 2510 C C . GLY A 1 339 ? -3.497 -20.893 11.540 1.00 92.88 339 GLY A C 1
ATOM 2511 O O . GLY A 1 339 ? -3.818 -21.320 10.438 1.00 92.88 339 GLY A O 1
ATOM 2512 N N . CYS A 1 340 ? -2.420 -20.121 11.703 1.00 94.12 340 CYS A N 1
ATOM 2513 C CA . CYS A 1 340 ? -1.509 -19.726 10.624 1.00 94.12 340 CYS A CA 1
ATOM 2514 C C . CYS A 1 340 ? -0.541 -20.839 10.188 1.00 94.12 340 CYS A C 1
ATOM 2516 O O . CYS A 1 340 ? 0.176 -20.675 9.203 1.00 94.12 340 CYS A O 1
ATOM 2518 N N . THR A 1 341 ? -0.499 -21.965 10.908 1.00 92.69 341 THR A N 1
ATOM 2519 C CA . THR A 1 341 ? 0.377 -23.111 10.594 1.00 92.69 341 THR A CA 1
ATOM 2520 C C . THR A 1 341 ? 0.152 -23.675 9.192 1.00 92.69 341 THR A C 1
ATOM 2522 O O . THR A 1 341 ? 1.105 -24.144 8.578 1.00 92.69 341 THR A O 1
ATOM 2525 N N . VAL A 1 342 ? -1.060 -23.531 8.649 1.00 90.81 342 VAL A N 1
ATOM 2526 C CA . VAL A 1 342 ? -1.414 -23.922 7.275 1.00 90.81 342 VAL A CA 1
ATOM 2527 C C . VAL A 1 342 ? -0.521 -23.281 6.204 1.00 90.81 342 VAL A C 1
ATOM 2529 O O . VAL A 1 342 ? -0.323 -23.866 5.149 1.00 90.81 342 VAL A O 1
ATOM 2532 N N . LEU A 1 343 ? 0.056 -22.105 6.478 1.00 88.56 343 LEU A N 1
ATOM 2533 C CA . LEU A 1 343 ? 0.928 -21.388 5.540 1.00 88.56 343 LEU A CA 1
ATOM 2534 C C . LEU A 1 343 ? 2.369 -21.916 5.523 1.00 88.56 343 LEU A C 1
ATOM 2536 O O . LEU A 1 343 ? 3.165 -21.505 4.683 1.00 88.56 343 LEU A O 1
ATOM 2540 N N . VAL A 1 344 ? 2.730 -22.749 6.500 1.00 88.19 344 VAL A N 1
ATOM 2541 C CA . VAL A 1 344 ? 4.117 -23.165 6.767 1.00 88.19 344 VAL A CA 1
ATOM 2542 C C . VAL A 1 344 ? 4.278 -24.676 6.689 1.00 88.19 344 VAL A C 1
ATOM 2544 O O . VAL A 1 344 ? 5.404 -25.166 6.644 1.00 88.19 344 VAL A O 1
ATOM 2547 N N . SER A 1 345 ? 3.170 -25.420 6.670 1.00 77.00 345 SER A N 1
ATOM 2548 C CA . SER A 1 345 ? 3.192 -2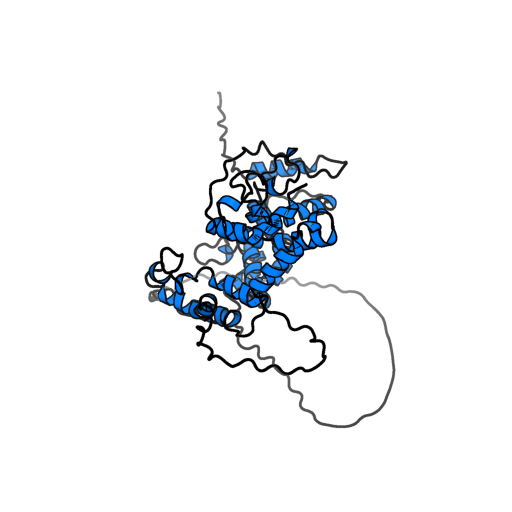6.838 6.354 1.00 77.00 345 SER A CA 1
ATOM 2549 C C . SER A 1 345 ? 3.831 -27.006 4.975 1.00 77.00 345 SER A C 1
ATOM 2551 O O . SER A 1 345 ? 3.263 -26.502 4.002 1.00 77.00 345 SER A O 1
ATOM 2553 N N . PRO A 1 346 ? 5.003 -27.663 4.869 1.00 62.91 346 PRO A N 1
ATOM 2554 C CA . PRO A 1 346 ? 5.483 -28.083 3.568 1.00 62.91 346 PRO A CA 1
ATOM 2555 C C . PRO A 1 346 ? 4.348 -28.899 2.961 1.00 62.91 346 PRO A C 1
ATOM 2557 O O . PRO A 1 346 ? 3.776 -29.757 3.635 1.00 62.91 346 PRO A O 1
ATOM 2560 N N . SER A 1 347 ? 3.948 -28.562 1.739 1.00 56.59 347 SER A N 1
ATOM 2561 C CA . SER A 1 347 ? 3.165 -29.479 0.928 1.00 56.59 347 SER A CA 1
ATOM 2562 C C . SER A 1 347 ? 3.957 -30.776 0.936 1.00 56.59 347 SER A C 1
ATOM 2564 O O . SER A 1 347 ? 5.051 -30.813 0.377 1.00 56.59 347 SER A O 1
ATOM 2566 N N . ASP A 1 348 ? 3.481 -31.755 1.705 1.00 46.75 348 ASP A N 1
ATOM 2567 C CA . ASP A 1 348 ? 4.058 -33.085 1.766 1.00 46.75 348 ASP A CA 1
ATOM 2568 C C . ASP A 1 348 ? 3.943 -33.636 0.344 1.00 46.75 348 ASP A C 1
ATOM 2570 O O . ASP A 1 348 ? 2.917 -34.206 -0.031 1.00 46.75 348 ASP A O 1
ATOM 2574 N N . ASP A 1 349 ? 4.963 -33.385 -0.478 1.00 48.78 349 ASP A N 1
ATOM 2575 C CA . ASP A 1 349 ? 5.200 -34.145 -1.689 1.00 48.78 349 ASP A CA 1
ATOM 2576 C C . ASP A 1 349 ? 5.254 -35.596 -1.213 1.00 48.78 349 ASP A C 1
ATOM 2578 O O . ASP A 1 349 ? 6.117 -35.925 -0.387 1.00 48.78 349 ASP A O 1
ATOM 2582 N N . PRO A 1 350 ? 4.299 -36.452 -1.617 1.00 51.00 350 PRO A N 1
ATOM 2583 C CA . PRO A 1 350 ? 4.339 -37.839 -1.211 1.00 51.00 350 PRO A CA 1
ATOM 2584 C C . PRO A 1 350 ? 5.678 -38.391 -1.693 1.00 51.00 350 PRO A C 1
ATOM 2586 O O . PRO A 1 350 ? 5.939 -38.406 -2.897 1.00 51.00 350 PRO A O 1
ATOM 2589 N N . GLU A 1 351 ? 6.535 -38.784 -0.744 1.00 51.97 351 GLU A N 1
ATOM 2590 C CA . GLU A 1 351 ? 7.757 -39.531 -1.026 1.00 51.97 351 GLU A CA 1
ATOM 2591 C C . GLU A 1 351 ? 7.415 -40.595 -2.071 1.00 51.97 351 GLU A C 1
ATOM 2593 O O . GLU A 1 351 ? 6.477 -41.371 -1.874 1.00 51.97 351 GLU A O 1
ATOM 2598 N N . GLU A 1 352 ? 8.135 -40.571 -3.195 1.00 48.50 352 GLU A N 1
ATOM 2599 C CA . GLU A 1 352 ? 7.998 -41.516 -4.297 1.00 48.50 352 GLU A CA 1
ATOM 2600 C C . GLU A 1 352 ? 7.971 -42.953 -3.751 1.00 48.50 352 GLU A C 1
ATOM 2602 O O . GLU A 1 352 ? 9.006 -43.550 -3.445 1.00 48.50 352 GLU A O 1
ATOM 2607 N N . GLU A 1 353 ? 6.774 -43.527 -3.613 1.00 46.25 353 GLU A N 1
ATOM 2608 C CA . GLU A 1 353 ? 6.616 -44.959 -3.404 1.00 46.25 353 GLU A CA 1
ATOM 2609 C C . GLU A 1 353 ? 7.121 -45.641 -4.682 1.00 46.25 353 GLU A C 1
ATOM 2611 O O . GLU A 1 353 ? 6.567 -45.446 -5.767 1.00 46.25 353 GLU A O 1
ATOM 2616 N N . GLU A 1 354 ? 8.210 -46.408 -4.562 1.00 50.47 354 GLU A N 1
ATOM 2617 C CA . GLU A 1 354 ? 8.818 -47.164 -5.657 1.00 50.47 354 GLU A CA 1
ATOM 2618 C C . GLU A 1 354 ? 7.755 -47.966 -6.427 1.00 50.47 354 GLU A C 1
ATOM 2620 O O . GLU A 1 354 ? 7.234 -48.984 -5.962 1.00 50.47 354 GLU A O 1
ATOM 2625 N N . VAL A 1 355 ? 7.441 -47.514 -7.642 1.00 43.06 355 VAL A N 1
ATOM 2626 C CA . VAL A 1 355 ? 6.483 -48.176 -8.530 1.00 43.06 355 VAL A CA 1
ATOM 2627 C C . VAL A 1 355 ? 7.094 -49.486 -9.052 1.00 43.06 355 VAL A C 1
ATOM 2629 O O . VAL A 1 355 ? 8.168 -49.460 -9.663 1.00 43.06 355 VAL A O 1
ATOM 2632 N N . PRO A 1 356 ? 6.439 -50.651 -8.885 1.00 50.16 356 PRO A N 1
ATOM 2633 C CA . PRO A 1 356 ? 6.919 -51.896 -9.467 1.00 50.16 356 PRO A CA 1
ATOM 2634 C C . PRO A 1 356 ? 6.796 -51.858 -10.992 1.00 50.16 356 PRO A C 1
ATOM 2636 O O . PRO A 1 356 ? 5.733 -51.558 -11.535 1.00 50.16 356 PRO A O 1
ATOM 2639 N N . HIS A 1 357 ? 7.879 -52.235 -11.673 1.00 51.97 357 HIS A N 1
ATOM 2640 C CA . HIS A 1 357 ? 7.928 -52.520 -13.107 1.00 51.97 357 HIS A CA 1
ATOM 2641 C C . HIS A 1 357 ? 6.683 -53.294 -13.586 1.00 51.97 357 HIS A C 1
ATOM 2643 O O . HIS A 1 357 ? 6.501 -54.462 -13.237 1.00 51.97 357 HIS A O 1
ATOM 2649 N N . MET A 1 358 ? 5.866 -52.660 -14.432 1.00 43.44 358 MET A N 1
ATOM 2650 C CA . MET A 1 358 ? 4.828 -53.324 -15.219 1.00 43.44 358 MET A CA 1
ATOM 2651 C C . MET A 1 358 ? 5.249 -53.383 -16.689 1.00 43.44 358 MET A C 1
ATOM 2653 O O . MET A 1 358 ? 5.598 -52.375 -17.303 1.00 43.44 358 MET A O 1
ATOM 2657 N N . ASP A 1 359 ? 5.245 -54.605 -17.217 1.00 39.03 359 ASP A N 1
ATOM 2658 C CA . ASP A 1 359 ? 5.636 -54.955 -18.575 1.00 39.03 359 ASP A CA 1
ATOM 2659 C C . ASP A 1 359 ? 4.773 -54.267 -19.637 1.00 39.03 359 ASP A C 1
ATOM 2661 O O . ASP A 1 359 ? 3.543 -54.221 -19.574 1.00 39.03 359 ASP A O 1
ATOM 2665 N N . THR A 1 360 ? 5.455 -53.796 -20.676 1.00 43.88 360 THR A N 1
ATOM 2666 C CA . THR A 1 360 ? 4.857 -53.224 -21.878 1.00 43.88 360 THR A CA 1
ATOM 2667 C C . THR A 1 360 ? 4.191 -54.322 -22.705 1.00 43.88 360 THR A C 1
ATOM 2669 O O . THR A 1 360 ? 4.847 -55.170 -23.307 1.00 43.88 360 THR A O 1
ATOM 2672 N N . SER A 1 361 ? 2.861 -54.290 -22.770 1.00 53.06 361 SER A N 1
ATOM 2673 C CA . SER A 1 361 ? 2.092 -54.971 -23.811 1.00 53.06 361 SER A CA 1
ATOM 2674 C C . SER A 1 361 ? 1.264 -53.947 -24.573 1.00 53.06 361 SER A C 1
ATOM 2676 O O . SER A 1 361 ? 0.328 -53.346 -24.061 1.00 53.06 361 SER A O 1
ATOM 2678 N N . ASN A 1 362 ? 1.703 -53.766 -25.811 1.00 53.16 362 ASN A N 1
ATOM 2679 C CA . ASN A 1 362 ? 1.053 -53.098 -26.923 1.00 53.16 362 ASN A CA 1
ATOM 2680 C C . ASN A 1 362 ? -0.362 -53.667 -27.133 1.00 53.16 362 ASN A C 1
ATOM 2682 O O . ASN A 1 362 ? -0.480 -54.869 -27.366 1.00 53.16 362 ASN A O 1
ATOM 2686 N N . ASP A 1 363 ? -1.394 -52.826 -27.165 1.00 45.06 363 ASP A N 1
ATOM 2687 C CA . ASP A 1 363 ? -2.546 -53.079 -28.033 1.00 45.06 363 ASP A CA 1
ATOM 2688 C C . ASP A 1 363 ? -3.232 -51.766 -28.426 1.00 45.06 363 ASP A C 1
ATOM 2690 O O . ASP A 1 363 ? -3.366 -50.841 -27.624 1.00 45.06 363 ASP A O 1
ATOM 2694 N N . GLY A 1 364 ? -3.570 -51.671 -29.710 1.00 52.62 364 GLY A N 1
ATOM 2695 C CA . GLY A 1 364 ? -4.080 -50.466 -30.352 1.00 52.62 364 GLY A CA 1
ATOM 2696 C C . GLY A 1 364 ? -5.559 -50.225 -30.066 1.00 52.62 364 GLY A C 1
ATOM 2697 O O . GLY A 1 364 ? -6.341 -51.159 -29.900 1.00 52.62 364 GLY A O 1
ATOM 2698 N N . GLY A 1 365 ? -5.955 -48.955 -30.071 1.00 42.69 365 GLY A N 1
ATOM 2699 C CA . GLY A 1 365 ? -7.353 -48.556 -29.978 1.00 42.69 365 GLY A CA 1
ATOM 2700 C C . GLY A 1 365 ? -7.537 -47.109 -30.406 1.00 42.69 365 GLY A C 1
ATOM 2701 O O . GLY A 1 365 ? -6.963 -46.203 -29.814 1.00 42.69 365 GLY A O 1
ATOM 2702 N N . ASP A 1 366 ? -8.298 -46.939 -31.479 1.00 43.41 366 ASP A N 1
ATOM 2703 C CA . ASP A 1 366 ? -8.617 -45.695 -32.162 1.00 43.41 366 ASP A CA 1
ATOM 2704 C C . ASP A 1 366 ? -9.314 -44.641 -31.284 1.00 43.41 366 ASP A C 1
ATOM 2706 O O . ASP A 1 366 ? -10.249 -44.938 -30.550 1.00 43.41 366 ASP A O 1
ATOM 2710 N N . GLY A 1 367 ? -8.896 -43.388 -31.488 1.00 51.84 367 GLY A N 1
ATOM 2711 C CA . GLY A 1 367 ? -9.785 -42.265 -31.785 1.00 51.84 367 GLY A CA 1
ATOM 2712 C C . GLY A 1 367 ? -10.868 -41.901 -30.775 1.00 51.84 367 GLY A C 1
ATOM 2713 O O . GLY A 1 367 ? -12.025 -42.220 -30.999 1.00 51.84 367 GLY A O 1
ATOM 2714 N N . ASP A 1 368 ? -10.513 -41.050 -29.816 1.00 39.62 368 ASP A N 1
ATOM 2715 C CA . ASP A 1 368 ? -11.394 -39.982 -29.340 1.00 39.62 368 ASP A CA 1
ATOM 2716 C C . ASP A 1 368 ? -10.538 -38.804 -28.846 1.00 39.62 368 ASP A C 1
ATOM 2718 O O . ASP A 1 368 ? -9.565 -38.976 -28.111 1.00 39.62 368 ASP A O 1
ATOM 2722 N N . SER A 1 369 ? -10.855 -37.598 -29.324 1.00 54.03 369 SER A N 1
ATOM 2723 C CA . SER A 1 369 ? -10.208 -36.351 -28.906 1.00 54.03 369 SER A CA 1
ATOM 2724 C C . SER A 1 369 ? -10.455 -36.099 -27.414 1.00 54.03 369 SER A C 1
ATOM 2726 O O . SER A 1 369 ? -11.622 -36.024 -27.022 1.00 54.03 369 SER A O 1
ATOM 2728 N N . PRO A 1 370 ? -9.416 -35.894 -26.581 1.00 51.06 370 PRO A N 1
ATOM 2729 C CA . PRO A 1 370 ? -9.626 -35.455 -25.214 1.00 51.06 370 PRO A CA 1
ATOM 2730 C C . PRO A 1 370 ? -9.956 -33.964 -25.219 1.00 51.06 370 PRO A C 1
ATOM 2732 O O . PRO A 1 370 ? -9.195 -33.143 -25.733 1.00 51.06 370 PRO A O 1
ATOM 2735 N N . ALA A 1 371 ? -11.116 -33.647 -24.655 1.00 48.16 371 ALA A N 1
ATOM 2736 C CA . ALA A 1 371 ? -11.456 -32.317 -24.191 1.00 48.16 371 ALA A CA 1
ATOM 2737 C C . ALA A 1 371 ? -10.456 -31.852 -23.120 1.00 48.16 371 ALA A C 1
ATOM 2739 O O . ALA A 1 371 ? -9.893 -32.669 -22.392 1.00 48.16 371 ALA A O 1
ATOM 2740 N N . ASP A 1 372 ? -10.281 -30.535 -23.062 1.00 45.97 372 ASP A N 1
ATOM 2741 C CA . ASP A 1 372 ? -9.404 -29.763 -22.188 1.00 45.97 372 ASP A CA 1
ATOM 2742 C C . ASP A 1 372 ? -9.373 -30.281 -20.737 1.00 45.97 372 ASP A C 1
ATOM 2744 O O . ASP A 1 372 ? -10.252 -29.990 -19.924 1.00 45.97 372 ASP A O 1
ATOM 2748 N N . ILE A 1 373 ? -8.334 -31.047 -20.407 1.00 43.75 373 ILE A N 1
ATOM 2749 C CA . ILE A 1 373 ? -7.904 -31.256 -19.025 1.00 43.75 373 ILE A CA 1
ATOM 2750 C C . ILE A 1 373 ? -6.946 -30.097 -18.723 1.00 43.75 373 ILE A C 1
ATOM 2752 O O . ILE A 1 373 ? -6.025 -29.893 -19.518 1.00 43.75 373 ILE A O 1
ATOM 2756 N N . PRO A 1 374 ? -7.125 -29.330 -17.629 1.00 46.84 374 PRO A N 1
ATOM 2757 C CA . PRO A 1 374 ? -6.104 -28.403 -17.164 1.00 46.84 374 PRO A CA 1
ATOM 2758 C C . PRO A 1 374 ? -4.868 -29.244 -16.865 1.00 46.84 374 PRO A C 1
ATOM 2760 O O . PRO A 1 374 ? -4.846 -29.999 -15.894 1.00 46.84 374 PRO A O 1
ATOM 2763 N N . TRP A 1 375 ? -3.887 -29.209 -17.764 1.00 55.31 375 TRP A N 1
ATOM 2764 C CA . TRP A 1 375 ? -2.589 -29.785 -17.482 1.00 55.31 375 TRP A CA 1
ATOM 2765 C C . TRP A 1 375 ? -2.089 -29.079 -16.217 1.00 55.31 375 TRP A C 1
ATOM 2767 O O . TRP A 1 375 ? -2.090 -27.852 -16.132 1.00 55.31 375 TRP A O 1
ATOM 2777 N N . GLU A 1 376 ? -1.715 -29.825 -15.188 1.00 49.38 376 GLU A N 1
ATOM 2778 C CA . GLU A 1 376 ? -0.746 -29.273 -14.255 1.00 49.38 376 GLU A CA 1
ATOM 2779 C C . GLU A 1 376 ? 0.499 -29.018 -15.105 1.00 49.38 376 GLU A C 1
ATOM 2781 O O . GLU A 1 376 ? 1.023 -29.941 -15.736 1.00 49.38 376 GLU A O 1
ATOM 2786 N N . GLU A 1 377 ? 0.886 -27.748 -15.255 1.00 64.94 377 GLU A N 1
ATOM 2787 C CA . GLU A 1 377 ? 2.092 -27.375 -15.989 1.00 64.94 377 GLU A CA 1
ATOM 2788 C C . GLU A 1 377 ? 3.290 -27.928 -15.227 1.00 64.94 377 GLU A C 1
ATOM 2790 O O . GLU A 1 377 ? 3.875 -27.269 -14.369 1.00 64.94 377 GLU A O 1
ATOM 2795 N N . THR A 1 378 ? 3.654 -29.169 -15.532 1.00 85.44 378 THR A N 1
ATOM 2796 C CA . THR A 1 378 ? 4.908 -29.735 -15.067 1.00 85.44 378 THR A CA 1
ATOM 2797 C C . THR A 1 378 ? 6.039 -28.851 -15.585 1.00 85.44 378 THR A C 1
ATOM 2799 O O . THR A 1 378 ? 5.987 -28.325 -16.705 1.00 85.44 378 THR A O 1
ATOM 2802 N N . GLU A 1 379 ? 7.085 -28.663 -14.780 1.00 84.81 379 GLU A N 1
ATOM 2803 C CA . GLU A 1 379 ? 8.224 -27.827 -15.180 1.00 84.81 379 GLU A CA 1
ATOM 2804 C C . GLU A 1 379 ? 8.837 -28.288 -16.513 1.00 84.81 379 GLU A C 1
ATOM 2806 O O . GLU A 1 379 ? 9.290 -27.471 -17.319 1.00 84.81 379 GLU A O 1
ATOM 2811 N N . GLU A 1 380 ? 8.763 -29.590 -16.792 1.00 88.88 380 GLU A N 1
ATOM 2812 C CA . GLU A 1 380 ? 9.184 -30.196 -18.051 1.00 88.88 380 GLU A CA 1
ATOM 2813 C C . GLU A 1 380 ? 8.341 -29.727 -19.251 1.00 88.88 380 GLU A C 1
ATOM 2815 O O . GLU A 1 380 ? 8.890 -29.438 -20.318 1.00 88.88 380 GLU A O 1
ATOM 2820 N N . GLY A 1 381 ? 7.024 -29.564 -19.082 1.00 89.50 381 GLY A N 1
ATOM 2821 C CA . GLY A 1 381 ? 6.137 -29.009 -20.109 1.00 89.50 381 GLY A CA 1
ATOM 2822 C C . GLY A 1 381 ? 6.499 -27.566 -20.463 1.00 89.50 381 GLY A C 1
ATOM 2823 O O . GLY A 1 381 ? 6.633 -27.226 -21.643 1.00 89.50 381 GLY A O 1
ATOM 2824 N N . ARG A 1 382 ? 6.767 -26.741 -19.444 1.00 88.69 382 ARG A N 1
ATOM 2825 C CA . ARG A 1 382 ? 7.163 -25.336 -19.629 1.00 88.69 382 ARG A CA 1
ATOM 2826 C C . ARG A 1 382 ? 8.518 -25.209 -20.331 1.00 88.69 382 ARG A C 1
ATOM 2828 O O . ARG A 1 382 ? 8.697 -24.357 -21.203 1.00 88.69 382 ARG A O 1
ATOM 2835 N N . MET A 1 383 ? 9.467 -26.084 -19.996 1.00 90.31 383 MET A N 1
ATOM 2836 C CA . MET A 1 383 ? 10.773 -26.139 -20.660 1.00 90.31 383 MET A CA 1
ATOM 2837 C C . MET A 1 383 ? 10.653 -26.579 -22.122 1.00 90.31 383 MET A C 1
ATOM 2839 O O . MET A 1 383 ? 11.250 -25.953 -23.000 1.00 90.31 383 MET A O 1
ATOM 2843 N N . ASN A 1 384 ? 9.847 -27.601 -22.415 1.00 94.12 384 ASN A N 1
ATOM 2844 C CA . ASN A 1 384 ? 9.620 -28.053 -23.788 1.00 94.12 384 ASN A CA 1
ATOM 2845 C C . ASN A 1 384 ? 8.967 -26.968 -24.653 1.00 94.12 384 ASN A C 1
ATOM 2847 O O . ASN A 1 384 ? 9.405 -26.747 -25.785 1.00 94.12 384 ASN A O 1
ATOM 2851 N N . GLU A 1 385 ? 7.993 -26.228 -24.114 1.00 94.69 385 GLU A N 1
ATOM 2852 C CA . GLU A 1 385 ? 7.392 -25.106 -24.837 1.00 94.69 385 GLU A CA 1
ATOM 2853 C C . GLU A 1 385 ? 8.432 -24.035 -25.192 1.00 94.69 385 GLU A C 1
ATOM 2855 O O . GLU A 1 385 ? 8.452 -23.544 -26.324 1.00 94.69 385 GLU A O 1
ATOM 2860 N N . MET A 1 386 ? 9.341 -23.707 -24.270 1.00 95.69 386 MET A N 1
ATOM 2861 C CA . MET A 1 386 ? 10.426 -22.764 -24.539 1.00 95.69 386 MET A CA 1
ATOM 2862 C C . MET A 1 386 ? 11.318 -23.231 -25.695 1.00 95.69 386 MET A C 1
ATOM 2864 O O . MET A 1 386 ? 11.632 -22.437 -26.585 1.00 95.69 386 MET A O 1
ATOM 2868 N N . TYR A 1 387 ? 11.714 -24.507 -25.719 1.00 96.12 387 TYR A N 1
ATOM 2869 C CA . TYR A 1 387 ? 12.557 -25.047 -26.791 1.00 96.12 387 TYR A CA 1
ATOM 2870 C C . TYR A 1 387 ? 11.865 -25.005 -28.156 1.00 96.12 387 TYR A C 1
ATOM 2872 O O . TYR A 1 387 ? 12.507 -24.675 -29.157 1.00 96.12 387 TYR A O 1
ATOM 2880 N N . GLU A 1 388 ? 10.563 -25.290 -28.216 1.00 96.12 388 GLU A N 1
ATOM 2881 C CA . GLU A 1 388 ? 9.803 -25.219 -29.466 1.00 96.12 388 GLU A CA 1
ATOM 2882 C C . GLU A 1 388 ? 9.548 -23.782 -29.930 1.00 96.12 388 GLU A C 1
ATOM 2884 O O . GLU A 1 388 ? 9.628 -23.484 -31.131 1.00 96.12 388 GLU A O 1
ATOM 2889 N N . ALA A 1 389 ? 9.248 -22.887 -28.988 1.00 96.44 389 ALA A N 1
ATOM 2890 C CA . ALA A 1 389 ? 8.973 -21.487 -29.262 1.00 96.44 389 ALA A CA 1
ATOM 2891 C C . ALA A 1 389 ? 10.245 -20.737 -29.683 1.00 96.44 389 ALA A C 1
ATOM 2893 O O . ALA A 1 389 ? 10.194 -19.916 -30.592 1.00 96.44 389 ALA A O 1
ATOM 2894 N N . CYS A 1 390 ? 11.401 -21.044 -29.095 1.00 97.06 390 CYS A N 1
ATOM 2895 C CA . CYS A 1 390 ? 12.648 -20.299 -29.295 1.00 97.06 390 CYS A CA 1
ATOM 2896 C C . CYS A 1 390 ? 13.633 -20.950 -30.280 1.00 97.06 390 CYS A C 1
ATOM 2898 O O . CYS A 1 390 ? 14.852 -20.807 -30.167 1.00 97.06 390 CYS A O 1
ATOM 2900 N N . LEU A 1 391 ? 13.120 -21.639 -31.299 1.00 96.62 391 LEU A N 1
ATOM 2901 C CA . LEU A 1 391 ? 13.947 -22.169 -32.388 1.00 96.62 391 LEU A CA 1
ATOM 2902 C C . LEU A 1 391 ? 14.607 -21.036 -33.204 1.00 96.62 391 LEU A C 1
ATOM 2904 O O . LEU A 1 391 ? 14.031 -19.958 -33.322 1.00 96.62 391 LEU A O 1
ATOM 2908 N N . PRO A 1 392 ? 15.739 -21.273 -33.902 1.00 96.75 392 PRO A N 1
ATOM 2909 C CA . PRO A 1 392 ? 16.404 -20.257 -34.735 1.00 96.75 392 PRO A CA 1
ATOM 2910 C C . PRO A 1 392 ? 15.501 -19.557 -35.766 1.00 96.75 392 PRO A C 1
ATOM 2912 O O . PRO A 1 392 ? 15.728 -18.399 -36.113 1.00 96.75 392 PRO A O 1
ATOM 2915 N N . ARG A 1 393 ? 14.446 -20.237 -36.238 1.00 96.62 393 ARG A N 1
ATOM 2916 C CA . ARG A 1 393 ? 13.420 -19.666 -37.130 1.00 96.62 393 ARG A CA 1
ATOM 2917 C C . ARG A 1 393 ? 12.600 -18.533 -36.493 1.00 96.62 393 ARG A C 1
ATOM 2919 O O . ARG A 1 393 ? 12.050 -17.721 -37.230 1.00 96.62 393 ARG A O 1
ATOM 2926 N N . ALA A 1 394 ? 12.583 -18.412 -35.166 1.00 96.69 394 ALA A N 1
ATOM 2927 C CA . ALA A 1 394 ? 11.940 -17.310 -34.450 1.00 96.69 394 ALA A CA 1
ATOM 2928 C C . ALA A 1 394 ? 12.556 -15.941 -34.784 1.00 96.69 394 ALA A C 1
ATOM 2930 O O . ALA A 1 394 ? 11.933 -14.918 -34.547 1.00 96.69 394 ALA A O 1
ATOM 2931 N N . ARG A 1 395 ? 13.753 -15.894 -35.388 1.00 95.00 395 ARG A N 1
ATOM 2932 C CA . ARG A 1 395 ? 14.352 -14.636 -35.869 1.00 95.00 395 ARG A CA 1
ATOM 2933 C C . ARG A 1 395 ? 13.622 -14.028 -37.061 1.00 95.00 395 ARG A C 1
ATOM 2935 O O . ARG A 1 395 ? 13.666 -12.821 -37.259 1.00 95.00 395 ARG A O 1
ATOM 2942 N N . VAL A 1 396 ? 13.006 -14.871 -37.885 1.00 95.94 396 VAL A N 1
ATOM 2943 C CA . VAL A 1 396 ? 12.375 -14.456 -39.148 1.00 95.94 396 VAL A CA 1
ATOM 2944 C C . VAL A 1 396 ? 10.859 -14.603 -39.119 1.00 95.94 396 VAL A C 1
ATOM 2946 O O . VAL A 1 396 ? 10.170 -13.918 -39.869 1.00 95.94 396 VAL A O 1
ATOM 2949 N N . ASP A 1 397 ? 10.340 -15.483 -38.263 1.00 96.56 397 ASP A N 1
ATOM 2950 C CA . ASP A 1 397 ? 8.911 -15.713 -38.097 1.00 96.56 397 ASP A CA 1
ATOM 2951 C C . ASP A 1 397 ? 8.365 -14.870 -36.928 1.00 96.56 397 ASP A C 1
ATOM 2953 O O . ASP A 1 397 ? 8.679 -15.166 -35.772 1.00 96.56 397 ASP A O 1
ATOM 2957 N N . PRO A 1 398 ? 7.538 -13.839 -37.190 1.00 94.88 398 PRO A N 1
ATOM 2958 C CA . PRO A 1 398 ? 7.025 -12.955 -36.147 1.00 94.88 398 PRO A CA 1
ATOM 2959 C C . PRO A 1 398 ? 6.080 -13.659 -35.164 1.00 94.88 398 PRO A C 1
ATOM 2961 O O . PRO A 1 398 ? 6.002 -13.247 -34.009 1.00 94.88 398 PRO A O 1
ATOM 2964 N N . VAL A 1 399 ? 5.381 -14.720 -35.588 1.00 96.19 399 VAL A N 1
ATOM 2965 C CA . VAL A 1 399 ? 4.475 -15.478 -34.710 1.00 96.19 399 VAL A CA 1
ATOM 2966 C C . VAL A 1 399 ? 5.295 -16.279 -33.707 1.00 96.19 399 VAL A C 1
ATOM 2968 O O . VAL A 1 399 ? 5.010 -16.286 -32.509 1.00 96.19 399 VAL A O 1
ATOM 2971 N N . LEU A 1 400 ? 6.359 -16.913 -34.191 1.00 96.06 400 LEU A N 1
ATOM 2972 C CA . LEU A 1 400 ? 7.250 -17.686 -33.344 1.00 96.06 400 LEU A CA 1
ATOM 2973 C C . LEU A 1 400 ? 8.107 -16.782 -32.439 1.00 96.06 400 LEU A C 1
ATOM 2975 O O . LEU A 1 400 ? 8.339 -17.121 -31.281 1.00 96.06 400 LEU A O 1
ATOM 2979 N N . ALA A 1 401 ? 8.497 -15.597 -32.921 1.00 96.25 401 ALA A N 1
ATOM 2980 C CA . ALA A 1 401 ? 9.162 -14.570 -32.120 1.00 96.25 401 ALA A CA 1
ATOM 2981 C C . ALA A 1 401 ? 8.305 -14.101 -30.934 1.00 96.25 401 ALA A C 1
ATOM 2983 O O . ALA A 1 401 ? 8.823 -13.954 -29.827 1.00 96.25 401 ALA A O 1
ATOM 2984 N N . ASP A 1 402 ? 7.005 -13.867 -31.152 1.00 96.62 402 ASP A N 1
ATOM 2985 C CA . ASP A 1 402 ? 6.075 -13.456 -30.093 1.00 96.62 402 ASP A CA 1
ATOM 2986 C C . ASP A 1 402 ? 5.890 -14.562 -29.050 1.00 96.62 402 ASP A C 1
ATOM 2988 O O . ASP A 1 402 ? 5.976 -14.308 -27.848 1.00 96.62 402 ASP A O 1
ATOM 2992 N N . ARG A 1 403 ? 5.726 -15.811 -29.505 1.00 97.25 403 ARG A N 1
ATOM 2993 C CA . ARG A 1 403 ? 5.608 -16.962 -28.604 1.00 97.25 403 ARG A CA 1
ATOM 2994 C C . ARG A 1 403 ? 6.876 -17.161 -27.773 1.00 97.25 403 ARG A C 1
ATOM 2996 O O . ARG A 1 403 ? 6.778 -17.300 -26.560 1.00 97.25 403 ARG A O 1
ATOM 3003 N N . CYS A 1 404 ? 8.054 -17.085 -28.395 1.00 97.44 404 CYS A N 1
ATOM 3004 C CA . CYS A 1 404 ? 9.327 -17.139 -27.676 1.00 97.44 404 CYS A CA 1
ATOM 3005 C C . CYS A 1 404 ? 9.437 -16.007 -26.646 1.00 97.44 404 CYS A C 1
ATOM 3007 O O . CYS A 1 404 ? 9.790 -16.249 -25.497 1.00 97.44 404 CYS A O 1
ATOM 3009 N N . ARG A 1 405 ? 9.065 -14.772 -27.012 1.00 95.62 405 ARG A N 1
ATOM 3010 C CA . ARG A 1 405 ? 9.112 -13.622 -26.096 1.00 95.62 405 ARG A CA 1
ATOM 3011 C C . ARG A 1 405 ? 8.247 -13.835 -24.858 1.00 95.62 405 ARG A C 1
ATOM 3013 O O . ARG A 1 405 ? 8.715 -13.533 -23.770 1.00 95.62 405 ARG A O 1
ATOM 3020 N N . LYS A 1 406 ? 7.036 -14.377 -25.017 1.00 96.00 406 LYS A N 1
ATOM 3021 C CA . LYS A 1 406 ? 6.123 -14.668 -23.900 1.00 96.00 406 LYS A CA 1
ATOM 3022 C C . LYS A 1 406 ? 6.708 -15.680 -22.920 1.00 96.00 406 LYS A C 1
ATOM 3024 O O . LYS A 1 406 ? 6.738 -15.409 -21.727 1.00 96.00 406 LY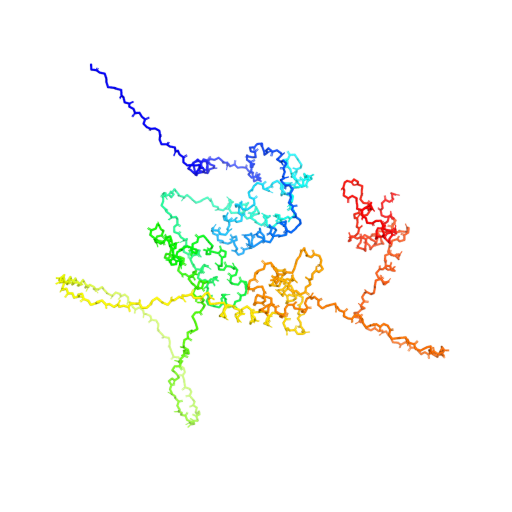S A O 1
ATOM 3029 N N . VAL A 1 407 ? 7.222 -16.803 -23.420 1.00 95.25 407 VAL A N 1
ATOM 3030 C CA . VAL A 1 407 ? 7.797 -17.852 -22.559 1.00 95.25 407 VAL A CA 1
ATOM 3031 C C . VAL A 1 407 ? 9.063 -17.355 -21.846 1.00 95.25 407 VAL A C 1
ATOM 3033 O O . VAL A 1 407 ? 9.326 -17.713 -20.701 1.00 95.25 407 VAL A O 1
ATOM 3036 N N . CYS A 1 408 ? 9.822 -16.470 -22.492 1.00 95.56 408 CYS A N 1
ATOM 3037 C CA . CYS A 1 408 ? 11.052 -15.900 -21.948 1.00 95.56 408 CYS A CA 1
ATOM 3038 C C . CYS A 1 408 ? 10.848 -14.641 -21.082 1.00 95.56 408 CYS A C 1
ATOM 3040 O O . CYS A 1 408 ? 11.827 -14.142 -20.526 1.00 95.56 408 CYS A O 1
ATOM 3042 N N . ASP A 1 409 ? 9.632 -14.091 -20.974 1.00 93.94 409 ASP A N 1
ATOM 3043 C CA . ASP A 1 409 ? 9.398 -12.751 -20.405 1.00 93.94 409 ASP A CA 1
ATOM 3044 C C . ASP A 1 409 ? 9.761 -12.671 -18.918 1.00 93.94 409 ASP A C 1
ATOM 3046 O O . ASP A 1 409 ? 10.517 -11.790 -18.494 1.00 93.94 409 ASP A O 1
ATOM 3050 N N . SER A 1 410 ? 9.339 -13.687 -18.159 1.00 90.50 410 SER A N 1
ATOM 3051 C CA . SER A 1 410 ? 9.636 -13.851 -16.729 1.00 90.50 410 SER A CA 1
ATOM 3052 C C . SER A 1 410 ? 11.139 -13.859 -16.429 1.00 90.50 410 SER A C 1
ATOM 3054 O O . SER A 1 410 ? 11.564 -13.605 -15.301 1.00 90.50 410 SER A O 1
ATOM 3056 N N . ARG A 1 411 ? 11.954 -14.165 -17.443 1.00 92.75 411 ARG A N 1
ATOM 3057 C CA . ARG A 1 411 ? 13.390 -14.413 -17.348 1.00 92.75 411 ARG A CA 1
ATOM 3058 C C . ARG A 1 411 ? 14.219 -13.492 -18.251 1.00 92.75 411 ARG A C 1
ATOM 3060 O O . ARG A 1 411 ? 15.427 -13.671 -18.391 1.00 92.75 411 ARG A O 1
ATOM 3067 N N . SER A 1 412 ? 13.597 -12.455 -18.811 1.00 92.06 412 SER A N 1
ATOM 3068 C CA . SER A 1 412 ? 14.212 -11.546 -19.785 1.00 92.06 412 SER A CA 1
ATOM 3069 C C . SER A 1 412 ? 15.478 -10.840 -19.274 1.00 92.06 412 SER A C 1
ATOM 3071 O O . SER A 1 412 ? 16.353 -10.510 -20.077 1.00 92.06 412 SER A O 1
ATOM 3073 N N . CYS A 1 413 ? 15.638 -10.669 -17.953 1.00 94.38 413 CYS A N 1
ATOM 3074 C CA . CYS A 1 413 ? 16.824 -10.056 -17.342 1.00 94.38 413 CYS A CA 1
ATOM 3075 C C . CYS A 1 413 ? 18.132 -10.821 -17.602 1.00 94.38 413 CYS A C 1
ATOM 3077 O O . CYS A 1 413 ? 19.204 -10.218 -17.540 1.00 94.38 413 CYS A O 1
ATOM 3079 N N . CYS A 1 414 ? 18.075 -12.121 -17.917 1.00 95.00 414 CYS A N 1
ATOM 3080 C CA . CYS A 1 414 ? 19.263 -12.938 -18.185 1.00 95.00 414 CYS A CA 1
ATOM 3081 C C . CYS A 1 414 ? 20.035 -12.459 -19.427 1.00 95.00 414 CYS A C 1
ATOM 3083 O O . CYS A 1 414 ? 21.219 -12.755 -19.586 1.00 95.00 414 CYS A O 1
ATOM 3085 N N . TRP A 1 415 ? 19.375 -11.701 -20.304 1.00 89.12 415 TRP A N 1
ATOM 3086 C CA . TRP A 1 415 ? 19.899 -11.321 -21.614 1.00 89.12 415 TRP A CA 1
ATOM 3087 C C . TRP A 1 415 ? 19.818 -9.818 -21.891 1.00 89.12 415 TRP A C 1
ATOM 3089 O O . TRP A 1 415 ? 20.093 -9.380 -23.002 1.00 89.12 415 TRP A O 1
ATOM 3099 N N . GLN A 1 416 ? 19.434 -9.006 -20.907 1.00 88.38 416 GLN A N 1
ATOM 3100 C CA . GLN A 1 416 ? 19.471 -7.552 -21.061 1.00 88.38 416 GLN A CA 1
ATOM 3101 C C . GLN A 1 416 ? 20.918 -7.056 -21.028 1.00 88.38 416 GLN A C 1
ATOM 3103 O O . GLN A 1 416 ? 21.714 -7.514 -20.212 1.00 88.38 416 GLN A O 1
ATOM 3108 N N . ASP A 1 417 ? 21.262 -6.092 -21.876 1.00 88.50 417 ASP A N 1
ATOM 3109 C CA . ASP A 1 417 ? 22.538 -5.389 -21.765 1.00 88.50 417 ASP A CA 1
ATOM 3110 C C . ASP A 1 417 ? 22.486 -4.353 -20.628 1.00 88.50 417 ASP A C 1
ATOM 3112 O O . ASP A 1 417 ? 21.496 -3.642 -20.446 1.00 88.50 417 ASP A O 1
ATOM 3116 N N . GLY A 1 418 ? 23.584 -4.217 -19.880 1.00 87.94 418 GLY A N 1
ATOM 3117 C CA . GLY A 1 418 ? 23.759 -3.159 -18.880 1.00 87.94 418 GLY A CA 1
ATOM 3118 C C . GLY A 1 418 ? 23.434 -3.558 -17.429 1.00 87.94 418 GLY A C 1
ATOM 3119 O O . GLY A 1 418 ? 23.424 -4.741 -17.092 1.00 87.94 418 GLY A O 1
ATOM 3120 N N . PRO A 1 419 ? 23.224 -2.576 -16.529 1.00 80.62 419 PRO A N 1
ATOM 3121 C CA . PRO A 1 419 ? 23.157 -2.794 -15.077 1.00 80.62 419 PRO A CA 1
ATOM 3122 C C . PRO A 1 419 ? 21.914 -3.560 -14.581 1.00 80.62 419 PRO A C 1
ATOM 3124 O O . PRO A 1 419 ? 21.799 -3.792 -13.382 1.00 80.62 419 PRO A O 1
ATOM 3127 N N . GLY A 1 420 ? 21.004 -3.956 -15.478 1.00 83.38 420 GLY A N 1
ATOM 3128 C CA . GLY A 1 420 ? 19.862 -4.835 -15.193 1.00 83.38 420 GLY A CA 1
ATOM 3129 C C . GLY A 1 420 ? 20.093 -6.307 -15.558 1.00 83.38 420 GLY A C 1
ATOM 3130 O O . GLY A 1 420 ? 19.198 -7.125 -15.362 1.00 83.38 420 GLY A O 1
ATOM 3131 N N . ASN A 1 421 ? 21.271 -6.655 -16.088 1.00 91.00 421 ASN A N 1
ATOM 3132 C CA . ASN A 1 421 ? 21.598 -8.035 -16.422 1.00 91.00 421 ASN A CA 1
ATOM 3133 C C . ASN A 1 421 ? 21.704 -8.888 -15.147 1.00 91.00 421 ASN A C 1
ATOM 3135 O O . ASN A 1 421 ? 22.525 -8.610 -14.271 1.00 91.00 421 ASN A O 1
ATOM 3139 N N . CYS A 1 422 ? 20.888 -9.938 -15.053 1.00 93.50 422 CYS A N 1
ATOM 3140 C CA . CYS A 1 422 ? 20.840 -10.822 -13.888 1.00 93.50 422 CYS A CA 1
ATOM 3141 C C . CYS A 1 422 ? 21.637 -12.130 -14.071 1.00 93.50 422 CYS A C 1
ATOM 3143 O O . CYS A 1 422 ? 21.618 -12.971 -13.170 1.00 93.50 422 CYS A O 1
ATOM 3145 N N . ALA A 1 423 ? 22.349 -12.304 -15.195 1.00 92.75 423 ALA A N 1
ATOM 3146 C CA . ALA A 1 423 ? 23.009 -13.558 -15.571 1.00 92.75 423 ALA A CA 1
ATOM 3147 C C . ALA A 1 423 ? 24.105 -13.980 -14.591 1.00 92.75 423 ALA A C 1
ATOM 3149 O O . ALA A 1 423 ? 24.205 -15.153 -14.255 1.00 92.75 423 ALA A O 1
ATOM 3150 N N . THR A 1 424 ? 24.890 -13.028 -14.082 1.00 88.06 424 THR A N 1
ATOM 3151 C CA . THR A 1 424 ? 25.973 -13.310 -13.123 1.00 88.06 424 THR A CA 1
ATOM 3152 C C . THR A 1 424 ? 25.460 -13.686 -11.735 1.00 88.06 424 THR A C 1
ATOM 3154 O O . THR A 1 424 ? 26.152 -14.371 -10.991 1.00 88.06 424 THR A O 1
ATOM 3157 N N . MET A 1 425 ? 24.257 -13.236 -11.368 1.00 88.19 425 MET A N 1
ATOM 3158 C CA . MET A 1 425 ? 23.647 -13.542 -10.070 1.00 88.19 425 MET A CA 1
ATOM 3159 C C . MET A 1 425 ? 22.819 -14.832 -10.103 1.00 88.19 425 MET A C 1
ATOM 3161 O O . MET A 1 425 ? 22.530 -15.385 -9.048 1.00 88.19 425 MET A O 1
ATOM 3165 N N . ASN A 1 426 ? 22.447 -15.313 -11.295 1.00 92.69 426 ASN A N 1
ATOM 3166 C CA . ASN A 1 426 ? 21.525 -16.432 -11.492 1.00 92.69 426 ASN A CA 1
ATOM 3167 C C . ASN A 1 426 ? 22.029 -17.405 -12.571 1.00 92.69 426 ASN A C 1
ATOM 3169 O O . ASN A 1 426 ? 21.257 -17.823 -13.428 1.00 92.69 426 ASN A O 1
ATOM 3173 N N . GLU A 1 427 ? 23.317 -17.762 -12.558 1.00 90.38 427 GLU A N 1
ATOM 3174 C CA . GLU A 1 427 ? 23.935 -18.567 -13.629 1.00 90.38 427 GLU A CA 1
ATOM 3175 C C . GLU A 1 427 ? 23.213 -19.900 -13.890 1.00 90.38 427 GLU A C 1
ATOM 3177 O O . GLU A 1 427 ? 23.003 -20.257 -15.048 1.00 90.38 427 GLU A O 1
ATOM 3182 N N . GLY A 1 428 ? 22.793 -20.612 -12.835 1.00 89.06 428 GLY A N 1
ATOM 3183 C CA . GLY A 1 428 ? 22.099 -21.899 -12.971 1.00 89.06 428 GLY A CA 1
ATOM 3184 C C . GLY A 1 428 ? 20.764 -21.761 -13.698 1.00 89.06 428 GLY A C 1
ATOM 3185 O O . GLY A 1 428 ? 20.534 -22.387 -14.728 1.00 89.06 428 GLY A O 1
ATOM 3186 N N . TRP A 1 429 ? 19.926 -20.851 -13.213 1.00 89.38 429 TRP A N 1
ATOM 3187 C CA . TRP A 1 429 ? 18.598 -20.635 -13.767 1.00 89.38 429 TRP A CA 1
ATOM 3188 C C . TRP A 1 429 ? 18.641 -19.919 -15.142 1.00 89.38 429 TRP A C 1
ATOM 3190 O O . TRP A 1 429 ? 17.923 -20.300 -16.066 1.00 89.38 429 TRP A O 1
ATOM 3200 N N . CYS A 1 430 ? 19.531 -18.944 -15.363 1.00 94.94 430 CYS A N 1
ATOM 3201 C CA . CYS A 1 430 ? 19.699 -18.328 -16.687 1.00 94.94 430 CYS A CA 1
ATOM 3202 C C . CYS A 1 430 ? 20.238 -19.314 -17.742 1.00 94.94 430 CYS A C 1
ATOM 3204 O O . CYS A 1 430 ? 19.987 -19.126 -18.935 1.00 94.94 430 CYS A O 1
ATOM 3206 N N . GLY A 1 431 ? 20.957 -20.360 -17.317 1.00 94.62 431 GLY A N 1
ATOM 3207 C CA . GLY A 1 431 ? 21.427 -21.436 -18.188 1.00 94.62 431 GLY A CA 1
ATOM 3208 C C . GLY A 1 431 ? 20.289 -22.254 -18.799 1.00 94.62 431 GLY A C 1
ATOM 3209 O O . GLY A 1 431 ? 20.349 -22.593 -19.979 1.00 94.62 431 GLY A O 1
ATOM 3210 N N . GLU A 1 432 ? 19.219 -22.503 -18.043 1.00 94.44 432 GLU A N 1
ATOM 3211 C CA . GLU A 1 432 ? 18.045 -23.245 -18.524 1.00 94.44 432 GLU A CA 1
ATOM 3212 C C . GLU A 1 432 ? 17.344 -22.519 -19.676 1.00 94.44 432 GLU A C 1
ATOM 3214 O O . GLU A 1 432 ? 16.910 -23.140 -20.643 1.00 94.44 432 GLU A O 1
ATOM 3219 N N . TYR A 1 433 ? 17.322 -21.187 -19.631 1.00 94.81 433 TYR A N 1
ATOM 3220 C CA . TYR A 1 433 ? 16.653 -20.352 -20.625 1.00 94.81 433 TYR A CA 1
ATOM 3221 C C . TYR A 1 433 ? 17.570 -19.923 -21.789 1.00 94.81 433 TYR A C 1
ATOM 3223 O O . TYR A 1 433 ? 17.253 -19.011 -22.555 1.00 94.81 433 TYR A O 1
ATOM 3231 N N . GLN A 1 434 ? 18.709 -20.592 -21.987 1.00 94.31 434 GLN A N 1
ATOM 3232 C CA . GLN A 1 434 ? 19.647 -20.305 -23.079 1.00 94.31 434 GLN A CA 1
ATOM 3233 C C . GLN A 1 434 ? 19.009 -20.219 -24.491 1.00 94.31 434 GLN A C 1
ATOM 3235 O O . GLN A 1 434 ? 19.461 -19.369 -25.273 1.00 94.31 434 GLN A O 1
ATOM 3240 N N . PRO A 1 435 ? 17.947 -20.981 -24.843 1.00 95.81 435 PRO A N 1
ATOM 3241 C CA . PRO A 1 435 ? 17.241 -20.822 -26.121 1.00 95.81 435 PRO A CA 1
ATOM 3242 C C . PRO A 1 435 ? 16.686 -19.410 -26.380 1.00 95.81 435 PRO A C 1
ATOM 3244 O O . PRO A 1 435 ? 16.692 -18.950 -27.522 1.00 95.81 435 PRO A O 1
ATOM 3247 N N . CYS A 1 436 ? 16.291 -18.673 -25.337 1.00 95.88 436 CYS A N 1
ATOM 3248 C CA . CYS A 1 436 ? 15.747 -17.312 -25.439 1.00 95.88 436 CYS A CA 1
ATOM 3249 C C . CYS A 1 436 ? 16.734 -16.294 -26.035 1.00 95.88 436 CYS A C 1
ATOM 3251 O O . CYS A 1 436 ? 16.325 -15.270 -26.588 1.00 95.88 436 CYS A O 1
ATOM 3253 N N . SER A 1 437 ? 18.040 -16.592 -26.001 1.00 94.12 437 SER A N 1
ATOM 3254 C CA . SER A 1 437 ? 19.086 -15.763 -26.621 1.00 94.12 437 SER A CA 1
ATOM 3255 C C . SER A 1 437 ? 18.897 -15.563 -28.133 1.00 94.12 437 SER A C 1
ATOM 3257 O O . SER A 1 437 ? 19.458 -14.630 -28.716 1.00 94.12 437 SER A O 1
ATOM 3259 N N . VAL A 1 438 ? 18.063 -16.392 -28.778 1.00 95.56 438 VAL A N 1
ATOM 3260 C CA . VAL A 1 438 ? 17.682 -16.244 -30.186 1.00 95.56 438 VAL A CA 1
ATOM 3261 C C . VAL A 1 438 ? 17.086 -14.867 -30.499 1.00 95.56 438 VAL A C 1
ATOM 3263 O O . VAL A 1 438 ? 17.300 -14.378 -31.607 1.00 95.56 438 VAL A O 1
ATOM 3266 N N . LEU A 1 439 ? 16.409 -14.236 -29.529 1.00 92.88 439 LEU A N 1
ATOM 3267 C CA . LEU A 1 439 ? 15.745 -12.935 -29.670 1.00 92.88 439 LEU A CA 1
ATOM 3268 C C . LEU A 1 439 ? 16.708 -11.739 -29.666 1.00 92.88 439 LEU A C 1
ATOM 3270 O O . LEU A 1 439 ? 16.309 -10.643 -30.053 1.00 92.88 439 LEU A O 1
ATOM 3274 N N . LEU A 1 440 ? 17.955 -11.929 -29.225 1.00 88.31 440 LEU A N 1
ATOM 3275 C CA . LEU A 1 440 ? 18.958 -10.861 -29.165 1.00 88.31 440 LEU A CA 1
ATOM 3276 C C . LEU A 1 440 ? 19.841 -10.765 -30.408 1.00 88.31 440 LEU A C 1
ATOM 3278 O O . LEU A 1 440 ? 20.512 -9.757 -30.619 1.00 88.31 440 LEU A O 1
ATOM 3282 N N . SER A 1 441 ? 19.928 -11.846 -31.180 1.00 79.44 441 SER A N 1
ATOM 3283 C CA . SER A 1 441 ? 20.785 -11.876 -32.362 1.00 79.44 441 SER A CA 1
ATOM 3284 C C . SER A 1 441 ? 20.056 -11.199 -33.528 1.00 79.44 441 SER A C 1
ATOM 3286 O O . SER A 1 441 ? 18.981 -11.687 -33.884 1.00 79.44 441 SER A O 1
ATOM 3288 N N . PRO A 1 442 ? 20.606 -10.115 -34.107 1.00 67.56 442 PRO A N 1
ATOM 3289 C CA . PRO A 1 442 ? 19.992 -9.413 -35.233 1.00 67.56 442 PRO A CA 1
ATOM 3290 C C . PRO A 1 442 ? 19.915 -10.249 -36.515 1.00 67.56 442 PRO A C 1
ATOM 3292 O O . PRO A 1 442 ? 20.677 -11.242 -36.651 1.00 67.56 442 PRO A O 1
#

Sequence (442 aa):
MGGIAIRERHPHTKGEEWLEASSKWVEHEKEIVHRPHWNLHKFNKGKFKPMSQSDLLKLSENVFQSCSERSLLTTPGRNACLSLCHGHYCCFEKEEKFGGCVSTMNSYCFAYAACESVIGDFMMTNANSAVTKKLPEEGIPLNGLDAKLLEDACSAESIATLDGIRDCNAFCQHHLCCFSESESCLSEHAGECQAYGACRLLVDGPKKDAKTEVAAAGGGGEANDSPLSTNDTSDSGGVASDSQGGDELASEEVADGPGDDGLVVANDDNHWGGGAQSAAIESAIHAVCNRAEGDDSLVAACHALCANYLCCFSTDGTLGNCRDQYDSNGDAICNAYQGCTVLVSPSDDPEEEEVPHMDTSNDGGDGDSPADIPWEETEEGRMNEMYEACLPRARVDPVLADRCRKVCDSRSCCWQDGPGNCATMNEGWCGEYQPCSVLLSP